Protein AF-0000000078274179 (afdb_homodimer)

Structure (mmCIF, N/CA/C/O backbone):
data_AF-0000000078274179-model_v1
#
loop_
_entity.id
_entity.type
_entity.pdbx_description
1 polymer 'Thioesterase domain-containing protein'
#
loop_
_atom_site.group_PDB
_atom_site.id
_atom_site.type_symbol
_atom_site.label_atom_id
_atom_site.label_alt_id
_atom_site.label_comp_id
_atom_site.label_asym_id
_atom_site.label_entity_id
_atom_site.label_seq_id
_atom_site.pdbx_PDB_ins_code
_atom_site.Cartn_x
_atom_site.Cartn_y
_atom_site.Cartn_z
_atom_site.occupancy
_atom_site.B_iso_or_equiv
_atom_site.auth_seq_id
_atom_site.auth_comp_id
_atom_site.auth_asym_id
_atom_site.auth_atom_id
_atom_site.pdbx_PDB_model_num
ATOM 1 N N . MET A 1 1 ? 38.875 -12.188 -57.469 1 26.08 1 MET A N 1
ATOM 2 C CA . MET A 1 1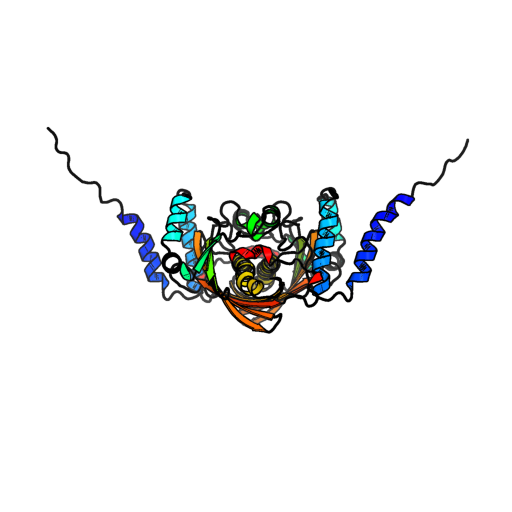 ? 37.594 -11.688 -56.969 1 26.08 1 MET A CA 1
ATOM 3 C C . MET A 1 1 ? 37.5 -11.797 -55.469 1 26.08 1 MET A C 1
ATOM 5 O O . MET A 1 1 ? 37.594 -12.891 -54.906 1 26.08 1 MET A O 1
ATOM 9 N N . ALA A 1 2 ? 37.875 -10.742 -54.594 1 25.67 2 ALA A N 1
ATOM 10 C CA . ALA A 1 2 ? 38.438 -10.516 -53.25 1 25.67 2 ALA A CA 1
ATOM 11 C C . ALA A 1 2 ? 37.344 -10.578 -52.188 1 25.67 2 ALA A C 1
ATOM 13 O O . ALA A 1 2 ? 36.312 -9.891 -52.281 1 25.67 2 ALA A O 1
ATOM 14 N N . LYS A 1 3 ? 37.25 -11.695 -51.25 1 21.98 3 LYS A N 1
ATOM 15 C CA . LYS A 1 3 ? 36.438 -12.211 -50.156 1 21.98 3 LYS A CA 1
ATOM 16 C C . LYS A 1 3 ? 36.469 -11.281 -48.969 1 21.98 3 LYS A C 1
ATOM 18 O O . LYS A 1 3 ? 37.469 -11.258 -48.219 1 21.98 3 LYS A O 1
ATOM 23 N N . ARG A 1 4 ? 35.969 -9.977 -49 1 26.42 4 ARG A N 1
ATOM 24 C CA . ARG A 1 4 ? 35.969 -8.984 -47.906 1 26.42 4 ARG A CA 1
ATOM 25 C C . ARG A 1 4 ? 35.188 -9.492 -46.719 1 26.42 4 ARG A C 1
ATOM 27 O O . ARG A 1 4 ? 33.969 -9.656 -46.781 1 26.42 4 ARG A O 1
ATOM 34 N N . PHE A 1 5 ? 35.844 -10.383 -45.875 1 24.58 5 PHE A N 1
ATOM 35 C CA . PHE A 1 5 ? 35.344 -11.078 -44.688 1 24.58 5 PHE A CA 1
ATOM 36 C C . PHE A 1 5 ? 34.719 -10.094 -43.719 1 24.58 5 PHE A C 1
ATOM 38 O O . PHE A 1 5 ? 34.812 -8.883 -43.875 1 24.58 5 PHE A O 1
ATOM 45 N N . GLY A 1 6 ? 35.094 -10.055 -42.281 1 24.39 6 GLY A N 1
ATOM 46 C CA . GLY A 1 6 ? 34.656 -10.508 -40.969 1 24.39 6 GLY A CA 1
ATOM 47 C C . GLY A 1 6 ? 34.281 -9.367 -40.031 1 24.39 6 GLY A C 1
ATOM 48 O O . GLY A 1 6 ? 34 -9.586 -38.875 1 24.39 6 GLY A O 1
ATOM 49 N N . ILE A 1 7 ? 34.312 -8 -40.281 1 27.59 7 ILE A N 1
ATOM 50 C CA . ILE A 1 7 ? 34.656 -7.125 -39.156 1 27.59 7 ILE A CA 1
ATOM 51 C C . ILE A 1 7 ? 33.406 -6.93 -38.281 1 27.59 7 ILE A C 1
ATOM 53 O O . ILE A 1 7 ? 33.438 -6.129 -37.344 1 27.59 7 ILE A O 1
ATOM 57 N N . SER A 1 8 ? 32.25 -7.617 -38.406 1 26.88 8 SER A N 1
ATOM 58 C CA . SER A 1 8 ? 31.109 -6.867 -37.844 1 26.88 8 SER A CA 1
ATOM 59 C C . SER A 1 8 ? 31.078 -6.93 -36.344 1 26.88 8 SER A C 1
ATOM 61 O O . SER A 1 8 ? 30.109 -6.477 -35.719 1 26.88 8 SER A O 1
ATOM 63 N N . SER A 1 9 ? 31.859 -7.746 -35.5 1 26.67 9 SER A N 1
ATOM 64 C CA . SER A 1 9 ? 31.281 -8.18 -34.219 1 26.67 9 SER A CA 1
ATOM 65 C C . SER A 1 9 ? 31.391 -7.086 -33.156 1 26.67 9 SER A C 1
ATOM 67 O O . SER A 1 9 ? 31.125 -7.328 -31.984 1 26.67 9 SER A O 1
ATOM 69 N N . THR A 1 10 ? 32.031 -5.93 -33.312 1 28.12 10 THR A N 1
ATOM 70 C CA . THR A 1 10 ? 32.594 -5.305 -32.125 1 28.12 10 THR A CA 1
ATOM 71 C C . THR A 1 10 ? 31.5 -4.633 -31.281 1 28.12 10 THR A C 1
ATOM 73 O O . THR A 1 10 ? 31.766 -4.105 -30.203 1 28.12 10 THR A O 1
ATOM 76 N N . PHE A 1 11 ? 30.328 -4.359 -31.828 1 27.72 11 PHE A N 1
ATOM 77 C CA . PHE A 1 11 ? 29.672 -3.264 -31.125 1 27.72 11 PHE A CA 1
ATOM 78 C C . PHE A 1 11 ? 29.047 -3.748 -29.812 1 27.72 11 PHE A C 1
ATOM 80 O O . PHE A 1 11 ? 28.406 -2.98 -29.109 1 27.72 11 PHE A O 1
ATOM 87 N N . PHE A 1 12 ? 29.062 -5.098 -29.516 1 27.47 12 PHE A N 1
ATOM 88 C CA . PHE A 1 12 ? 28.234 -5.512 -28.406 1 27.47 12 PHE A CA 1
ATOM 89 C C . PHE A 1 12 ? 28.891 -5.156 -27.078 1 27.47 12 PHE A C 1
ATOM 91 O O . PHE A 1 12 ? 28.391 -5.52 -26 1 27.47 12 PHE A O 1
ATOM 98 N N . LEU A 1 13 ? 30.094 -4.574 -27.062 1 28.55 13 LEU A N 1
ATOM 99 C CA . LEU A 1 13 ? 30.812 -4.566 -25.797 1 28.55 13 LEU A CA 1
ATOM 100 C C . LEU A 1 13 ? 30.234 -3.531 -24.844 1 28.55 13 LEU A C 1
ATOM 102 O O . LEU A 1 13 ? 30.406 -3.633 -23.625 1 28.55 13 LEU A O 1
ATOM 106 N N . LEU A 1 14 ? 29.703 -2.492 -25.406 1 29.83 14 LEU A N 1
ATOM 107 C CA . LEU A 1 14 ? 29.516 -1.409 -24.438 1 29.83 14 LEU A CA 1
ATOM 108 C C . LEU A 1 14 ? 28.391 -1.732 -23.484 1 29.83 14 LEU A C 1
ATOM 110 O O . LEU A 1 14 ? 28.344 -1.199 -22.359 1 29.83 14 LEU A O 1
ATOM 114 N N . GLY A 1 15 ? 27.422 -2.561 -23.906 1 31.64 15 GLY A N 1
ATOM 115 C CA . GLY A 1 15 ? 26.297 -2.811 -23.016 1 31.64 15 GLY A CA 1
ATOM 116 C C . GLY A 1 15 ? 26.672 -3.652 -21.812 1 31.64 15 GLY A C 1
ATOM 117 O O . GLY A 1 15 ? 25.984 -3.611 -20.797 1 31.64 15 GLY A O 1
ATOM 118 N N . ALA A 1 16 ? 27.75 -4.531 -21.906 1 35.09 16 ALA A N 1
ATOM 119 C CA . ALA A 1 16 ? 28.172 -5.461 -20.859 1 35.09 16 ALA A CA 1
ATOM 120 C C . ALA A 1 16 ? 28.859 -4.723 -19.719 1 35.09 16 ALA A C 1
ATOM 122 O O . ALA A 1 16 ? 28.766 -5.137 -18.562 1 35.09 16 ALA A O 1
ATOM 123 N N . GLY A 1 17 ? 29.516 -3.658 -20 1 30.41 17 GLY A N 1
ATOM 124 C CA . GLY A 1 17 ? 30.281 -3.006 -18.953 1 30.41 17 GLY A CA 1
ATOM 125 C C . GLY A 1 17 ? 29.406 -2.432 -17.844 1 30.41 17 GLY A C 1
ATOM 126 O O . GLY A 1 17 ? 29.766 -2.525 -16.672 1 30.41 17 GLY A O 1
ATOM 127 N N . MET A 1 18 ? 28.406 -1.7 -18.312 1 32.06 18 MET A N 1
ATOM 128 C CA . MET A 1 18 ? 27.594 -1.094 -17.25 1 32.06 18 MET A CA 1
ATOM 129 C C . MET A 1 18 ? 26.906 -2.162 -16.422 1 32.06 18 MET A C 1
ATOM 131 O O . MET A 1 18 ? 26.672 -1.974 -15.219 1 32.06 18 MET A O 1
ATOM 135 N N . SER A 1 19 ? 26.594 -3.369 -16.984 1 32.44 19 SER A N 1
ATOM 136 C CA . SER A 1 19 ? 26.031 -4.469 -16.219 1 32.44 19 SER A CA 1
ATOM 137 C C . SER A 1 19 ? 27.031 -5 -15.195 1 32.44 19 SER A C 1
ATOM 139 O O . SER A 1 19 ? 26.641 -5.391 -14.086 1 32.44 19 SER A O 1
ATOM 141 N N . TYR A 1 20 ? 28.328 -5.098 -15.531 1 32.16 20 TYR A N 1
ATOM 142 C CA . TYR A 1 20 ? 29.359 -5.621 -14.641 1 32.16 20 TYR A CA 1
ATOM 143 C C . TYR A 1 20 ? 29.578 -4.695 -13.453 1 32.16 20 TYR A C 1
ATOM 145 O O . TYR A 1 20 ? 29.75 -5.156 -12.32 1 32.16 20 TYR A O 1
ATOM 153 N N . ILE A 1 21 ? 29.766 -3.375 -13.664 1 31.59 21 ILE A N 1
ATOM 154 C CA . ILE A 1 21 ? 29.953 -2.488 -12.516 1 31.59 21 ILE A CA 1
ATOM 155 C C . ILE A 1 21 ? 28.734 -2.584 -11.602 1 31.59 21 ILE A C 1
ATOM 157 O O . ILE A 1 21 ? 28.875 -2.609 -10.375 1 31.59 21 ILE A O 1
ATOM 161 N N . LEU A 1 22 ? 27.562 -2.877 -12.156 1 33.41 22 LEU A N 1
ATOM 162 C CA . LEU A 1 22 ? 26.375 -3.084 -11.328 1 33.41 22 LEU A CA 1
ATOM 163 C C . LEU A 1 22 ? 26.453 -4.426 -10.602 1 33.41 22 LEU A C 1
ATOM 165 O O . LEU A 1 22 ? 25.922 -4.574 -9.5 1 33.41 22 LEU A O 1
ATOM 169 N N . SER A 1 23 ? 27.062 -5.434 -11.109 1 30.25 23 SER A N 1
ATOM 170 C CA . SER A 1 23 ? 27.172 -6.762 -10.516 1 30.25 23 SER A CA 1
ATOM 171 C C . SER A 1 23 ? 28.109 -6.746 -9.312 1 30.25 23 SER A C 1
ATOM 173 O O . SER A 1 23 ? 27.844 -7.398 -8.305 1 30.25 23 SER A O 1
ATOM 175 N N . GLN A 1 24 ? 29.375 -6.363 -9.422 1 29.12 24 GLN A N 1
ATOM 176 C CA . GLN A 1 24 ? 30.344 -6.492 -8.344 1 29.12 24 GLN A CA 1
ATOM 177 C C . GLN A 1 24 ? 29.953 -5.652 -7.137 1 29.12 24 GLN A C 1
ATOM 179 O O . GLN A 1 24 ? 30.188 -6.043 -5.992 1 29.12 24 GLN A O 1
ATOM 184 N N . ARG A 1 25 ? 29.562 -4.355 -7.285 1 30.66 25 ARG A N 1
ATOM 185 C CA . ARG A 1 25 ? 29.266 -3.586 -6.078 1 30.66 25 ARG A CA 1
ATOM 186 C C . ARG A 1 25 ? 27.938 -4.031 -5.465 1 30.66 25 ARG A C 1
ATOM 188 O O . ARG A 1 25 ? 27.375 -3.332 -4.621 1 30.66 25 ARG A O 1
ATOM 195 N N . LYS A 1 26 ? 27.297 -4.984 -5.891 1 35 26 LYS A N 1
ATOM 196 C CA . LYS A 1 26 ? 26.047 -5.645 -5.512 1 35 26 LYS A CA 1
ATOM 197 C C . LYS A 1 26 ? 26.141 -6.234 -4.105 1 35 26 LYS A C 1
ATOM 199 O O . LYS A 1 26 ? 25.141 -6.383 -3.42 1 35 26 LYS A O 1
ATOM 204 N N . LEU A 1 27 ? 27.234 -6.961 -3.781 1 31.12 27 LEU A N 1
ATOM 205 C CA . LEU A 1 27 ? 27.203 -7.887 -2.656 1 31.12 27 LEU A CA 1
ATOM 206 C C . LEU A 1 27 ? 27.078 -7.133 -1.336 1 31.12 27 LEU A C 1
ATOM 208 O O . LEU A 1 27 ? 26.312 -7.535 -0.454 1 31.12 27 LEU A O 1
ATOM 212 N N . SER A 1 28 ? 28.156 -6.457 -0.891 1 29.19 28 SER A N 1
ATOM 213 C CA . SER A 1 28 ? 28.266 -6.031 0.501 1 29.19 28 SER A CA 1
ATOM 214 C C . SER A 1 28 ? 27.578 -4.691 0.725 1 29.19 28 SER A C 1
ATOM 216 O O . SER A 1 28 ? 28 -3.898 1.567 1 29.19 28 SER A O 1
ATOM 218 N N . ALA A 1 29 ? 26.938 -4.078 -0.28 1 34.53 29 ALA A N 1
ATOM 219 C CA . ALA A 1 29 ? 26.484 -2.715 -0.015 1 34.53 29 ALA A CA 1
ATOM 220 C C . ALA A 1 29 ? 25.375 -2.695 1.03 1 34.53 29 ALA A C 1
ATOM 222 O O . ALA A 1 29 ? 24.359 -3.361 0.865 1 34.53 29 ALA A O 1
ATOM 223 N N . THR A 1 30 ? 25.656 -2.295 2.15 1 34.56 30 THR A N 1
ATOM 224 C CA . THR A 1 30 ? 24.766 -1.986 3.264 1 34.56 30 THR A CA 1
ATOM 225 C C . THR A 1 30 ? 23.625 -1.076 2.809 1 34.56 30 THR A C 1
ATOM 227 O O . THR A 1 30 ? 23.734 -0.416 1.772 1 34.56 30 THR A O 1
ATOM 230 N N . ARG A 1 31 ? 22.5 -0.986 3.518 1 38.84 31 ARG A N 1
ATOM 231 C CA . ARG A 1 31 ? 21.312 -0.16 3.318 1 38.84 31 ARG A CA 1
ATOM 232 C C . ARG A 1 31 ? 21.688 1.233 2.828 1 38.84 31 ARG A C 1
ATOM 234 O O . ARG A 1 31 ? 20.938 1.855 2.072 1 38.84 31 ARG A O 1
ATOM 241 N N . THR A 1 32 ? 22.781 1.728 3.166 1 40.53 32 THR A N 1
ATOM 242 C CA . THR A 1 32 ? 23.25 3.072 2.855 1 40.53 32 THR A CA 1
ATOM 243 C C . THR A 1 32 ? 23.609 3.193 1.378 1 40.53 32 THR A C 1
ATOM 245 O O . THR A 1 32 ? 23.344 4.223 0.752 1 40.53 32 THR A O 1
ATOM 248 N N . ASP A 1 33 ? 24.25 2.205 0.881 1 43.81 33 ASP A N 1
ATOM 249 C CA . ASP A 1 33 ? 24.812 2.285 -0.469 1 43.81 33 ASP A CA 1
ATOM 250 C C . ASP A 1 33 ? 23.688 2.26 -1.517 1 43.81 33 ASP A C 1
ATOM 252 O O . ASP A 1 33 ? 23.891 2.695 -2.652 1 43.81 33 ASP A O 1
ATOM 256 N N . SER A 1 34 ? 22.594 2.027 -1.102 1 41.56 34 SER A N 1
ATOM 257 C CA . SER A 1 34 ? 21.547 1.725 -2.064 1 41.56 34 SER A CA 1
ATOM 258 C C . SER A 1 34 ? 20.875 2.998 -2.564 1 41.56 34 SER A C 1
ATOM 260 O O . SER A 1 34 ? 20.453 3.072 -3.723 1 41.56 34 SER A O 1
ATOM 262 N N . ALA A 1 35 ? 20.844 4.098 -1.826 1 43.22 35 ALA A N 1
ATOM 263 C CA . ALA A 1 35 ? 20.203 5.332 -2.277 1 43.22 35 ALA A CA 1
ATOM 264 C C . ALA A 1 35 ? 21.031 6.004 -3.371 1 43.22 35 ALA A C 1
ATOM 266 O O . ALA A 1 35 ? 20.484 6.469 -4.371 1 43.22 35 ALA A O 1
ATOM 267 N N . LYS A 1 36 ? 22.281 6.23 -3.131 1 46.56 36 LYS A N 1
ATOM 268 C CA . LYS A 1 36 ? 23.156 6.785 -4.156 1 46.56 36 LYS A CA 1
ATOM 269 C C . LYS A 1 36 ? 23.062 5.988 -5.453 1 46.56 36 LYS A C 1
ATOM 271 O O . LYS A 1 36 ? 23.109 6.559 -6.547 1 46.56 36 LYS A O 1
ATOM 276 N N . PHE A 1 37 ? 22.844 4.793 -5.141 1 44.53 37 PHE A N 1
ATOM 277 C CA . PHE A 1 37 ? 22.781 3.9 -6.293 1 44.53 37 PHE A CA 1
ATOM 278 C C . PHE A 1 37 ? 21.516 4.152 -7.105 1 44.53 37 PHE A C 1
ATOM 280 O O . PHE A 1 37 ? 21.562 4.195 -8.336 1 44.53 37 PHE A O 1
ATOM 287 N N . GLY A 1 38 ? 20.453 4.371 -6.418 1 45.16 38 GLY A N 1
ATOM 288 C CA . GLY A 1 38 ? 19.219 4.652 -7.145 1 45.16 38 GLY A CA 1
ATOM 289 C C . GLY A 1 38 ? 19.266 5.965 -7.906 1 45.16 38 GLY A C 1
ATOM 290 O O . GLY A 1 38 ? 18.797 6.043 -9.039 1 45.16 38 GLY A O 1
ATOM 291 N N . GLN A 1 39 ? 19.828 6.957 -7.25 1 48.09 39 GLN A N 1
ATOM 292 C CA . GLN A 1 39 ? 19.969 8.242 -7.922 1 48.09 39 GLN A CA 1
ATOM 293 C C . GLN A 1 39 ? 20.922 8.141 -9.117 1 48.09 39 GLN A C 1
ATOM 295 O O . GLN A 1 39 ? 20.656 8.727 -10.172 1 48.09 39 GLN A O 1
ATOM 300 N N . GLU A 1 40 ? 21.984 7.539 -8.852 1 48.34 40 GLU A N 1
ATOM 301 C CA . GLU A 1 40 ? 22.953 7.367 -9.938 1 48.34 40 GLU A CA 1
ATOM 302 C C . GLU A 1 40 ? 22.344 6.578 -11.094 1 48.34 40 GLU A C 1
ATOM 304 O O . GLU A 1 40 ? 22.594 6.875 -12.258 1 48.34 40 GLU A O 1
ATOM 309 N N . LEU A 1 41 ? 21.562 5.742 -10.695 1 44.62 41 LEU A N 1
ATOM 310 C CA . LEU A 1 41 ? 20.922 4.938 -11.727 1 44.62 41 LEU A CA 1
ATOM 311 C C . LEU A 1 41 ? 19.906 5.77 -12.508 1 44.62 41 LEU A C 1
ATOM 313 O O . LEU A 1 41 ? 19.812 5.652 -13.734 1 44.62 41 LEU A O 1
ATOM 317 N N . LEU A 1 42 ? 19.156 6.633 -11.844 1 45.34 42 LEU A N 1
ATOM 318 C CA . LEU A 1 42 ? 18.172 7.484 -12.5 1 45.34 42 LEU A CA 1
ATOM 319 C C . LEU A 1 42 ? 18.859 8.562 -13.336 1 45.34 42 LEU A C 1
ATOM 321 O O . LEU A 1 42 ? 18.391 8.914 -14.422 1 45.34 42 LEU A O 1
ATOM 325 N N . ALA A 1 43 ? 19.875 9.25 -12.781 1 45.91 43 ALA A N 1
ATOM 326 C CA . ALA A 1 43 ? 20.609 10.219 -13.578 1 45.91 43 ALA A CA 1
ATOM 327 C C . ALA A 1 43 ? 21.094 9.602 -14.891 1 45.91 43 ALA A C 1
ATOM 329 O O . ALA A 1 43 ? 21.094 10.273 -15.93 1 45.91 43 ALA A O 1
ATOM 330 N N . GLU A 1 44 ? 21.438 8.469 -14.805 1 44.34 44 GLU A N 1
ATOM 331 C CA . GLU A 1 44 ? 21.875 7.801 -16.031 1 44.34 44 GLU A CA 1
ATOM 332 C C . GLU A 1 44 ? 20.688 7.473 -16.922 1 44.34 44 GLU A C 1
ATOM 334 O O . GLU A 1 44 ? 20.781 7.543 -18.156 1 44.34 44 GLU A O 1
ATOM 339 N N . GLU A 1 45 ? 19.562 7.164 -16.344 1 44.66 45 GLU A N 1
ATOM 340 C CA . GLU A 1 45 ? 18.375 6.801 -17.109 1 44.66 45 GLU A CA 1
ATOM 341 C C . GLU A 1 45 ? 17.688 8.039 -17.688 1 44.66 45 GLU A C 1
ATOM 343 O O . GLU A 1 45 ? 17.109 7.984 -18.781 1 44.66 45 GLU A O 1
ATOM 348 N N . ASN A 1 46 ? 17.578 9.195 -17.031 1 44.03 46 ASN A N 1
ATOM 349 C CA . ASN A 1 46 ? 16.922 10.406 -17.531 1 44.03 46 ASN A CA 1
ATOM 350 C C . ASN A 1 46 ? 17.625 10.961 -18.766 1 44.03 46 ASN A C 1
ATOM 352 O O . ASN A 1 46 ? 17.078 11.805 -19.469 1 44.03 46 ASN A O 1
ATOM 356 N N . LYS A 1 47 ? 18.922 10.945 -18.812 1 42.22 47 LYS A N 1
ATOM 357 C CA . LYS A 1 47 ? 19.547 11.531 -20 1 42.22 47 LYS A CA 1
ATOM 358 C C . LYS A 1 47 ? 19.266 10.711 -21.25 1 42.22 47 LYS A C 1
ATOM 360 O O . LYS A 1 47 ? 19.344 11.219 -22.359 1 42.22 47 LYS A O 1
ATOM 365 N N . ASN A 1 48 ? 19.312 9.344 -21.203 1 39.53 48 ASN A N 1
ATOM 366 C CA . ASN A 1 48 ? 19.188 8.547 -22.406 1 39.53 48 ASN A CA 1
ATOM 367 C C . ASN A 1 48 ? 17.75 8.039 -22.609 1 39.53 48 ASN A C 1
ATOM 369 O O . ASN A 1 48 ? 17.203 7.395 -21.719 1 39.53 48 ASN A O 1
ATOM 373 N N . GLU A 1 49 ? 16.938 8.688 -23.375 1 45.53 49 GLU A N 1
ATOM 374 C CA . GLU A 1 49 ? 15.711 8.148 -23.938 1 45.53 49 GLU A CA 1
ATOM 375 C C . GLU A 1 49 ? 15.805 6.637 -24.125 1 45.53 49 GLU A C 1
ATOM 377 O O . GLU A 1 49 ? 16.312 6.156 -25.141 1 45.53 49 GLU A O 1
ATOM 382 N N . GLU A 1 50 ? 16.141 5.887 -23.219 1 49.72 50 GLU A N 1
ATOM 383 C CA . GLU A 1 50 ? 16.125 4.469 -23.562 1 49.72 50 GLU A CA 1
ATOM 384 C C . GLU A 1 50 ? 14.82 4.078 -24.25 1 49.72 50 GLU A C 1
ATOM 386 O O . GLU A 1 50 ? 13.742 4.484 -23.812 1 49.72 50 GLU A O 1
ATOM 391 N N . PRO A 1 51 ? 14.891 3.656 -25.438 1 53.28 51 PRO A N 1
ATOM 392 C CA . PRO A 1 51 ? 13.695 3.242 -26.172 1 53.28 51 PRO A CA 1
ATOM 393 C C . PRO A 1 51 ? 12.719 2.441 -25.312 1 53.28 51 PRO A C 1
ATOM 395 O O . PRO A 1 51 ? 13.133 1.583 -24.531 1 53.28 51 PRO A O 1
ATOM 398 N N . LYS A 1 52 ? 11.547 2.867 -25.156 1 68.69 52 LYS A N 1
ATOM 399 C CA . LYS A 1 52 ? 10.453 2.115 -24.547 1 68.69 52 LYS A CA 1
ATOM 400 C C . LYS A 1 52 ? 10.492 0.649 -24.984 1 68.69 52 LYS A C 1
ATOM 402 O O . LYS A 1 52 ? 10.453 0.342 -26.172 1 68.69 52 LYS A O 1
ATOM 407 N N . LYS A 1 53 ? 10.875 -0.234 -24.078 1 85.38 53 LYS A N 1
ATOM 408 C CA . LYS A 1 53 ? 10.828 -1.671 -24.344 1 85.38 53 LYS A CA 1
ATOM 409 C C . LYS A 1 53 ? 9.492 -2.078 -24.953 1 85.38 53 LYS A C 1
ATOM 411 O O . LYS A 1 53 ? 8.445 -1.549 -24.578 1 85.38 53 LYS A O 1
ATOM 416 N N . THR A 1 54 ? 9.633 -3.025 -25.938 1 89.88 54 THR A N 1
ATOM 417 C CA . THR A 1 54 ? 8.406 -3.557 -26.531 1 89.88 54 THR A CA 1
ATOM 418 C C . THR A 1 54 ? 7.746 -4.555 -25.594 1 89.88 54 THR A C 1
ATOM 420 O O . THR A 1 54 ? 8.391 -5.09 -24.688 1 89.88 54 THR A O 1
ATOM 423 N N . LEU A 1 55 ? 6.547 -4.715 -25.781 1 91.56 55 LEU A N 1
ATOM 424 C CA . LEU A 1 55 ? 5.801 -5.711 -25.031 1 91.56 55 LEU A CA 1
ATOM 425 C C . LEU A 1 55 ? 6.445 -7.086 -25.156 1 91.56 55 LEU A C 1
ATOM 427 O O . LEU A 1 55 ? 6.566 -7.816 -24.172 1 91.56 55 LEU A O 1
ATOM 431 N N . GLU A 1 56 ? 6.836 -7.453 -26.359 1 93.25 56 GLU A N 1
ATOM 432 C CA . GLU A 1 56 ? 7.438 -8.758 -26.625 1 93.25 56 GLU A CA 1
ATOM 433 C C . GLU A 1 56 ? 8.766 -8.914 -25.891 1 93.25 56 GLU A C 1
ATOM 435 O O . GLU A 1 56 ? 9.055 -9.977 -25.328 1 93.25 56 GLU A O 1
ATOM 440 N N . SER A 1 57 ? 9.5 -7.895 -25.906 1 95.06 57 SER A N 1
ATOM 441 C CA . SER A 1 57 ? 10.781 -7.941 -25.219 1 95.06 57 SER A CA 1
ATOM 442 C C . SER A 1 57 ? 10.594 -8.125 -23.719 1 95.06 57 SER A C 1
ATOM 444 O O . SER A 1 57 ? 11.328 -8.875 -23.078 1 95.06 57 SER A O 1
ATOM 446 N N . MET A 1 58 ? 9.609 -7.449 -23.141 1 95.5 58 MET A N 1
ATOM 447 C CA . MET A 1 58 ? 9.336 -7.559 -21.719 1 95.5 58 MET A CA 1
ATOM 448 C C . MET A 1 58 ? 8.82 -8.953 -21.359 1 95.5 58 MET A C 1
ATOM 450 O O . MET A 1 58 ? 9.211 -9.523 -20.344 1 95.5 58 MET A O 1
ATOM 454 N N . ARG A 1 59 ? 8.047 -9.492 -22.203 1 95.94 59 ARG A N 1
ATOM 455 C CA . ARG A 1 59 ? 7.551 -10.852 -22 1 95.94 59 ARG A CA 1
ATOM 456 C C . ARG A 1 59 ? 8.695 -11.859 -22.047 1 95.94 59 ARG A C 1
ATOM 458 O O . ARG A 1 59 ? 8.711 -12.82 -21.281 1 95.94 59 ARG A O 1
ATOM 465 N N . ASN A 1 60 ? 9.57 -11.617 -22.922 1 96.5 60 ASN A N 1
ATOM 466 C CA . ASN A 1 60 ? 10.742 -12.492 -23.016 1 96.5 60 ASN A CA 1
ATOM 467 C C . ASN A 1 60 ? 11.609 -12.398 -21.766 1 96.5 60 ASN A C 1
ATOM 469 O O . ASN A 1 60 ? 12.148 -13.406 -21.297 1 96.5 60 ASN A O 1
ATOM 473 N N . GLU A 1 61 ? 11.734 -11.195 -21.281 1 96.56 61 GLU A N 1
ATOM 474 C CA . GLU A 1 61 ? 12.477 -11.023 -20.031 1 96.56 61 GLU A CA 1
ATOM 475 C C . GLU A 1 61 ? 11.844 -11.828 -18.891 1 96.56 61 GLU A C 1
ATOM 477 O O . GLU A 1 61 ? 12.547 -12.5 -18.141 1 96.56 61 GLU A O 1
ATOM 482 N N . VAL A 1 62 ? 10.57 -11.758 -18.797 1 97.38 62 VAL A N 1
ATOM 483 C CA . VAL A 1 62 ? 9.844 -12.484 -17.766 1 97.38 62 VAL A CA 1
ATOM 484 C C . VAL A 1 62 ? 10.039 -13.992 -17.953 1 97.38 62 VAL A C 1
ATOM 486 O O . VAL A 1 62 ? 10.32 -14.711 -17 1 97.38 62 VAL A O 1
ATOM 489 N N . SER A 1 63 ? 9.945 -14.484 -19.188 1 97 63 SER A N 1
ATOM 490 C CA . SER A 1 63 ? 10.062 -15.906 -19.5 1 97 63 SER A CA 1
ATOM 491 C C . SER A 1 63 ? 11.461 -16.422 -19.188 1 97 63 SER A C 1
ATOM 493 O O . SER A 1 63 ? 11.656 -17.625 -18.984 1 97 63 SER A O 1
ATOM 495 N N . ASN A 1 64 ? 12.383 -15.5 -19.125 1 96.62 64 ASN A N 1
ATOM 496 C CA . ASN A 1 64 ? 13.773 -15.906 -18.938 1 96.62 64 ASN A CA 1
ATOM 497 C C . ASN A 1 64 ? 14.172 -15.867 -17.469 1 96.62 64 ASN A C 1
ATOM 499 O O . ASN A 1 64 ? 15.289 -16.234 -17.109 1 96.62 64 ASN A O 1
ATOM 503 N N . VAL A 1 65 ? 13.281 -15.406 -16.672 1 96.94 65 VAL A N 1
ATOM 504 C CA . VAL A 1 65 ? 13.547 -15.461 -15.242 1 96.94 65 VAL A CA 1
ATOM 505 C C . VAL A 1 65 ? 13.617 -16.922 -14.781 1 96.94 65 VAL A C 1
ATOM 507 O O . VAL A 1 65 ? 12.758 -17.734 -15.141 1 96.94 65 VAL A O 1
ATOM 510 N N . SER A 1 66 ? 14.609 -17.234 -13.969 1 97.44 66 SER A N 1
ATOM 511 C CA . SER A 1 66 ? 14.898 -18.609 -13.594 1 97.44 66 SER A CA 1
ATOM 512 C C . SER A 1 66 ? 13.68 -19.281 -12.953 1 97.44 66 SER A C 1
ATOM 514 O O . SER A 1 66 ? 13.289 -20.375 -13.352 1 97.44 66 SER A O 1
ATOM 516 N N . ILE A 1 67 ? 13.047 -18.656 -12.055 1 97.56 67 ILE A N 1
ATOM 517 C CA . ILE A 1 67 ? 11.938 -19.266 -11.32 1 97.56 67 ILE A CA 1
ATOM 518 C C . ILE A 1 67 ? 10.75 -19.469 -12.258 1 97.56 67 ILE A C 1
ATOM 520 O O . ILE A 1 67 ? 10 -20.438 -12.125 1 97.56 67 ILE A O 1
ATOM 524 N N . VAL A 1 68 ? 10.555 -18.625 -13.164 1 97.81 68 VAL A N 1
ATOM 525 C CA . VAL A 1 68 ? 9.461 -18.766 -14.125 1 97.81 68 VAL A CA 1
ATOM 526 C C . VAL A 1 68 ? 9.664 -20.016 -14.961 1 97.81 68 VAL A C 1
ATOM 528 O O . VAL A 1 68 ? 8.734 -20.812 -15.141 1 97.81 68 VAL A O 1
ATOM 531 N N . LYS A 1 69 ? 10.883 -20.188 -15.414 1 97.81 69 LYS A N 1
ATOM 532 C CA . LYS A 1 69 ? 11.203 -21.391 -16.172 1 97.81 69 LYS A CA 1
ATOM 533 C C . LYS A 1 69 ? 10.969 -22.656 -15.344 1 97.81 69 LYS A C 1
ATOM 535 O O . LYS A 1 69 ? 10.375 -23.609 -15.82 1 97.81 69 LYS A O 1
ATOM 540 N N . GLU A 1 70 ? 11.43 -22.578 -14.172 1 97.75 70 GLU A N 1
ATOM 541 C CA . GLU A 1 70 ? 11.297 -23.719 -13.273 1 97.75 70 GLU A CA 1
ATOM 542 C C . GLU A 1 70 ? 9.828 -24.078 -13.039 1 97.75 70 GLU A C 1
ATOM 544 O O . GLU A 1 70 ? 9.453 -25.25 -13.094 1 97.75 70 GLU A O 1
ATOM 549 N N . LEU A 1 71 ? 8.992 -23.109 -12.781 1 97.75 71 LEU A N 1
ATOM 550 C CA . LEU A 1 71 ? 7.582 -23.328 -12.484 1 97.75 71 LEU A CA 1
ATOM 551 C C . LEU A 1 71 ? 6.84 -23.828 -13.719 1 97.75 71 LEU A C 1
ATOM 553 O O . LEU A 1 71 ? 5.945 -24.672 -13.609 1 97.75 71 LEU A O 1
ATOM 557 N N . ARG A 1 72 ? 7.238 -23.359 -14.859 1 97.44 72 ARG A N 1
ATOM 558 C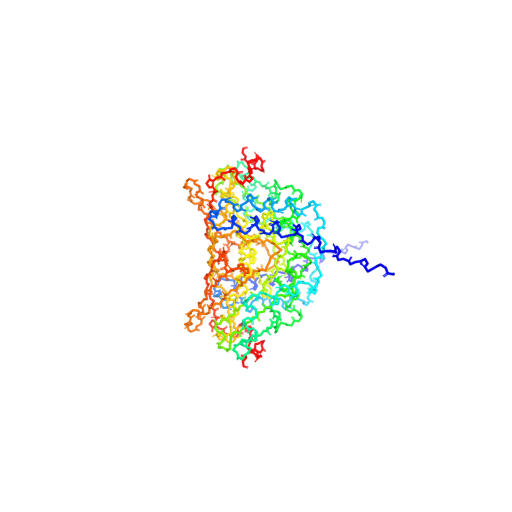 CA . ARG A 1 72 ? 6.598 -23.797 -16.094 1 97.44 72 ARG A CA 1
ATOM 559 C C . ARG A 1 72 ? 6.977 -25.234 -16.453 1 97.44 72 ARG A C 1
ATOM 561 O O . ARG A 1 72 ? 6.188 -25.953 -17.062 1 97.44 72 ARG A O 1
ATOM 568 N N . GLU A 1 73 ? 8.164 -25.625 -16.016 1 97.44 73 GLU A N 1
ATOM 569 C CA . GLU A 1 73 ? 8.578 -27 -16.203 1 97.44 73 GLU A CA 1
ATOM 570 C C . GLU A 1 73 ? 7.777 -27.953 -15.305 1 97.44 73 GLU A C 1
ATOM 572 O O . GLU A 1 73 ? 7.613 -29.125 -15.617 1 97.44 73 GLU A O 1
ATOM 577 N N . LYS A 1 74 ? 7.312 -27.453 -14.195 1 97.38 74 LYS A N 1
ATOM 578 C CA . LYS A 1 74 ? 6.52 -28.234 -13.25 1 97.38 74 LYS A CA 1
ATOM 579 C C . LYS A 1 74 ? 5.035 -27.906 -13.391 1 97.38 74 LYS A C 1
ATOM 581 O O . LYS A 1 74 ? 4.348 -27.672 -12.391 1 97.38 74 LYS A O 1
ATOM 586 N N . SER A 1 75 ? 4.594 -27.875 -14.555 1 94.12 75 SER A N 1
ATOM 587 C CA . SER A 1 75 ? 3.234 -27.453 -14.867 1 94.12 75 SER A CA 1
ATOM 588 C C . SER A 1 75 ? 2.203 -28.406 -14.266 1 94.12 75 SER A C 1
ATOM 590 O O . SER A 1 75 ? 1.021 -28.062 -14.164 1 94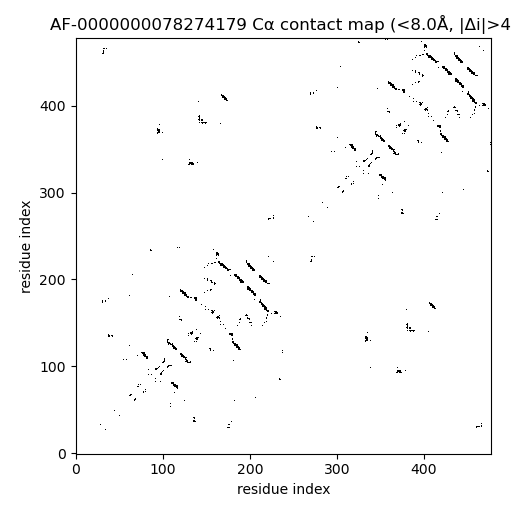.12 75 SER A O 1
ATOM 592 N N . GLU A 1 76 ? 2.617 -29.594 -13.859 1 94.5 76 GLU A N 1
ATOM 593 C CA . GLU A 1 76 ? 1.71 -30.547 -13.211 1 94.5 76 GLU A CA 1
ATOM 594 C C . GLU A 1 76 ? 1.367 -30.094 -11.789 1 94.5 76 GLU A C 1
ATOM 596 O O . GLU A 1 76 ? 0.321 -30.469 -11.258 1 94.5 76 GLU A O 1
ATOM 601 N N . ILE A 1 77 ? 2.236 -29.312 -11.258 1 96.06 77 ILE A N 1
ATOM 602 C CA . ILE A 1 77 ? 2.094 -28.891 -9.859 1 96.06 77 ILE A CA 1
ATOM 603 C C . ILE A 1 77 ? 1.689 -27.422 -9.805 1 96.06 77 ILE A C 1
ATOM 605 O O . ILE A 1 77 ? 0.982 -27 -8.883 1 96.06 77 ILE A O 1
ATOM 609 N N . TRP A 1 78 ? 2.139 -26.703 -10.773 1 97 78 TRP A N 1
ATOM 610 C CA . TRP A 1 78 ? 1.942 -25.25 -10.781 1 97 78 TRP A CA 1
ATOM 611 C C . TRP A 1 78 ? 1.107 -24.828 -11.977 1 97 78 TRP A C 1
ATOM 613 O O . TRP A 1 78 ? 1.434 -25.156 -13.125 1 97 78 TRP A O 1
ATOM 623 N N . ARG A 1 79 ? 0.114 -24.031 -11.672 1 95.31 79 ARG A N 1
ATOM 624 C CA . ARG A 1 79 ? -0.729 -23.469 -12.727 1 95.31 79 ARG A CA 1
ATOM 625 C C . ARG A 1 79 ? -0.451 -21.984 -12.938 1 95.31 79 ARG A C 1
ATOM 627 O O . ARG A 1 79 ? -0.513 -21.203 -11.984 1 95.31 79 ARG A O 1
ATOM 634 N N . GLU A 1 80 ? -0.125 -21.625 -14.109 1 96.38 80 GLU A N 1
ATOM 635 C CA . GLU A 1 80 ? 0.136 -20.234 -14.461 1 96.38 80 GLU A CA 1
ATOM 636 C C . GLU A 1 80 ? -1.141 -19.531 -14.914 1 96.38 80 GLU A C 1
ATOM 638 O O . GLU A 1 80 ? -1.812 -20 -15.844 1 96.38 80 GLU A O 1
ATOM 643 N N . VAL A 1 81 ? -1.515 -18.453 -14.266 1 94.06 81 VAL A N 1
ATOM 644 C CA . VAL A 1 81 ? -2.678 -17.672 -14.648 1 94.06 81 VAL A CA 1
ATOM 645 C C . VAL A 1 81 ? -2.367 -16.172 -14.484 1 94.06 81 VAL A C 1
ATOM 647 O O . VAL A 1 81 ? -1.378 -15.812 -13.844 1 94.06 81 VAL A O 1
ATOM 650 N N . LEU A 1 82 ? -3.123 -15.375 -15.18 1 91.94 82 LEU A N 1
ATOM 651 C CA . LEU A 1 82 ? -3.027 -13.938 -14.938 1 91.94 82 LEU A CA 1
ATOM 652 C C . LEU A 1 82 ? -3.574 -13.578 -13.562 1 91.94 82 LEU A C 1
ATOM 654 O O . LEU A 1 82 ? -4.496 -14.227 -13.062 1 91.94 82 LEU A O 1
ATOM 658 N N . LEU A 1 83 ? -3.037 -12.547 -12.969 1 90.12 83 LEU A N 1
ATOM 659 C CA . LEU A 1 83 ? -3.502 -12.086 -11.664 1 90.12 83 LEU A CA 1
ATOM 660 C C . LEU A 1 83 ? -4.992 -11.773 -11.695 1 90.12 83 LEU A C 1
ATOM 662 O O . LEU A 1 83 ? -5.699 -11.984 -10.703 1 90.12 83 LEU A O 1
ATOM 666 N N . SER A 1 84 ? -5.469 -11.336 -12.805 1 85.19 84 SER A N 1
ATOM 667 C CA . SER A 1 84 ? -6.867 -10.945 -12.953 1 85.19 84 SER A CA 1
ATOM 668 C C . SER A 1 84 ? -7.758 -12.148 -13.203 1 85.19 84 SER A C 1
ATOM 670 O O . SER A 1 84 ? -8.969 -12.008 -13.398 1 85.19 84 SER A O 1
ATOM 672 N N . HIS A 1 85 ? -7.172 -13.242 -13.195 1 82.44 85 HIS A N 1
ATOM 673 C CA . HIS A 1 85 ? -7.941 -14.453 -13.477 1 82.44 85 HIS A CA 1
ATOM 674 C C . HIS A 1 85 ? -9.109 -14.602 -12.516 1 82.44 85 HIS A C 1
ATOM 676 O O . HIS A 1 85 ? -8.938 -14.453 -11.297 1 82.44 85 HIS A O 1
ATOM 682 N N . GLY A 1 86 ? -10.305 -14.797 -13.039 1 75 86 GLY A N 1
ATOM 683 C CA . GLY A 1 86 ? -11.492 -15.008 -12.234 1 75 86 GLY A CA 1
ATOM 684 C C . GLY A 1 86 ? -12.234 -13.727 -11.914 1 75 86 GLY A C 1
ATOM 685 O O . GLY A 1 86 ? -13.305 -13.758 -11.305 1 75 86 GLY A O 1
ATOM 686 N N . LEU A 1 87 ? -11.641 -12.68 -12.227 1 77.81 87 LEU A N 1
ATOM 687 C CA . LEU A 1 87 ? -12.312 -11.406 -11.992 1 77.81 87 LEU A CA 1
ATOM 688 C C . LEU A 1 87 ? -13.117 -10.992 -13.219 1 77.81 87 LEU A C 1
ATOM 690 O O . LEU A 1 87 ? -12.664 -11.148 -14.352 1 77.81 87 LEU A O 1
ATOM 694 N N . ASP A 1 88 ? -14.32 -10.648 -12.953 1 77.25 88 ASP A N 1
ATOM 695 C CA . ASP A 1 88 ? -15.094 -10.086 -14.062 1 77.25 88 ASP A CA 1
ATOM 696 C C . ASP A 1 88 ? -14.68 -8.641 -14.344 1 77.25 88 ASP A C 1
ATOM 698 O O . ASP A 1 88 ? -13.93 -8.047 -13.578 1 77.25 88 ASP A O 1
ATOM 702 N N . GLU A 1 89 ? -15.133 -8.203 -15.43 1 76.88 89 GLU A N 1
ATOM 703 C CA . GLU A 1 89 ? -14.727 -6.883 -15.906 1 76.88 89 GLU A CA 1
ATOM 704 C C . GLU A 1 89 ? -15.102 -5.797 -14.906 1 76.88 89 GLU A C 1
ATOM 706 O O . GLU A 1 89 ? -14.352 -4.836 -14.719 1 76.88 89 GLU A O 1
ATOM 711 N N . ASN A 1 90 ? -16.219 -5.926 -14.359 1 75.06 90 ASN A N 1
ATOM 712 C CA . ASN A 1 90 ? -16.672 -4.926 -13.398 1 75.06 90 ASN A CA 1
ATOM 713 C C . ASN A 1 90 ? -15.773 -4.891 -12.164 1 75.06 90 ASN A C 1
ATOM 715 O O . ASN A 1 90 ? -15.438 -3.814 -11.664 1 75.06 90 ASN A O 1
ATOM 719 N N . ARG A 1 91 ? -15.344 -6.039 -11.758 1 74.88 91 ARG A N 1
ATOM 720 C CA . ARG A 1 91 ? -14.461 -6.129 -10.602 1 74.88 91 ARG A CA 1
ATOM 721 C C . ARG A 1 91 ? -13.086 -5.555 -10.922 1 74.88 91 ARG A C 1
ATOM 723 O O . ARG A 1 91 ? -12.469 -4.891 -10.078 1 74.88 91 ARG A O 1
ATOM 730 N N . VAL A 1 92 ? -12.719 -5.816 -12.125 1 76.56 92 VAL A N 1
ATOM 731 C CA . VAL A 1 92 ? -11.422 -5.305 -12.555 1 76.56 92 VAL A CA 1
ATOM 732 C C . VAL A 1 92 ? -11.445 -3.775 -12.562 1 76.56 92 VAL A C 1
ATOM 734 O O . VAL A 1 92 ? -10.516 -3.131 -12.078 1 76.56 92 VAL A O 1
ATOM 737 N N . ARG A 1 93 ? -12.484 -3.207 -12.938 1 75.5 93 ARG A N 1
ATOM 738 C CA . ARG A 1 93 ? -12.602 -1.759 -13.078 1 75.5 93 ARG A CA 1
ATOM 739 C C . ARG A 1 93 ? -12.711 -1.085 -11.719 1 75.5 93 ARG A C 1
ATOM 741 O O . ARG A 1 93 ? -12.312 0.07 -11.555 1 75.5 93 ARG A O 1
ATOM 748 N N . GLN A 1 94 ? -13.18 -1.895 -10.859 1 75.88 94 GLN A N 1
ATOM 749 C CA . GLN A 1 94 ? -13.43 -1.304 -9.547 1 75.88 94 GLN A CA 1
ATOM 750 C C . GLN A 1 94 ? -12.273 -1.578 -8.594 1 75.88 94 GLN A C 1
ATOM 752 O O . GLN A 1 94 ? -12.266 -1.076 -7.465 1 75.88 94 GLN A O 1
ATOM 757 N N . SER A 1 95 ? -11.406 -2.346 -9.109 1 79.94 95 SER A N 1
ATOM 758 C CA . SER A 1 95 ? -10.281 -2.736 -8.266 1 79.94 95 SER A CA 1
ATOM 759 C C . SER A 1 95 ? -9.102 -1.787 -8.438 1 79.94 95 SER A C 1
ATOM 761 O O . SER A 1 95 ? -8.609 -1.602 -9.555 1 79.94 95 SER A O 1
ATOM 763 N N . PHE A 1 96 ? -8.664 -1.281 -7.375 1 85.38 96 PHE A N 1
ATOM 764 C CA . PHE A 1 96 ? -7.527 -0.37 -7.387 1 85.38 96 PHE A CA 1
ATOM 765 C C . PHE A 1 96 ? -6.324 -1.013 -8.07 1 85.38 96 PHE A C 1
ATOM 767 O O . PHE A 1 96 ? -5.758 -0.444 -9 1 85.38 96 PHE A O 1
ATOM 774 N N . LEU A 1 97 ? -5.965 -2.16 -7.684 1 84.06 97 LEU A N 1
ATOM 775 C CA . LEU A 1 97 ? -4.773 -2.803 -8.227 1 84.06 97 LEU A CA 1
ATOM 776 C C . LEU A 1 97 ? -4.965 -3.139 -9.703 1 84.06 97 LEU A C 1
ATOM 778 O O . LEU A 1 97 ? -4.105 -2.82 -10.531 1 84.06 97 LEU A O 1
ATOM 782 N N . HIS A 1 98 ? -6.082 -3.609 -10.062 1 83.75 98 HIS A N 1
ATOM 783 C CA . HIS A 1 98 ? -6.277 -4.125 -11.414 1 83.75 98 HIS A CA 1
ATOM 784 C C . HIS A 1 98 ? -6.555 -2.996 -12.398 1 83.75 98 HIS A C 1
ATOM 786 O O . HIS A 1 98 ? -6.352 -3.154 -13.602 1 83.75 98 HIS A O 1
ATOM 792 N N . ASP A 1 99 ? -6.969 -1.928 -11.914 1 83.75 99 ASP A N 1
ATOM 793 C CA . ASP A 1 99 ? -7.195 -0.777 -12.781 1 83.75 99 ASP A CA 1
ATOM 794 C C . ASP A 1 99 ? -6.016 0.191 -12.734 1 83.75 99 ASP A C 1
ATOM 796 O O . ASP A 1 99 ? -5.348 0.412 -13.742 1 83.75 99 ASP A O 1
ATOM 800 N N . THR A 1 100 ? -5.695 0.631 -11.594 1 86.06 100 THR A N 1
ATOM 801 C CA . THR A 1 100 ? -4.723 1.699 -11.406 1 86.06 100 THR A CA 1
ATOM 802 C C . THR A 1 100 ? -3.311 1.204 -11.711 1 86.06 100 THR A C 1
ATOM 804 O O . THR A 1 100 ? -2.543 1.884 -12.398 1 86.06 100 THR A O 1
ATOM 807 N N . PHE A 1 101 ? -2.98 0.008 -11.273 1 89.88 101 PHE A N 1
ATOM 808 C CA . PHE A 1 101 ? -1.627 -0.493 -11.469 1 89.88 101 PHE A CA 1
ATOM 809 C C . PHE A 1 101 ? -1.421 -0.949 -12.906 1 89.88 101 PHE A C 1
ATOM 811 O O . PHE A 1 101 ? -0.289 -1.184 -13.336 1 89.88 101 PHE A O 1
ATOM 818 N N . ASN A 1 102 ? -2.465 -1.03 -13.609 1 86.12 102 ASN A N 1
ATOM 819 C CA . ASN A 1 102 ? -2.35 -1.442 -15.008 1 86.12 102 ASN A CA 1
ATOM 820 C C . ASN A 1 102 ? -2.314 -0.24 -15.945 1 86.12 102 ASN A C 1
ATOM 822 O O . ASN A 1 102 ? -2.348 -0.4 -17.172 1 86.12 102 ASN A O 1
ATOM 826 N N . GLN A 1 103 ? -2.209 0.926 -15.406 1 86 103 GLN A N 1
ATOM 827 C CA . GLN A 1 103 ? -2 2.131 -16.203 1 86 103 GLN A CA 1
ATOM 828 C C . GLN A 1 103 ? -0.567 2.205 -16.719 1 86 103 GLN A C 1
ATOM 830 O O . GLN A 1 103 ? 0.313 1.491 -16.234 1 86 103 GLN A O 1
ATOM 835 N N . PRO A 1 104 ? -0.35 3.061 -17.75 1 86.94 104 PRO A N 1
ATOM 836 C CA . PRO A 1 104 ? 0.988 3.143 -18.344 1 86.94 104 PRO A CA 1
ATOM 837 C C . PRO A 1 104 ? 2.07 3.443 -17.297 1 86.94 104 PRO A C 1
ATOM 839 O O . PRO A 1 104 ? 1.867 4.277 -16.422 1 86.94 104 PRO A O 1
ATOM 842 N N . ASP A 1 105 ? 3.133 2.719 -17.328 1 90.69 105 ASP A N 1
ATOM 843 C CA . ASP A 1 105 ? 4.383 2.91 -16.594 1 90.69 105 ASP A CA 1
ATOM 844 C C . ASP A 1 105 ? 4.219 2.551 -15.117 1 90.69 105 ASP A C 1
ATOM 846 O O . ASP A 1 105 ? 5.086 2.855 -14.297 1 90.69 105 ASP A O 1
ATOM 850 N N . HIS A 1 106 ? 3.057 1.952 -14.773 1 93.69 106 HIS A N 1
ATOM 851 C CA . HIS A 1 106 ? 2.926 1.36 -13.445 1 93.69 106 HIS A CA 1
ATOM 852 C C . HIS A 1 106 ? 3.43 -0.079 -13.43 1 93.69 106 HIS A C 1
ATOM 854 O O . HIS A 1 106 ? 4.641 -0.318 -13.43 1 93.69 106 HIS A O 1
ATOM 860 N N . LEU A 1 107 ? 2.568 -1.029 -13.594 1 94.88 107 LEU A N 1
ATOM 861 C CA . LEU A 1 107 ? 3.049 -2.354 -13.977 1 94.88 107 LEU A CA 1
ATOM 862 C C . LEU A 1 107 ? 3.254 -2.443 -15.484 1 94.88 107 LEU A C 1
ATOM 864 O O . LEU A 1 107 ? 2.367 -2.078 -16.266 1 94.88 107 LEU A O 1
ATOM 868 N N . LEU A 1 108 ? 4.352 -2.951 -15.859 1 95.31 108 LEU A N 1
ATOM 869 C CA . LEU A 1 108 ? 4.73 -2.887 -17.266 1 95.31 108 LEU A CA 1
ATOM 870 C C . LEU A 1 108 ? 4.102 -4.035 -18.047 1 95.31 108 LEU A C 1
ATOM 872 O O . LEU A 1 108 ? 4.02 -3.98 -19.281 1 95.31 108 LEU A O 1
ATOM 876 N N . LEU A 1 109 ? 3.727 -5.059 -17.438 1 94.88 109 LEU A N 1
ATOM 877 C CA . LEU A 1 109 ? 2.99 -6.203 -17.969 1 94.88 109 LEU A CA 1
ATOM 878 C C . LEU A 1 109 ? 1.89 -6.629 -17 1 94.88 109 LEU A C 1
ATOM 880 O O . LEU A 1 109 ? 2.023 -6.457 -15.789 1 94.88 109 LEU A O 1
ATOM 884 N N . PRO A 1 110 ? 0.786 -7.16 -17.578 1 92.56 110 PRO A N 1
ATOM 885 C CA . PRO A 1 110 ? -0.115 -7.824 -16.625 1 92.56 110 PRO A CA 1
ATOM 886 C C . PRO A 1 110 ? 0.588 -8.883 -15.789 1 92.56 110 PRO A C 1
ATOM 888 O O . PRO A 1 110 ? 1.293 -9.742 -16.328 1 92.56 110 PRO A O 1
ATOM 891 N N . PRO A 1 111 ? 0.393 -8.797 -14.492 1 94.94 111 PRO A N 1
ATOM 892 C CA . PRO A 1 111 ? 1.11 -9.75 -13.648 1 94.94 111 PRO A CA 1
ATOM 893 C C . PRO A 1 111 ? 0.651 -11.188 -13.867 1 94.94 111 PRO A C 1
ATOM 895 O O . PRO A 1 111 ? -0.538 -11.438 -14.086 1 94.94 111 PRO A O 1
ATOM 898 N N . THR A 1 112 ? 1.592 -12.086 -13.797 1 95.19 112 THR A N 1
ATOM 899 C CA . THR A 1 112 ? 1.317 -13.523 -13.82 1 95.19 112 THR A CA 1
ATOM 900 C C . THR A 1 112 ? 1.475 -14.133 -12.43 1 95.19 112 THR A C 1
ATOM 902 O O . THR A 1 112 ? 2.283 -13.656 -11.633 1 95.19 112 THR A O 1
ATOM 905 N N . MET A 1 113 ? 0.681 -15.094 -12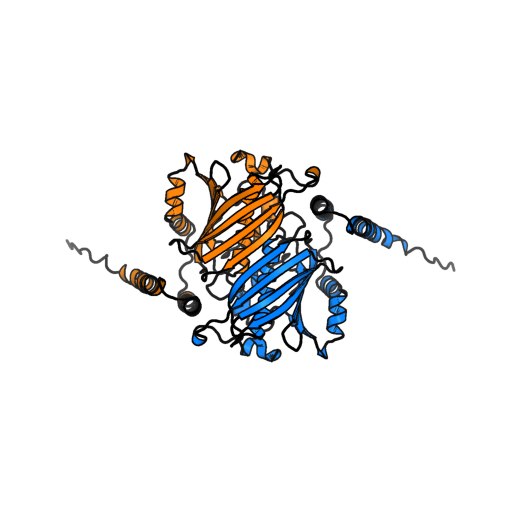.219 1 96.31 113 MET A N 1
ATOM 906 C CA . MET A 1 113 ? 0.793 -15.82 -10.953 1 96.31 113 MET A CA 1
ATOM 907 C C . MET A 1 113 ? 0.831 -17.328 -11.188 1 96.31 113 MET A C 1
ATOM 909 O O . MET A 1 113 ? 0.226 -17.828 -12.133 1 96.31 113 MET A O 1
ATOM 913 N N . PHE A 1 114 ? 1.595 -18 -10.414 1 97.81 114 PHE A N 1
ATOM 914 C CA . PHE A 1 114 ? 1.645 -19.453 -10.328 1 97.81 114 PHE A CA 1
ATOM 915 C C . PHE A 1 114 ? 1.019 -19.953 -9.031 1 97.81 114 PHE A C 1
ATOM 917 O O . PHE A 1 114 ? 1.426 -19.531 -7.941 1 97.81 114 PHE A O 1
ATOM 924 N N . VAL A 1 115 ? 0.026 -20.781 -9.164 1 97.12 115 VAL A N 1
ATOM 925 C CA . VAL A 1 115 ? -0.664 -21.328 -7.996 1 97.12 115 VAL A CA 1
ATOM 926 C C . VAL A 1 115 ? -0.334 -22.812 -7.852 1 97.12 115 VAL A C 1
ATOM 928 O O . VAL A 1 115 ? -0.492 -23.578 -8.797 1 97.12 115 VAL A O 1
ATOM 931 N N . LYS A 1 116 ? 0.119 -23.125 -6.695 1 97.81 116 LYS A N 1
ATOM 932 C CA . LYS A 1 116 ? 0.396 -24.531 -6.43 1 97.81 116 LYS A CA 1
ATOM 933 C C . LYS A 1 116 ? -0.893 -25.344 -6.395 1 97.81 116 LYS A C 1
ATOM 935 O O . LYS A 1 116 ? -1.932 -24.859 -5.945 1 97.81 116 LYS A O 1
ATOM 940 N N . ASP A 1 117 ? -0.808 -26.562 -6.719 1 95.38 117 ASP A N 1
ATOM 941 C CA . ASP A 1 117 ? -1.97 -27.438 -6.848 1 95.38 117 ASP A CA 1
ATOM 942 C C . ASP A 1 117 ? -2.719 -27.547 -5.523 1 95.38 117 ASP A C 1
ATOM 944 O O . ASP A 1 117 ? -3.949 -27.625 -5.504 1 95.38 117 ASP A O 1
ATOM 948 N N . ASP A 1 118 ? -2.029 -27.547 -4.449 1 95.5 118 ASP A N 1
ATOM 949 C CA . ASP A 1 118 ? -2.68 -27.719 -3.152 1 95.5 118 ASP A CA 1
ATOM 950 C C . ASP A 1 118 ? -3.17 -26.375 -2.617 1 95.5 118 ASP A C 1
ATOM 952 O O . ASP A 1 118 ? -3.672 -26.297 -1.493 1 95.5 118 ASP A O 1
ATOM 956 N N . LYS A 1 119 ? -2.877 -25.25 -3.363 1 95.81 119 LYS A N 1
ATOM 957 C CA . LYS A 1 119 ? -3.418 -23.906 -3.139 1 95.81 119 LYS A CA 1
ATOM 958 C C . LYS A 1 119 ? -2.76 -23.25 -1.934 1 95.81 119 LYS A C 1
ATOM 960 O O . LYS A 1 119 ? -3.26 -22.25 -1.422 1 95.81 119 LYS A O 1
ATOM 965 N N . THR A 1 120 ? -1.643 -23.766 -1.494 1 97.75 120 THR A N 1
ATOM 966 C CA . THR A 1 120 ? -1.029 -23.266 -0.271 1 97.75 120 THR A CA 1
ATOM 967 C C . THR A 1 120 ? 0.07 -22.25 -0.596 1 97.75 120 THR A C 1
ATOM 969 O O . THR A 1 120 ? 0.53 -21.531 0.285 1 97.75 120 THR A O 1
ATOM 972 N N . GLU A 1 121 ? 0.481 -22.266 -1.844 1 98.5 121 GLU A N 1
ATOM 973 C CA . GLU A 1 121 ? 1.547 -21.359 -2.273 1 98.5 121 GLU A CA 1
ATOM 974 C C . GLU A 1 121 ? 1.192 -20.688 -3.59 1 98.5 121 GLU A C 1
ATOM 976 O O . GLU A 1 121 ? 0.642 -21.312 -4.496 1 98.5 121 GLU A O 1
ATOM 981 N N . CYS A 1 122 ? 1.48 -19.469 -3.664 1 98.38 122 CYS A N 1
ATOM 982 C CA . CYS A 1 122 ? 1.342 -18.688 -4.883 1 98.38 122 CYS A CA 1
ATOM 983 C C . CYS A 1 122 ? 2.588 -17.844 -5.133 1 98.38 122 CYS A C 1
ATOM 985 O O . CYS A 1 122 ? 3.154 -17.266 -4.199 1 98.38 122 CYS A O 1
ATOM 987 N N . ILE A 1 123 ? 3.053 -17.828 -6.352 1 98.75 123 ILE A N 1
ATOM 988 C CA . ILE A 1 123 ? 4.207 -17.031 -6.762 1 98.75 123 ILE A CA 1
ATOM 989 C C . ILE A 1 123 ? 3.791 -16.031 -7.84 1 98.75 123 ILE A C 1
ATOM 991 O O . ILE A 1 123 ? 3.15 -16.406 -8.82 1 98.75 123 ILE A O 1
ATOM 995 N N . TYR A 1 124 ? 4.168 -14.805 -7.625 1 98.5 124 TYR A N 1
ATOM 996 C CA . TYR A 1 124 ? 3.748 -13.719 -8.508 1 98.5 124 TYR A CA 1
ATOM 997 C C . TYR A 1 124 ? 4.949 -13.078 -9.188 1 98.5 124 TYR A C 1
ATOM 999 O O . TYR A 1 124 ? 6.004 -12.906 -8.578 1 98.5 124 TYR A O 1
ATOM 1007 N N . ILE A 1 125 ? 4.73 -12.727 -10.414 1 98.56 125 ILE A N 1
ATOM 1008 C CA . ILE A 1 125 ? 5.727 -12.008 -11.203 1 98.56 125 ILE A CA 1
ATOM 1009 C C . ILE A 1 125 ? 5.223 -10.602 -11.523 1 98.56 125 ILE A C 1
ATOM 1011 O O . ILE A 1 125 ? 4.254 -10.445 -12.266 1 98.56 125 ILE A O 1
ATOM 1015 N N . PHE A 1 126 ? 5.91 -9.633 -10.961 1 98 126 PHE A N 1
ATOM 1016 C CA . PHE A 1 126 ? 5.562 -8.234 -11.188 1 98 126 PHE A CA 1
ATOM 1017 C C . PHE A 1 126 ? 6.676 -7.508 -11.93 1 98 126 PHE A C 1
ATOM 1019 O O . PHE A 1 126 ? 7.836 -7.547 -11.508 1 98 126 PHE A O 1
ATOM 1026 N N . TYR A 1 127 ? 6.328 -6.887 -13.008 1 97.81 127 TYR A N 1
ATOM 1027 C CA . TYR A 1 127 ? 7.25 -6 -13.703 1 97.81 127 TYR A CA 1
ATOM 1028 C C . TYR A 1 127 ? 6.973 -4.543 -13.359 1 97.81 127 TYR A C 1
ATOM 1030 O O . TYR A 1 127 ? 6.043 -3.938 -13.906 1 97.81 127 TYR A O 1
ATOM 1038 N N . ILE A 1 128 ? 7.84 -3.99 -12.508 1 97 128 ILE A N 1
ATOM 1039 C CA . ILE A 1 128 ? 7.57 -2.723 -11.844 1 97 128 ILE A CA 1
ATOM 1040 C C . ILE A 1 128 ? 8.016 -1.563 -12.727 1 97 128 ILE A C 1
ATOM 1042 O O . ILE A 1 128 ? 9.156 -1.53 -13.195 1 97 128 ILE A O 1
ATOM 1046 N N . GLY A 1 129 ? 7.137 -0.606 -12.883 1 94.75 129 GLY A N 1
ATOM 1047 C CA . GLY A 1 129 ? 7.461 0.558 -13.688 1 94.75 129 GLY A CA 1
ATOM 1048 C C . GLY A 1 129 ? 7.812 1.779 -12.859 1 94.75 129 GLY A C 1
ATOM 1049 O O . GLY A 1 129 ? 7.684 1.762 -11.633 1 94.75 129 GLY A O 1
ATOM 1050 N N . LYS A 1 130 ? 8.188 2.799 -13.5 1 91.31 130 LYS A N 1
ATOM 1051 C CA . LYS A 1 130 ? 8.781 3.982 -12.883 1 91.31 130 LYS A CA 1
ATOM 1052 C C . LYS A 1 130 ? 7.727 4.801 -12.148 1 91.31 130 LYS A C 1
ATOM 1054 O O . LYS A 1 130 ? 8.055 5.617 -11.281 1 91.31 130 LYS A O 1
ATOM 1059 N N . LYS A 1 131 ? 6.48 4.648 -12.516 1 90.5 131 LYS A N 1
ATOM 1060 C CA . LYS A 1 131 ? 5.441 5.438 -11.852 1 90.5 131 LYS A CA 1
ATOM 1061 C C . LYS A 1 131 ? 5.113 4.871 -10.477 1 90.5 131 LYS A C 1
ATOM 1063 O O . LYS A 1 131 ? 4.34 5.469 -9.719 1 90.5 131 LYS A O 1
ATOM 1068 N N . LEU A 1 132 ? 5.719 3.752 -10.156 1 93.44 132 LEU A N 1
ATOM 1069 C CA . LEU A 1 132 ? 5.48 3.133 -8.859 1 93.44 132 LEU A CA 1
ATOM 1070 C C . LEU A 1 132 ? 6.594 3.482 -7.879 1 93.44 132 LEU A C 1
ATOM 1072 O O . LEU A 1 132 ? 6.742 2.828 -6.844 1 93.44 132 LEU A O 1
ATOM 1076 N N . CYS A 1 133 ? 7.289 4.598 -8.18 1 88.56 133 CYS A N 1
ATOM 1077 C CA . CYS A 1 133 ? 8.414 5.047 -7.363 1 88.56 133 CYS A CA 1
ATOM 1078 C C . CYS A 1 133 ? 7.93 5.844 -6.16 1 88.56 133 CYS A C 1
ATOM 1080 O O . CYS A 1 133 ? 6.902 6.52 -6.23 1 88.56 133 CYS A O 1
ATOM 1082 N N . GLY A 1 134 ? 8.641 5.695 -5.105 1 84.31 134 GLY A N 1
ATOM 1083 C CA . GLY A 1 134 ? 8.633 6.656 -4.012 1 84.31 134 GLY A CA 1
ATOM 1084 C C . GLY A 1 134 ? 9.719 7.707 -4.137 1 84.31 134 GLY A C 1
ATOM 1085 O O . GLY A 1 134 ? 9.461 8.82 -4.602 1 84.31 134 GLY A O 1
ATOM 1086 N N . HIS A 1 135 ? 10.906 7.266 -3.945 1 79.62 135 HIS A N 1
ATOM 1087 C CA . HIS A 1 135 ? 12.102 7.984 -4.359 1 79.62 135 HIS A CA 1
ATOM 1088 C C . HIS A 1 135 ? 12.516 7.602 -5.781 1 79.62 135 HIS A C 1
ATOM 1090 O O . HIS A 1 135 ? 12.211 6.5 -6.242 1 79.62 135 HIS A O 1
ATOM 1096 N N . PRO A 1 136 ? 13.07 8.484 -6.383 1 79.56 136 PRO A N 1
ATOM 1097 C CA . PRO A 1 136 ? 13.453 8.148 -7.758 1 79.56 136 PRO A CA 1
ATOM 1098 C C . PRO A 1 136 ? 14.211 6.82 -7.848 1 79.56 136 PRO A C 1
ATOM 1100 O O . PRO A 1 136 ? 15.211 6.625 -7.148 1 79.56 136 PRO A O 1
ATOM 1103 N N . GLY A 1 137 ? 13.609 5.906 -8.68 1 87.69 137 GLY A N 1
ATOM 1104 C CA . GLY A 1 137 ? 14.273 4.652 -8.984 1 87.69 137 GLY A CA 1
ATOM 1105 C C . GLY A 1 137 ? 13.938 3.543 -8 1 87.69 137 GLY A C 1
ATOM 1106 O O . GLY A 1 137 ? 14.281 2.381 -8.227 1 87.69 137 GLY A O 1
ATOM 1107 N N . ILE A 1 138 ? 13.312 3.93 -6.953 1 92.06 138 ILE A N 1
ATOM 1108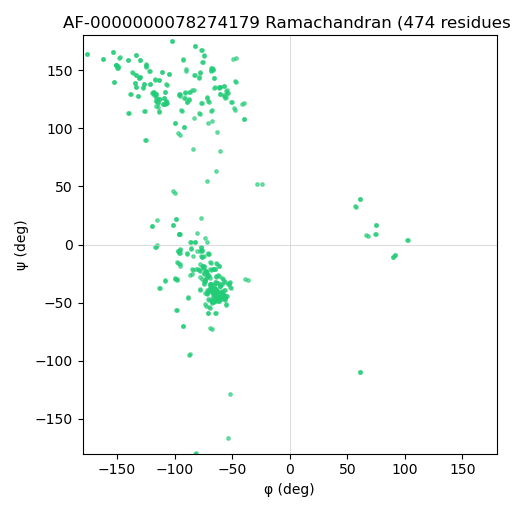 C CA . ILE A 1 138 ? 13.031 2.953 -5.906 1 92.06 138 ILE A CA 1
ATOM 1109 C C . ILE A 1 138 ? 11.523 2.771 -5.762 1 92.06 138 ILE A C 1
ATOM 1111 O O . ILE A 1 138 ? 10.781 3.75 -5.629 1 92.06 138 ILE A O 1
ATOM 1115 N N . THR A 1 139 ? 11.133 1.551 -5.781 1 94.94 139 THR A N 1
ATOM 1116 C CA . THR A 1 139 ? 9.719 1.237 -5.594 1 94.94 139 THR A CA 1
ATOM 1117 C C . THR A 1 139 ? 9.234 1.734 -4.234 1 94.94 139 THR A C 1
ATOM 1119 O O . THR A 1 139 ? 9.891 1.518 -3.217 1 94.94 139 THR A O 1
ATOM 1122 N N . HIS A 1 140 ? 8.18 2.43 -4.25 1 95.12 140 HIS A N 1
ATOM 1123 C CA . HIS A 1 140 ? 7.609 2.941 -3.008 1 95.12 140 HIS A CA 1
ATOM 1124 C C . HIS A 1 140 ? 7.301 1.807 -2.037 1 95.12 140 HIS A C 1
ATOM 1126 O O . HIS A 1 140 ? 6.754 0.776 -2.434 1 95.12 140 HIS A O 1
ATOM 1132 N N . GLY A 1 141 ? 7.633 1.992 -0.772 1 95.94 141 GLY A N 1
ATOM 1133 C CA . GLY A 1 141 ? 7.297 0.995 0.231 1 95.94 141 GLY A CA 1
ATOM 1134 C C . GLY A 1 141 ? 5.812 0.683 0.289 1 95.94 141 GLY A C 1
ATOM 1135 O O . GLY A 1 141 ? 5.422 -0.466 0.508 1 95.94 141 GLY A O 1
ATOM 1136 N N . GLY A 1 142 ? 5.023 1.63 0.161 1 96 142 GLY A N 1
ATOM 1137 C CA . GLY A 1 142 ? 3.582 1.444 0.121 1 96 142 GLY A CA 1
ATOM 1138 C C . GLY A 1 142 ? 3.121 0.61 -1.06 1 96 142 GLY A C 1
ATOM 1139 O O . GLY A 1 142 ? 2.102 -0.078 -0.979 1 96 142 GLY A O 1
ATOM 1140 N N . VAL A 1 143 ? 3.795 0.716 -2.158 1 96.25 143 VAL A N 1
ATOM 1141 C CA . VAL A 1 143 ? 3.49 -0.131 -3.307 1 96.25 143 VAL A CA 1
ATOM 1142 C C . VAL A 1 143 ? 3.768 -1.593 -2.959 1 96.25 143 VAL A C 1
ATOM 1144 O O . VAL A 1 143 ? 2.951 -2.471 -3.248 1 96.25 143 VAL A O 1
ATOM 1147 N N . GLN A 1 144 ? 4.91 -1.82 -2.352 1 98.06 144 GLN A N 1
ATOM 1148 C CA . GLN A 1 144 ? 5.195 -3.18 -1.905 1 98.06 144 GLN A CA 1
ATOM 1149 C C . GLN A 1 144 ? 4.109 -3.688 -0.961 1 98.06 144 GLN A C 1
ATOM 1151 O O . GLN A 1 144 ? 3.682 -4.84 -1.062 1 98.06 144 GLN A O 1
ATOM 1156 N N . ALA A 1 145 ? 3.701 -2.854 -0.044 1 98.31 145 ALA A N 1
ATOM 1157 C CA . ALA A 1 145 ? 2.637 -3.232 0.883 1 98.31 145 ALA A CA 1
ATOM 1158 C C . ALA A 1 145 ? 1.364 -3.613 0.132 1 98.31 145 ALA A C 1
ATOM 1160 O O . ALA A 1 145 ? 0.7 -4.59 0.481 1 98.31 145 ALA A O 1
ATOM 1161 N N . MET A 1 146 ? 1.026 -2.869 -0.853 1 95.88 146 MET A N 1
ATOM 1162 C CA . MET A 1 146 ? -0.138 -3.152 -1.688 1 95.88 146 MET A CA 1
ATOM 1163 C C . MET A 1 146 ? -0.004 -4.508 -2.369 1 95.88 146 MET A C 1
ATOM 1165 O O . MET A 1 146 ? -0.95 -5.297 -2.383 1 95.88 146 MET A O 1
ATOM 1169 N N . LEU A 1 147 ? 1.137 -4.746 -2.934 1 97.5 147 LEU A N 1
ATOM 1170 C CA . LEU A 1 147 ? 1.377 -6.023 -3.592 1 97.5 147 LEU A CA 1
ATOM 1171 C C . LEU A 1 147 ? 1.252 -7.176 -2.6 1 97.5 147 LEU A C 1
ATOM 1173 O O . LEU A 1 147 ? 0.654 -8.211 -2.914 1 97.5 147 LEU A O 1
ATOM 1177 N N . TYR A 1 148 ? 1.799 -6.953 -1.41 1 98.62 148 TYR A N 1
ATOM 1178 C CA . TYR A 1 148 ? 1.688 -7.977 -0.376 1 98.62 148 TYR A CA 1
ATOM 1179 C C . TYR A 1 148 ? 0.228 -8.242 -0.027 1 98.62 148 TYR A C 1
ATOM 1181 O O . TYR A 1 148 ? -0.199 -9.398 0.044 1 98.62 148 TYR A O 1
ATOM 1189 N N . ASP A 1 149 ? -0.525 -7.223 0.21 1 97.5 149 ASP A N 1
ATOM 1190 C CA . ASP A 1 149 ? -1.926 -7.375 0.591 1 97.5 149 ASP A CA 1
ATOM 1191 C C . ASP A 1 149 ? -2.693 -8.188 -0.449 1 97.5 149 ASP A C 1
ATOM 1193 O O . ASP A 1 149 ? -3.406 -9.133 -0.105 1 97.5 149 ASP A O 1
ATOM 1197 N N . GLU A 1 150 ? -2.5 -7.871 -1.665 1 94.44 150 GLU A N 1
ATOM 1198 C CA . GLU A 1 150 ? -3.178 -8.555 -2.76 1 94.44 150 GLU A CA 1
ATOM 1199 C C . GLU A 1 150 ? -2.701 -10 -2.885 1 94.44 150 GLU A C 1
ATOM 1201 O O . GLU A 1 150 ? -3.514 -10.922 -2.963 1 94.44 150 GLU A O 1
ATOM 1206 N N . ALA A 1 151 ? -1.433 -10.164 -2.887 1 96.88 151 ALA A N 1
ATOM 1207 C CA . ALA A 1 151 ? -0.834 -11.461 -3.18 1 96.88 151 ALA A CA 1
ATOM 1208 C C . ALA A 1 151 ? -1.095 -12.453 -2.049 1 96.88 151 ALA A C 1
ATOM 1210 O O . ALA A 1 151 ? -1.342 -13.633 -2.297 1 96.88 151 ALA A O 1
ATOM 1211 N N . MET A 1 152 ? -1.02 -11.969 -0.827 1 98.25 152 MET A N 1
ATOM 1212 C CA . MET A 1 152 ? -1.161 -12.859 0.319 1 98.25 152 MET A CA 1
ATOM 1213 C C . MET A 1 152 ? -2.615 -13.281 0.505 1 98.25 152 MET A C 1
ATOM 1215 O O . MET A 1 152 ? -2.895 -14.305 1.136 1 98.25 152 MET A O 1
ATOM 1219 N N . ALA A 1 153 ? -3.494 -12.547 -0.055 1 95.81 153 ALA A N 1
ATOM 1220 C CA . ALA A 1 153 ? -4.91 -12.891 0.033 1 95.81 153 ALA A CA 1
ATOM 1221 C C . ALA A 1 153 ? -5.207 -14.195 -0.696 1 95.81 153 ALA A C 1
ATOM 1223 O O . ALA A 1 153 ? -6.02 -15 -0.238 1 95.81 153 ALA A O 1
ATOM 1224 N N . ARG A 1 154 ? -4.57 -14.484 -1.75 1 94.56 154 ARG A N 1
ATOM 1225 C CA . ARG A 1 154 ? -4.941 -15.594 -2.619 1 94.56 154 ARG A CA 1
ATOM 1226 C C . ARG A 1 154 ? -4.781 -16.922 -1.9 1 94.56 154 ARG A C 1
ATOM 1228 O O . ARG A 1 154 ? -5.75 -17.672 -1.744 1 94.56 154 ARG A O 1
ATOM 1235 N N . PRO A 1 155 ? -3.602 -17.25 -1.444 1 97 155 PRO A N 1
ATOM 1236 C CA . PRO A 1 155 ? -3.514 -18.531 -0.751 1 97 155 PRO A CA 1
ATOM 1237 C C . PRO A 1 155 ? -4.387 -18.594 0.5 1 97 155 PRO A C 1
ATOM 1239 O O . PRO A 1 155 ? -4.816 -19.672 0.908 1 97 155 PRO A O 1
ATOM 1242 N N . ALA A 1 156 ? -4.66 -17.5 1.115 1 97.56 156 ALA A N 1
ATOM 1243 C CA . ALA A 1 156 ? -5.551 -17.469 2.271 1 97.56 156 ALA A CA 1
ATOM 1244 C C . ALA A 1 156 ? -6.992 -17.766 1.862 1 97.56 156 ALA A C 1
ATOM 1246 O O . ALA A 1 156 ? -7.605 -18.703 2.371 1 97.56 156 ALA A O 1
ATOM 1247 N N . LEU A 1 157 ? -7.492 -17 0.895 1 93.94 157 LEU A N 1
ATOM 1248 C CA . LEU A 1 157 ? -8.906 -17.062 0.538 1 93.94 157 LEU A CA 1
ATOM 1249 C C . LEU A 1 157 ? -9.25 -18.391 -0.12 1 93.94 157 LEU A C 1
ATOM 1251 O O . LEU A 1 157 ? -10.359 -18.906 0.052 1 93.94 157 LEU A O 1
ATOM 1255 N N . LEU A 1 158 ? -8.336 -18.922 -0.854 1 93.69 158 LEU A N 1
ATOM 1256 C CA . LEU A 1 158 ? -8.562 -20.203 -1.491 1 93.69 158 LEU A CA 1
ATOM 1257 C C . LEU A 1 158 ? -8.805 -21.297 -0.447 1 93.69 158 LEU A C 1
ATOM 1259 O O . LEU A 1 158 ? -9.375 -22.344 -0.756 1 93.69 158 LEU A O 1
ATOM 1263 N N . ASN A 1 159 ? -8.414 -21.031 0.77 1 95.75 159 ASN A N 1
ATOM 1264 C CA . ASN A 1 159 ? -8.484 -22.078 1.784 1 95.75 159 ASN A CA 1
ATOM 1265 C C . ASN A 1 159 ? -9.453 -21.703 2.902 1 95.75 159 ASN A C 1
ATOM 1267 O O . ASN A 1 159 ? -9.641 -22.484 3.846 1 95.75 159 ASN A O 1
ATOM 1271 N N . LEU A 1 160 ? -10 -20.578 2.811 1 94.75 160 LEU A N 1
ATOM 1272 C CA . LEU A 1 160 ? -10.969 -20.141 3.809 1 94.75 160 LEU A CA 1
ATOM 1273 C C . LEU A 1 160 ? -12.391 -20.484 3.379 1 94.75 160 LEU A C 1
ATOM 1275 O O . LEU A 1 160 ? -12.656 -20.688 2.189 1 94.75 160 LEU A O 1
ATOM 1279 N N . PRO A 1 161 ? -13.289 -20.531 4.34 1 91.12 161 PRO A N 1
ATOM 1280 C CA . PRO A 1 161 ? -14.68 -20.797 3.977 1 91.12 161 PRO A CA 1
ATOM 1281 C C . PRO A 1 161 ? -15.219 -19.797 2.957 1 91.12 161 PRO A C 1
ATOM 1283 O O . PRO A 1 161 ? -14.984 -18.594 3.088 1 91.12 161 PRO A O 1
ATOM 1286 N N . ARG A 1 162 ? -15.75 -20.344 1.85 1 87.69 162 ARG A N 1
ATOM 1287 C CA . ARG A 1 162 ? -16.391 -19.578 0.784 1 87.69 162 ARG A CA 1
ATOM 1288 C C . ARG A 1 162 ? -15.367 -18.719 0.042 1 87.69 162 ARG A C 1
ATOM 1290 O O . ARG A 1 162 ? -15.734 -17.766 -0.652 1 87.69 162 ARG A O 1
ATOM 1297 N N . ASN A 1 163 ? -14.117 -18.938 0.374 1 90.38 163 ASN A N 1
ATOM 1298 C CA . ASN A 1 163 ? -13.031 -18.219 -0.266 1 90.38 163 ASN A CA 1
ATOM 1299 C C . ASN A 1 163 ? -13.148 -16.703 -0.027 1 90.38 163 ASN A C 1
ATOM 1301 O O . ASN A 1 163 ? -12.984 -15.914 -0.954 1 90.38 163 ASN A O 1
ATOM 1305 N N . THR A 1 164 ? -13.547 -16.484 1.181 1 88.75 164 THR A N 1
ATOM 1306 C CA . THR A 1 164 ? -13.711 -15.086 1.563 1 88.75 164 THR A CA 1
ATOM 1307 C C . THR A 1 164 ? -13 -14.805 2.885 1 88.75 164 THR A C 1
ATOM 1309 O O . THR A 1 164 ? -12.914 -15.68 3.748 1 88.75 164 THR A O 1
ATOM 1312 N N . GLY A 1 165 ? -12.469 -13.664 2.973 1 91.38 165 GLY A N 1
ATOM 1313 C CA . GLY A 1 165 ? -11.789 -13.211 4.176 1 91.38 165 GLY A CA 1
ATOM 1314 C C . GLY A 1 165 ? -11.312 -11.781 4.086 1 91.38 165 GLY A C 1
ATOM 1315 O O . GLY A 1 165 ? -11.328 -11.18 3.01 1 91.38 165 GLY A O 1
ATOM 1316 N N . MET A 1 166 ? -10.984 -11.234 5.289 1 92.88 166 MET A N 1
ATOM 1317 C CA . MET A 1 166 ? -10.445 -9.883 5.398 1 92.88 166 MET A CA 1
ATOM 1318 C C . MET A 1 166 ? -9.086 -9.891 6.09 1 92.88 166 MET A C 1
ATOM 1320 O O . MET A 1 166 ? -8.82 -10.742 6.934 1 92.88 166 MET A O 1
ATOM 1324 N N . THR A 1 167 ? -8.352 -8.938 5.66 1 96.94 167 THR A N 1
ATOM 1325 C CA . THR A 1 167 ? -7.047 -8.797 6.293 1 96.94 167 THR A CA 1
ATOM 1326 C C . THR A 1 167 ? -7.191 -8.297 7.727 1 96.94 167 THR A C 1
ATOM 1328 O O . THR A 1 167 ? -7.805 -7.254 7.965 1 96.94 167 THR A O 1
ATOM 1331 N N . ALA A 1 168 ? -6.676 -9.047 8.648 1 98.44 168 ALA A N 1
ATOM 1332 C CA . ALA A 1 168 ? -6.672 -8.633 10.047 1 98.44 168 ALA A CA 1
ATOM 1333 C C . ALA A 1 168 ? -5.43 -7.805 10.367 1 98.44 168 ALA A C 1
ATOM 1335 O O . ALA A 1 168 ? -5.52 -6.773 11.039 1 98.44 168 ALA A O 1
ATOM 1336 N N . TYR A 1 169 ? -4.336 -8.297 9.922 1 98.81 169 TYR A N 1
ATOM 1337 C CA . TYR A 1 169 ? -3.125 -7.488 10.023 1 98.81 169 TYR A CA 1
ATOM 1338 C C . TYR A 1 169 ? -2.186 -7.758 8.852 1 98.81 169 TYR A C 1
ATOM 1340 O O . TYR A 1 169 ? -2.332 -8.758 8.148 1 98.81 169 TYR A O 1
ATOM 1348 N N . LEU A 1 170 ? -1.284 -6.891 8.617 1 98.88 170 LEU A N 1
ATOM 1349 C CA . LEU A 1 170 ? -0.201 -6.953 7.641 1 98.88 170 LEU A CA 1
ATOM 1350 C C . LEU A 1 170 ? 1.084 -6.371 8.219 1 98.88 170 LEU A C 1
ATOM 1352 O O . LEU A 1 170 ? 1.146 -5.176 8.523 1 98.88 170 LEU A O 1
ATOM 1356 N N . ASN A 1 171 ? 2.068 -7.219 8.406 1 98.94 171 ASN A N 1
ATOM 1357 C CA . ASN A 1 171 ? 3.371 -6.82 8.922 1 98.94 171 ASN A CA 1
ATOM 1358 C C . ASN A 1 171 ? 4.465 -6.984 7.871 1 98.94 171 ASN A C 1
ATOM 1360 O O . ASN A 1 171 ? 4.656 -8.078 7.336 1 98.94 171 ASN A O 1
ATOM 1364 N N . ILE A 1 172 ? 5.16 -5.918 7.645 1 98.94 172 ILE A N 1
ATOM 1365 C CA . ILE A 1 172 ? 6.176 -5.949 6.598 1 98.94 172 ILE A CA 1
ATOM 1366 C C . ILE A 1 172 ? 7.516 -5.496 7.164 1 98.94 172 ILE A C 1
ATOM 1368 O O . ILE A 1 172 ? 7.582 -4.527 7.93 1 98.94 172 ILE A O 1
ATOM 1372 N N . THR A 1 173 ? 8.539 -6.172 6.781 1 98.94 173 THR A N 1
ATOM 1373 C CA . THR A 1 173 ? 9.914 -5.758 7.027 1 98.94 173 THR A CA 1
ATOM 1374 C C . THR A 1 173 ? 10.641 -5.488 5.711 1 98.94 173 THR A C 1
ATOM 1376 O O . THR A 1 173 ? 10.719 -6.367 4.848 1 98.94 173 THR A O 1
ATOM 1379 N N . TYR A 1 174 ? 11.164 -4.285 5.609 1 98.44 174 TYR A N 1
ATOM 1380 C CA . TYR A 1 174 ? 11.898 -3.887 4.418 1 98.44 174 TYR A CA 1
ATOM 1381 C C . TYR A 1 174 ? 13.398 -4.07 4.617 1 98.44 174 TYR A C 1
ATOM 1383 O O . TYR A 1 174 ? 13.977 -3.539 5.57 1 98.44 174 TYR A O 1
ATOM 1391 N N . LYS A 1 175 ? 14 -4.77 3.65 1 98 175 LYS A N 1
ATOM 1392 C CA . LYS A 1 175 ? 15.383 -5.195 3.875 1 98 175 LYS A CA 1
ATOM 1393 C C . LYS A 1 175 ? 16.344 -4.488 2.916 1 98 175 LYS A C 1
ATOM 1395 O O . LYS A 1 175 ? 17.469 -4.184 3.281 1 98 175 LYS A O 1
ATOM 1400 N N . ALA A 1 176 ? 15.922 -4.281 1.698 1 96.19 176 ALA A N 1
ATOM 1401 C CA . ALA A 1 176 ? 16.734 -3.645 0.659 1 96.19 176 ALA A CA 1
ATOM 1402 C C . ALA A 1 176 ? 15.852 -2.871 -0.321 1 96.19 176 ALA A C 1
ATOM 1404 O O . ALA A 1 176 ? 14.656 -3.162 -0.46 1 96.19 176 ALA A O 1
ATOM 1405 N N . PRO A 1 177 ? 16.422 -1.842 -0.938 1 94.19 177 PRO A N 1
ATOM 1406 C CA . PRO A 1 177 ? 15.625 -1.103 -1.919 1 94.19 177 PRO A CA 1
ATOM 1407 C C . PRO A 1 177 ? 15.18 -1.973 -3.09 1 94.19 177 PRO A C 1
ATOM 1409 O O . PRO A 1 177 ? 15.953 -2.797 -3.584 1 94.19 177 PRO A O 1
ATOM 1412 N N . ALA A 1 178 ? 13.945 -1.854 -3.457 1 96.5 178 ALA A N 1
ATOM 1413 C CA . ALA A 1 178 ? 13.406 -2.473 -4.668 1 96.5 178 ALA A CA 1
ATOM 1414 C C . ALA A 1 178 ? 13.445 -1.5 -5.844 1 96.5 178 ALA A C 1
ATOM 1416 O O . ALA A 1 178 ? 12.703 -0.519 -5.871 1 96.5 178 ALA A O 1
ATOM 1417 N N . LEU A 1 179 ? 14.195 -1.832 -6.793 1 94.19 179 LEU A N 1
ATOM 1418 C CA . LEU A 1 179 ? 14.352 -0.919 -7.922 1 94.19 179 LEU A CA 1
ATOM 1419 C C . LEU A 1 179 ? 13.148 -1.001 -8.859 1 94.19 179 LEU A C 1
ATOM 1421 O O . LEU A 1 179 ? 12.547 -2.066 -9.008 1 94.19 179 LEU A O 1
ATOM 1425 N N . VAL A 1 180 ? 12.859 0.132 -9.461 1 93.94 180 VAL A N 1
ATOM 1426 C CA . VAL A 1 180 ? 11.828 0.125 -10.484 1 93.94 180 VAL A CA 1
ATOM 1427 C C . VAL A 1 180 ? 12.414 -0.348 -11.812 1 93.94 180 VAL A C 1
ATOM 1429 O O . VAL A 1 180 ? 13.625 -0.554 -11.93 1 93.94 180 VAL A O 1
ATOM 1432 N N . ASN A 1 181 ? 11.5 -0.585 -12.797 1 94.31 181 ASN A N 1
ATOM 1433 C CA . ASN A 1 181 ? 11.844 -1.114 -14.109 1 94.31 181 ASN A CA 1
ATOM 1434 C C . ASN A 1 181 ? 12.578 -2.451 -14 1 94.31 181 ASN A C 1
ATOM 1436 O O . ASN A 1 181 ? 13.523 -2.707 -14.742 1 94.31 181 ASN A O 1
ATOM 1440 N N . GLN A 1 182 ? 12.227 -3.188 -13.023 1 96.12 182 GLN A N 1
ATOM 1441 C CA . GLN A 1 182 ? 12.734 -4.535 -12.797 1 96.12 182 GLN A CA 1
ATOM 1442 C C . GLN A 1 182 ? 11.602 -5.504 -12.469 1 96.12 182 GLN A C 1
ATOM 1444 O O . GLN A 1 182 ? 10.484 -5.082 -12.164 1 96.12 182 GLN A O 1
ATOM 1449 N N . ILE A 1 183 ? 11.969 -6.77 -12.617 1 97.94 183 ILE A N 1
ATOM 1450 C CA . ILE A 1 183 ? 11.039 -7.836 -12.273 1 97.94 183 ILE A CA 1
ATOM 1451 C C . ILE A 1 183 ? 11.18 -8.188 -10.797 1 97.94 183 ILE A C 1
ATOM 1453 O O . ILE A 1 183 ? 12.289 -8.422 -10.312 1 97.94 183 ILE A O 1
ATOM 1457 N N . LEU A 1 184 ? 10.078 -8.117 -10.117 1 98.5 184 LEU A N 1
ATOM 1458 C CA . LEU A 1 184 ? 10.008 -8.586 -8.734 1 98.5 184 LEU A CA 1
ATOM 1459 C C . LEU A 1 184 ? 9.234 -9.898 -8.641 1 98.5 184 LEU A C 1
ATOM 1461 O O . LEU A 1 184 ? 8.211 -10.07 -9.32 1 98.5 184 LEU A O 1
ATOM 1465 N N . ILE A 1 185 ? 9.742 -10.805 -7.852 1 98.88 185 ILE A N 1
ATOM 1466 C CA . ILE A 1 185 ? 9.086 -12.078 -7.566 1 98.88 185 ILE A CA 1
ATOM 1467 C C . ILE A 1 185 ? 8.531 -12.055 -6.145 1 98.88 185 ILE A C 1
ATOM 1469 O O . ILE A 1 185 ? 9.266 -11.812 -5.188 1 98.88 185 ILE A O 1
ATOM 1473 N N . LEU A 1 186 ? 7.254 -12.25 -6.039 1 98.88 186 LEU A N 1
ATOM 1474 C CA . LEU A 1 186 ? 6.621 -12.328 -4.727 1 98.88 186 LEU A CA 1
ATOM 1475 C C . LEU A 1 186 ? 6.152 -13.75 -4.438 1 98.88 186 LEU A C 1
ATOM 1477 O O . LEU A 1 186 ? 5.367 -14.32 -5.199 1 98.88 186 LEU A O 1
ATOM 1481 N N . LYS A 1 187 ? 6.645 -14.312 -3.385 1 98.88 187 LYS A N 1
ATOM 1482 C CA . LYS A 1 187 ? 6.285 -15.664 -2.951 1 98.88 187 LYS A CA 1
ATOM 1483 C C . LYS A 1 187 ? 5.426 -15.625 -1.692 1 98.88 187 LYS A C 1
ATOM 1485 O O . LYS A 1 187 ? 5.84 -15.078 -0.667 1 98.88 187 LYS A O 1
ATOM 1490 N N . ALA A 1 188 ? 4.266 -16.156 -1.761 1 98.88 188 ALA A N 1
ATOM 1491 C CA . ALA A 1 188 ? 3.338 -16.188 -0.633 1 98.88 188 ALA A CA 1
ATOM 1492 C C . ALA A 1 188 ? 2.965 -17.625 -0.269 1 98.88 188 ALA A C 1
ATOM 1494 O O . ALA A 1 188 ? 2.68 -18.438 -1.149 1 98.88 188 ALA A O 1
ATOM 1495 N N . LYS A 1 189 ? 2.922 -17.875 1.036 1 98.88 189 LYS A N 1
ATOM 1496 C CA . LYS A 1 189 ? 2.666 -19.234 1.509 1 98.88 189 LYS A CA 1
ATOM 1497 C C . LYS A 1 189 ? 1.706 -19.234 2.695 1 98.88 189 LYS A C 1
ATOM 1499 O O . LYS A 1 189 ? 1.902 -18.484 3.658 1 98.88 189 LYS A O 1
ATOM 1504 N N . LEU A 1 190 ? 0.683 -20.062 2.582 1 98.88 190 LEU A N 1
ATOM 1505 C CA . LEU A 1 190 ? -0.164 -20.344 3.736 1 98.88 190 LEU A CA 1
ATOM 1506 C C . LEU A 1 190 ? 0.602 -21.141 4.793 1 98.88 190 LEU A C 1
ATOM 1508 O O . LEU A 1 190 ? 0.927 -22.312 4.586 1 98.88 190 LEU A O 1
ATOM 1512 N N . THR A 1 191 ? 0.799 -20.531 5.941 1 98.81 191 THR A N 1
ATOM 1513 C CA . THR A 1 191 ? 1.66 -21.156 6.938 1 98.81 191 THR A CA 1
ATOM 1514 C C . THR A 1 191 ? 0.828 -21.875 7.996 1 98.81 191 THR A C 1
ATOM 1516 O O . THR A 1 191 ? 1.298 -22.828 8.625 1 98.81 191 THR A O 1
ATOM 1519 N N . GLU A 1 192 ? -0.336 -21.391 8.234 1 98.62 192 GLU A N 1
ATOM 1520 C CA . GLU A 1 192 ? -1.23 -21.984 9.227 1 98.62 192 GLU A CA 1
ATOM 1521 C C . GLU A 1 192 ? -2.691 -21.719 8.883 1 98.62 192 GLU A C 1
ATOM 1523 O O . GLU A 1 192 ? -3.031 -20.609 8.438 1 98.62 192 GLU A O 1
ATOM 1528 N N . LEU A 1 193 ? -3.529 -22.703 9.07 1 98.12 193 LEU A N 1
ATOM 1529 C CA . LEU A 1 193 ? -4.977 -22.578 8.93 1 98.12 193 LEU A CA 1
ATOM 1530 C C . LEU A 1 193 ? -5.684 -23.078 10.188 1 98.12 193 LEU A C 1
ATOM 1532 O O . LEU A 1 193 ? -5.574 -24.25 10.547 1 98.12 193 LEU A O 1
ATOM 1536 N N . ASN A 1 194 ? -6.309 -22.172 10.812 1 97.56 194 ASN A N 1
ATOM 1537 C CA . ASN A 1 194 ? -7.066 -22.484 12.023 1 97.56 194 ASN A CA 1
ATOM 1538 C C . ASN A 1 194 ? -8.523 -22.031 11.898 1 97.56 194 ASN A C 1
ATOM 1540 O O . ASN A 1 194 ? -8.875 -20.938 12.328 1 97.56 194 ASN A O 1
ATOM 1544 N N . GLY A 1 195 ? -9.352 -22.984 11.383 1 95.44 195 GLY A N 1
ATOM 1545 C CA . GLY A 1 195 ? -10.734 -22.609 11.164 1 95.44 195 GLY A CA 1
ATOM 1546 C C . GLY A 1 195 ? -10.898 -21.469 10.18 1 95.44 195 GLY A C 1
ATOM 1547 O O . GLY A 1 195 ? -10.617 -21.609 8.992 1 95.44 195 GLY A O 1
ATOM 1548 N N . ARG A 1 196 ? -11.297 -20.328 10.742 1 96.06 196 ARG A N 1
ATOM 1549 C CA . ARG A 1 196 ? -11.57 -19.172 9.891 1 96.06 196 ARG A CA 1
ATOM 1550 C C . ARG A 1 196 ? -10.359 -18.25 9.812 1 96.06 196 ARG A C 1
ATOM 1552 O O . ARG A 1 196 ? -10.461 -17.125 9.32 1 96.06 196 ARG A O 1
ATOM 1559 N N . LYS A 1 197 ? -9.273 -18.734 10.336 1 98.19 197 LYS A N 1
ATOM 1560 C CA . LYS A 1 197 ? -8.062 -17.906 10.367 1 98.19 197 LYS A CA 1
ATOM 1561 C C . LYS A 1 197 ? -6.973 -18.5 9.484 1 98.19 197 LYS A C 1
ATOM 1563 O O . LYS A 1 197 ? -6.574 -19.656 9.672 1 98.19 197 LYS A O 1
ATOM 1568 N N . ALA A 1 198 ? -6.531 -17.75 8.555 1 98.75 198 ALA A N 1
ATOM 1569 C CA . ALA A 1 198 ? -5.449 -18.156 7.664 1 98.75 198 ALA A CA 1
ATOM 1570 C C . ALA A 1 198 ? -4.215 -17.281 7.859 1 98.75 198 ALA A C 1
ATOM 1572 O O . ALA A 1 198 ? -4.277 -16.062 7.668 1 98.75 198 ALA A O 1
ATOM 1573 N N . PHE A 1 199 ? -3.111 -17.891 8.266 1 98.94 199 PHE A N 1
ATOM 1574 C CA . PHE A 1 199 ? -1.835 -17.203 8.422 1 98.94 199 PHE A CA 1
ATOM 1575 C C . PHE A 1 199 ? -0.974 -17.375 7.176 1 98.94 199 PHE A C 1
ATOM 1577 O O . PHE A 1 199 ? -0.797 -18.5 6.691 1 98.94 199 PHE A O 1
ATOM 1584 N N . VAL A 1 200 ? -0.475 -16.25 6.676 1 98.94 200 VAL A N 1
ATOM 1585 C CA . VAL A 1 200 ? 0.292 -16.281 5.434 1 98.94 200 VAL A CA 1
ATOM 1586 C C . VAL A 1 200 ? 1.631 -15.578 5.637 1 98.94 200 VAL A C 1
ATOM 1588 O O . VAL A 1 200 ? 1.691 -14.516 6.258 1 98.94 200 VAL A O 1
ATOM 1591 N N . SER A 1 201 ? 2.684 -16.156 5.16 1 98.94 201 SER A N 1
ATOM 1592 C CA . SER A 1 201 ? 4 -15.539 5.055 1 98.94 201 SER A CA 1
ATOM 1593 C C . SER A 1 201 ? 4.375 -15.289 3.6 1 98.94 201 SER A C 1
ATOM 1595 O O . SER A 1 201 ? 3.951 -16.016 2.707 1 98.94 201 SER A O 1
ATOM 1597 N N . ALA A 1 202 ? 5.168 -14.195 3.402 1 98.94 202 ALA A N 1
ATOM 1598 C CA . ALA A 1 202 ? 5.547 -13.875 2.027 1 98.94 202 ALA A CA 1
ATOM 1599 C C . ALA A 1 202 ? 6.867 -13.117 1.983 1 98.94 202 ALA A C 1
ATOM 1601 O O . ALA A 1 202 ? 7.359 -12.656 3.016 1 98.94 202 ALA A O 1
ATOM 1602 N N . GLN A 1 203 ? 7.406 -13.062 0.808 1 98.94 203 GLN A N 1
ATOM 1603 C CA . GLN A 1 203 ? 8.594 -12.258 0.551 1 98.94 203 GLN A CA 1
ATOM 1604 C C . GLN A 1 203 ? 8.617 -11.75 -0.89 1 98.94 203 GLN A C 1
ATOM 1606 O O . GLN A 1 203 ? 8.047 -12.383 -1.783 1 98.94 203 GLN A O 1
ATOM 1611 N N . ILE A 1 204 ? 9.258 -10.641 -1.055 1 98.88 204 ILE A N 1
ATOM 1612 C CA . ILE A 1 204 ? 9.562 -10.094 -2.373 1 98.88 204 ILE A CA 1
ATOM 1613 C C . ILE A 1 204 ? 11.062 -10.227 -2.648 1 98.88 204 ILE A C 1
ATOM 1615 O O . ILE A 1 204 ? 11.883 -9.898 -1.796 1 98.88 204 ILE A O 1
ATOM 1619 N N . GLU A 1 205 ? 11.344 -10.75 -3.836 1 98.75 205 GLU A N 1
ATOM 1620 C CA . GLU A 1 205 ? 12.719 -10.898 -4.309 1 98.75 205 GLU A CA 1
ATOM 1621 C C . GLU A 1 205 ? 12.914 -10.227 -5.664 1 98.75 205 GLU A C 1
ATOM 1623 O O . GLU A 1 205 ? 11.953 -10.047 -6.418 1 98.75 205 GLU A O 1
ATOM 1628 N N . ASN A 1 206 ? 14.164 -9.875 -5.879 1 97.5 206 ASN A N 1
ATOM 1629 C CA . ASN A 1 206 ? 14.469 -9.539 -7.266 1 97.5 206 ASN A CA 1
ATOM 1630 C C . ASN A 1 206 ? 14.742 -10.789 -8.094 1 97.5 206 ASN A C 1
ATOM 1632 O O . ASN A 1 206 ? 14.633 -11.914 -7.59 1 97.5 206 ASN A O 1
ATOM 1636 N N . ALA A 1 207 ? 15.031 -10.625 -9.352 1 95.5 207 ALA A N 1
ATOM 1637 C CA . ALA A 1 207 ? 15.164 -11.75 -10.273 1 95.5 207 ALA A CA 1
ATOM 1638 C C . ALA A 1 207 ? 16.375 -12.609 -9.922 1 95.5 207 ALA A C 1
ATOM 1640 O O . ALA A 1 207 ? 16.453 -13.773 -10.32 1 95.5 207 ALA A O 1
ATOM 1641 N N . GLU A 1 208 ? 17.281 -12.031 -9.219 1 94.44 208 GLU A N 1
ATOM 1642 C CA . GLU A 1 208 ? 18.5 -12.742 -8.852 1 94.44 208 GLU A CA 1
ATOM 1643 C C . GLU A 1 208 ? 18.328 -13.484 -7.527 1 94.44 208 GLU A C 1
ATOM 1645 O O . GLU A 1 208 ? 19.219 -14.203 -7.094 1 94.44 208 GLU A O 1
ATOM 1650 N N . GLY A 1 209 ? 17.266 -13.281 -6.855 1 96.19 209 GLY A N 1
ATOM 1651 C CA . GLY A 1 209 ? 16.969 -14.055 -5.66 1 96.19 209 GLY A CA 1
ATOM 1652 C C . GLY A 1 209 ? 17.25 -13.297 -4.375 1 96.19 209 GLY A C 1
ATOM 1653 O O . GLY A 1 209 ? 17.094 -13.836 -3.281 1 96.19 209 GLY A O 1
ATOM 1654 N N . LEU A 1 210 ? 17.641 -12.008 -4.52 1 97.44 210 LEU A N 1
ATOM 1655 C CA . LEU A 1 210 ? 17.828 -11.195 -3.326 1 97.44 210 LEU A CA 1
ATOM 1656 C C . LEU A 1 210 ? 16.5 -10.844 -2.68 1 97.44 210 LEU A C 1
ATOM 1658 O O . LEU A 1 210 ? 15.602 -10.305 -3.338 1 97.44 210 LEU A O 1
ATOM 1662 N N . VAL A 1 211 ? 16.375 -11.156 -1.35 1 98.75 211 VAL A N 1
ATOM 1663 C CA . VAL A 1 211 ? 15.156 -10.812 -0.628 1 98.75 211 VAL A CA 1
ATOM 1664 C C . VAL A 1 211 ? 15.148 -9.32 -0.31 1 98.75 211 VAL A C 1
ATOM 1666 O O . VAL A 1 211 ? 16.062 -8.812 0.341 1 98.75 211 VAL A O 1
ATOM 1669 N N . LEU A 1 212 ? 14.141 -8.664 -0.781 1 98.69 212 LEU A N 1
ATOM 1670 C CA . LEU A 1 212 ? 14.047 -7.215 -0.639 1 98.69 212 LEU A CA 1
ATOM 1671 C C . LEU A 1 212 ? 13.156 -6.84 0.539 1 98.69 212 LEU A C 1
ATOM 1673 O O . LEU A 1 212 ? 13.336 -5.785 1.151 1 98.69 212 LEU A O 1
ATOM 1677 N N . SER A 1 213 ? 12.203 -7.617 0.847 1 98.88 213 SER A N 1
ATOM 1678 C CA . SER A 1 213 ? 11.297 -7.441 1.975 1 98.88 213 SER A CA 1
ATOM 1679 C C . SER A 1 213 ? 10.57 -8.742 2.311 1 98.88 213 SER A C 1
ATOM 1681 O O . SER A 1 213 ? 10.547 -9.672 1.501 1 98.88 213 SER A O 1
ATOM 1683 N N . THR A 1 214 ? 10.07 -8.812 3.547 1 98.94 214 THR A N 1
ATOM 1684 C CA . THR A 1 214 ? 9.258 -9.93 4.012 1 98.94 214 THR A CA 1
ATOM 1685 C C . THR A 1 214 ? 7.973 -9.438 4.664 1 98.94 214 THR A C 1
ATOM 1687 O O . THR A 1 214 ? 7.891 -8.289 5.098 1 98.94 214 THR A O 1
ATOM 1690 N N . ALA A 1 215 ? 6.988 -10.359 4.711 1 98.94 215 ALA A N 1
ATOM 1691 C CA . ALA A 1 215 ? 5.715 -9.961 5.301 1 98.94 215 ALA A CA 1
ATOM 1692 C C . ALA A 1 215 ? 5.008 -11.156 5.934 1 98.94 215 ALA A C 1
ATOM 1694 O O . ALA A 1 215 ? 5.254 -12.305 5.551 1 98.94 215 ALA A O 1
ATOM 1695 N N . GLU A 1 216 ? 4.191 -10.859 6.883 1 98.94 216 GLU A N 1
ATOM 1696 C CA . GLU A 1 216 ? 3.246 -11.781 7.5 1 98.94 216 GLU A CA 1
ATOM 1697 C C . GLU A 1 216 ? 1.861 -11.156 7.625 1 98.94 216 GLU A C 1
ATOM 1699 O O . GLU A 1 216 ? 1.74 -9.953 7.891 1 98.94 216 GLU A O 1
ATOM 1704 N N . SER A 1 217 ? 0.901 -12.023 7.484 1 98.88 217 SER A N 1
ATOM 1705 C CA . SER A 1 217 ? -0.46 -11.5 7.555 1 98.88 217 SER A CA 1
ATOM 1706 C C . SER A 1 217 ? -1.43 -12.555 8.078 1 98.88 217 SER A C 1
ATOM 1708 O O . SER A 1 217 ? -1.151 -13.758 8.008 1 98.88 217 SER A O 1
ATOM 1710 N N . LEU A 1 218 ? -2.469 -12.07 8.648 1 98.88 218 LEU A N 1
ATOM 1711 C CA . LEU A 1 218 ? -3.609 -12.883 9.055 1 98.88 218 LEU A CA 1
ATOM 1712 C C . LEU A 1 218 ? -4.867 -12.469 8.305 1 98.88 218 LEU A C 1
ATOM 1714 O O . LEU A 1 218 ? -5.191 -11.281 8.227 1 98.88 218 LEU A O 1
ATOM 1718 N N . PHE A 1 219 ? -5.516 -13.43 7.73 1 98.06 219 PHE A N 1
ATOM 1719 C CA . PHE A 1 219 ? -6.82 -13.25 7.109 1 98.06 219 PHE A CA 1
ATOM 1720 C C . PHE A 1 219 ? -7.895 -14.016 7.871 1 98.06 219 PHE A C 1
ATOM 1722 O O . PHE A 1 219 ? -7.66 -15.148 8.305 1 98.06 219 PHE A O 1
ATOM 1729 N N . ILE A 1 220 ? -9.086 -13.391 7.98 1 96.62 220 ILE A N 1
ATOM 1730 C CA . ILE A 1 220 ? -10.133 -14.023 8.766 1 96.62 220 ILE A CA 1
ATOM 1731 C C . ILE A 1 220 ? -11.445 -14.023 7.977 1 96.62 220 ILE A C 1
ATOM 1733 O O . ILE A 1 220 ? -11.859 -12.984 7.457 1 96.62 220 ILE A O 1
ATOM 1737 N N . SER A 1 221 ? -12.031 -15.156 7.871 1 93.94 221 SER A N 1
ATOM 1738 C CA . SER A 1 221 ? -13.375 -15.242 7.309 1 93.94 221 SER A CA 1
ATOM 1739 C C . SER A 1 221 ? -14.43 -14.844 8.328 1 93.94 221 SER A C 1
ATOM 1741 O O . SER A 1 221 ? -14.32 -15.18 9.508 1 93.94 221 SER A O 1
ATOM 1743 N N . PRO A 1 222 ? -15.43 -14.188 7.836 1 87.75 222 PRO A N 1
ATOM 1744 C CA . PRO A 1 222 ? -16.469 -13.773 8.773 1 87.75 222 PRO A CA 1
ATOM 1745 C C . PRO A 1 222 ? -17.234 -14.961 9.367 1 87.75 222 PRO A C 1
ATOM 1747 O O . PRO A 1 222 ? -17.391 -15.992 8.703 1 87.75 222 PRO A O 1
ATOM 1750 N N . LYS A 1 223 ? -17.656 -14.695 10.547 1 84.31 223 LYS A N 1
ATOM 1751 C CA . LYS A 1 223 ? -18.453 -15.727 11.203 1 84.31 223 LYS A CA 1
ATOM 1752 C C . LYS A 1 223 ? -19.781 -15.945 10.477 1 84.31 223 LYS A C 1
ATOM 1754 O O . LYS A 1 223 ? -20.203 -17.078 10.266 1 84.31 223 LYS A O 1
ATOM 1759 N N . ASN A 1 224 ? -20.391 -14.836 10.141 1 80.75 224 ASN A N 1
ATOM 1760 C CA . ASN A 1 224 ? -21.625 -14.914 9.375 1 80.75 224 ASN A CA 1
ATOM 1761 C C . ASN A 1 224 ? -21.375 -14.859 7.875 1 80.75 224 ASN A C 1
ATOM 1763 O O . ASN A 1 224 ? -21.297 -13.773 7.293 1 80.75 224 ASN A O 1
ATOM 1767 N N . LEU A 1 225 ? -21.406 -15.953 7.27 1 69.75 225 LEU A N 1
ATOM 1768 C CA . LEU A 1 225 ? -20.969 -16.094 5.883 1 69.75 225 LEU A CA 1
ATOM 1769 C C . LEU A 1 225 ? -22 -15.523 4.926 1 69.75 225 LEU A C 1
ATOM 1771 O O . LEU A 1 225 ? -21.688 -15.18 3.787 1 69.75 225 LEU A O 1
ATOM 1775 N N . GLU A 1 226 ? -23.156 -15.414 5.391 1 66.94 226 GLU A N 1
ATOM 1776 C CA . GLU A 1 226 ? -24.234 -14.938 4.512 1 66.94 226 GLU A CA 1
ATOM 1777 C C . GLU A 1 226 ? -24.047 -13.453 4.188 1 66.94 226 GLU A C 1
ATOM 1779 O O . GLU A 1 226 ? -24.641 -12.953 3.23 1 66.94 226 GLU A O 1
ATOM 1784 N N . LEU A 1 227 ? -23.125 -12.945 4.867 1 60.62 227 LEU A N 1
ATOM 1785 C CA . LEU A 1 227 ? -22.969 -11.5 4.719 1 60.62 227 LEU A CA 1
ATOM 1786 C C . LEU A 1 227 ? -21.906 -11.172 3.682 1 60.62 227 LEU A C 1
ATOM 1788 O O . LEU A 1 227 ? -21.75 -10.016 3.291 1 60.62 227 LEU A O 1
ATOM 1792 N N . VAL A 1 228 ? -21.281 -12.203 3.271 1 65.69 228 VAL A N 1
ATOM 1793 C CA . VAL A 1 228 ? -20.203 -11.93 2.318 1 65.69 228 VAL A CA 1
ATOM 1794 C C . VAL A 1 228 ? -20.438 -12.742 1.048 1 65.69 228 VAL A C 1
ATOM 1796 O O . VAL A 1 228 ? -21.125 -13.766 1.07 1 65.69 228 VAL A O 1
ATOM 1799 N N . GLU A 1 229 ? -19.875 -12.125 0.008 1 69.56 229 GLU A N 1
ATOM 1800 C CA . GLU A 1 229 ? -20 -12.805 -1.278 1 69.56 229 GLU A CA 1
ATOM 1801 C C . GLU A 1 229 ? -19.344 -14.18 -1.237 1 69.56 229 GLU A C 1
ATOM 1803 O O . GLU A 1 229 ? -18.312 -14.367 -0.58 1 69.56 229 GLU A O 1
ATOM 1808 N N . ASP A 1 230 ? -20.016 -15.117 -1.767 1 75.06 230 ASP A N 1
ATOM 1809 C CA . ASP A 1 230 ? -19.438 -16.438 -1.971 1 75.06 230 ASP A CA 1
ATOM 1810 C C . ASP A 1 230 ? -18.516 -16.453 -3.197 1 75.06 230 ASP A C 1
ATOM 1812 O O . ASP A 1 230 ? -19 -16.375 -4.332 1 75.06 230 ASP A O 1
ATOM 1816 N N . ASN A 1 231 ? -17.219 -16.625 -2.906 1 76.94 231 ASN A N 1
ATOM 1817 C CA . ASN A 1 231 ? -16.25 -16.516 -3.99 1 76.94 231 ASN A CA 1
ATOM 1818 C C . ASN A 1 231 ? -15.797 -17.891 -4.473 1 76.94 231 ASN A C 1
ATOM 1820 O O . ASN A 1 231 ? -14.852 -18.016 -5.25 1 76.94 231 ASN A O 1
ATOM 1824 N N . THR A 1 232 ? -16.5 -18.922 -4.164 1 76.69 232 THR A N 1
ATOM 1825 C CA . THR A 1 232 ? -16.109 -20.281 -4.516 1 76.69 232 THR A CA 1
ATOM 1826 C C . THR A 1 232 ? -16.109 -20.469 -6.027 1 76.69 232 THR A C 1
ATOM 1828 O O . THR A 1 232 ? -15.258 -21.188 -6.57 1 76.69 232 THR A O 1
ATOM 1831 N N . ASN A 1 233 ? -16.984 -19.781 -6.652 1 75.06 233 ASN A N 1
ATOM 1832 C CA . ASN A 1 233 ? -17.094 -19.938 -8.102 1 75.06 233 ASN A CA 1
ATOM 1833 C C . ASN A 1 233 ? -16 -19.172 -8.836 1 75.06 233 ASN A C 1
ATOM 1835 O O . ASN A 1 233 ? -15.664 -19.516 -9.977 1 75.06 233 ASN A O 1
ATOM 1839 N N . ARG A 1 234 ? -15.461 -18.203 -8.172 1 69.81 234 ARG A N 1
ATOM 1840 C CA . ARG A 1 234 ? -14.398 -17.391 -8.758 1 69.81 234 ARG A CA 1
ATOM 1841 C C . ARG A 1 234 ? -13.117 -18.203 -8.922 1 69.81 234 ARG A C 1
ATOM 1843 O O . ARG A 1 234 ? -12.336 -17.953 -9.844 1 69.81 234 ARG A O 1
ATOM 1850 N N . PHE A 1 235 ? -13.023 -19.234 -8.195 1 67.81 235 PHE A N 1
ATOM 1851 C CA . PHE A 1 235 ? -11.766 -19.969 -8.148 1 67.81 235 PHE A CA 1
ATOM 1852 C C . PHE A 1 235 ? -11.961 -21.406 -8.617 1 67.81 235 PHE A C 1
ATOM 1854 O O . PHE A 1 235 ? -11.133 -22.281 -8.336 1 67.81 235 PHE A O 1
ATOM 1861 N N . LYS A 1 236 ? -13.055 -21.625 -9.258 1 64.94 236 LYS A N 1
ATOM 1862 C CA . LYS A 1 236 ? -13.453 -22.984 -9.656 1 64.94 236 LYS A CA 1
ATOM 1863 C C . LYS A 1 236 ? -12.336 -23.672 -10.438 1 64.94 236 LYS A C 1
ATOM 1865 O O . LYS A 1 236 ? -12.148 -24.875 -10.328 1 64.94 236 LYS A O 1
ATOM 1870 N N . GLU A 1 237 ? -11.641 -22.812 -11.203 1 61.31 237 GLU A N 1
ATOM 1871 C CA . GLU A 1 237 ? -10.609 -23.438 -12.023 1 61.31 237 GLU A CA 1
ATOM 1872 C C . GLU A 1 237 ? -9.477 -23.984 -11.164 1 61.31 237 GLU A C 1
ATOM 1874 O O . GLU A 1 237 ? -8.688 -24.828 -11.617 1 61.31 237 GLU A O 1
ATOM 1879 N N . PHE A 1 238 ? -9.484 -23.516 -10 1 60.09 238 PHE A N 1
ATOM 1880 C CA . PHE A 1 238 ? -8.445 -24.031 -9.109 1 60.09 238 PHE A CA 1
ATOM 1881 C C . PHE A 1 238 ? -8.977 -25.188 -8.273 1 60.09 238 PHE A C 1
ATOM 1883 O O . PHE A 1 238 ? -8.203 -25.875 -7.586 1 60.09 238 PHE A O 1
ATOM 1890 N N . ASN A 1 239 ? -10.297 -25.234 -8.234 1 51.28 239 ASN A N 1
ATOM 1891 C CA . ASN A 1 239 ? -10.914 -26.344 -7.508 1 51.28 239 ASN A CA 1
ATOM 1892 C C . ASN A 1 239 ? -10.977 -27.609 -8.352 1 51.28 239 ASN A C 1
ATOM 1894 O O . ASN A 1 239 ? -11.148 -27.531 -9.57 1 51.28 239 ASN A O 1
ATOM 1898 N N . MET B 1 1 ? -55.594 41.719 -6.156 1 25.14 1 MET B N 1
ATOM 1899 C CA . MET B 1 1 ? -54.156 41.406 -6.258 1 25.14 1 MET B CA 1
ATOM 1900 C C . MET B 1 1 ? -53.781 40.281 -5.316 1 25.14 1 MET B C 1
ATOM 1902 O O . MET B 1 1 ? -54.094 40.312 -4.129 1 25.14 1 MET B O 1
ATOM 1906 N N . ALA B 1 2 ? -53.312 38.938 -5.855 1 24.75 2 ALA B N 1
ATOM 1907 C CA . ALA B 1 2 ? -53.312 37.531 -5.57 1 24.75 2 ALA B CA 1
ATOM 1908 C C . ALA B 1 2 ? -52.188 37.125 -4.637 1 24.75 2 ALA B C 1
ATOM 1910 O O . ALA B 1 2 ? -51 37.219 -5.02 1 24.75 2 ALA B O 1
ATOM 1911 N N . LYS B 1 3 ? -52.188 37.219 -3.301 1 21.36 3 LYS B N 1
ATOM 1912 C CA . LYS B 1 3 ? -51.156 37 -2.291 1 21.36 3 LYS B CA 1
ATOM 1913 C C . LYS B 1 3 ? -50.844 35.5 -2.145 1 21.36 3 LYS B C 1
ATOM 1915 O O . LYS B 1 3 ? -51.531 34.781 -1.428 1 21.36 3 LYS B O 1
ATOM 1920 N N . ARG B 1 4 ? -50.469 34.656 -3.258 1 26.58 4 ARG B N 1
ATOM 1921 C CA . ARG B 1 4 ? -50.25 33.219 -3.213 1 26.58 4 ARG B CA 1
ATOM 1922 C C . ARG B 1 4 ? -49.062 32.906 -2.291 1 26.58 4 ARG B C 1
ATOM 1924 O O . ARG B 1 4 ? -47.938 33.375 -2.514 1 26.58 4 ARG B O 1
ATOM 1931 N N . PHE B 1 5 ? -49.344 32.562 -1.032 1 25.59 5 PHE B N 1
ATOM 1932 C CA . PHE B 1 5 ? -48.5 32.219 0.104 1 25.59 5 PHE B CA 1
ATOM 1933 C C . PHE B 1 5 ? -47.531 31.094 -0.265 1 25.59 5 PHE B C 1
ATOM 1935 O O . PHE B 1 5 ? -47.75 30.391 -1.265 1 25.59 5 PHE B O 1
ATOM 1942 N N . GLY B 1 6 ? -46.75 30.328 0.806 1 24.67 6 GLY B N 1
ATOM 1943 C CA . GLY B 1 6 ? -45.5 29.953 1.475 1 24.67 6 GLY B CA 1
ATOM 1944 C C . GLY B 1 6 ? -45.188 28.469 1.324 1 24.67 6 GLY B C 1
ATOM 1945 O O . GLY B 1 6 ? -44.312 27.953 2.021 1 24.67 6 GLY B O 1
ATOM 1946 N N . ILE B 1 7 ? -45.625 27.547 0.411 1 28.22 7 ILE B N 1
ATOM 1947 C CA . ILE B 1 7 ? -45.625 26.109 0.667 1 28.22 7 ILE B CA 1
ATOM 1948 C C . ILE B 1 7 ? -44.188 25.578 0.521 1 28.22 7 ILE B C 1
ATOM 1950 O O . ILE B 1 7 ? -44 24.391 0.262 1 28.22 7 ILE B O 1
ATOM 1954 N N . SER B 1 8 ? -43.031 26.344 0.644 1 26.42 8 SER B N 1
ATOM 1955 C CA . SER B 1 8 ? -41.875 25.75 0.02 1 26.42 8 SER B CA 1
ATOM 1956 C C . SER B 1 8 ? -41.312 24.594 0.852 1 26.42 8 SER B C 1
ATOM 1958 O O . SER B 1 8 ? -40.344 23.938 0.449 1 26.42 8 SER B O 1
ATOM 1960 N N . SER B 1 9 ? -41.531 24.312 2.217 1 26.95 9 SER B N 1
ATOM 1961 C CA . SER B 1 9 ? -40.406 23.781 2.994 1 26.95 9 SER B CA 1
ATOM 1962 C C . SER B 1 9 ? -40.281 22.266 2.83 1 26.95 9 SER B C 1
ATOM 1964 O O . SER B 1 9 ? -39.5 21.625 3.508 1 26.95 9 SER B O 1
ATOM 1966 N N . THR B 1 10 ? -41.156 21.469 2.248 1 28.44 10 THR B N 1
ATOM 1967 C CA . THR B 1 10 ? -41.281 20.094 2.73 1 28.44 10 THR B CA 1
ATOM 1968 C C . THR B 1 10 ? -40.125 19.234 2.199 1 28.44 10 THR B C 1
ATOM 1970 O O . THR B 1 10 ? -40.031 18.047 2.547 1 28.44 10 THR B O 1
ATOM 1973 N N . PHE B 1 11 ? -39.406 19.641 1.183 1 27.62 11 PHE B N 1
ATOM 1974 C CA . PHE B 1 11 ? -38.781 18.516 0.473 1 27.62 11 PHE B CA 1
ATOM 1975 C C . PHE B 1 11 ? -37.594 17.984 1.237 1 27.62 11 PHE B C 1
ATOM 1977 O O . PHE B 1 11 ? -36.875 17.078 0.759 1 27.62 11 PHE B O 1
ATOM 1984 N N . PHE B 1 12 ? -37.156 18.609 2.395 1 27.33 12 PHE B N 1
ATOM 1985 C CA . PHE B 1 12 ? -35.844 18.219 2.889 1 27.33 12 PHE B CA 1
ATOM 1986 C C . PHE B 1 12 ? -35.906 16.859 3.588 1 27.33 12 PHE B C 1
ATOM 1988 O O . PHE B 1 12 ? -34.906 16.406 4.156 1 27.33 12 PHE B O 1
ATOM 1995 N N . LEU B 1 13 ? -37.062 16.203 3.73 1 28.75 13 LEU B N 1
ATOM 1996 C CA . LEU B 1 13 ? -37.094 15.117 4.703 1 28.75 13 LEU B CA 1
ATOM 1997 C C . LEU B 1 13 ? -36.438 13.867 4.152 1 28.75 13 LEU B C 1
ATOM 1999 O O . LEU B 1 13 ? -36.062 12.977 4.914 1 28.75 13 LEU B O 1
ATOM 2003 N N . LEU B 1 14 ? -36.469 13.727 2.875 1 29.91 14 LEU B N 1
ATOM 2004 C CA . LEU B 1 14 ? -36.125 12.367 2.469 1 29.91 14 LEU B CA 1
ATOM 2005 C C . LEU B 1 14 ? -34.625 12.102 2.678 1 29.91 14 LEU B C 1
ATOM 2007 O O . LEU B 1 14 ? -34.219 10.945 2.781 1 29.91 14 LEU B O 1
ATOM 2011 N N . GLY B 1 15 ? -33.812 13.164 2.678 1 31.61 15 GLY B N 1
ATOM 2012 C CA . GLY B 1 15 ? -32.375 12.914 2.812 1 31.61 15 GLY B CA 1
ATOM 2013 C C . GLY B 1 15 ? -31.984 12.445 4.199 1 31.61 15 GLY B C 1
ATOM 2014 O O . GLY B 1 15 ? -30.938 11.82 4.375 1 31.61 15 GLY B O 1
ATOM 2015 N N . ALA B 1 16 ? -32.781 12.812 5.289 1 34.78 16 ALA B N 1
ATOM 2016 C CA . ALA B 1 16 ? -32.438 12.531 6.684 1 34.78 16 ALA B CA 1
ATOM 2017 C C . ALA B 1 16 ? -32.656 11.055 7.012 1 34.78 16 ALA B C 1
ATOM 2019 O O . ALA B 1 16 ? -31.953 10.484 7.84 1 34.78 16 ALA B O 1
ATOM 2020 N N . GLY B 1 17 ? -33.594 10.445 6.387 1 30.53 17 GLY B N 1
ATOM 2021 C CA . GLY B 1 17 ? -33.906 9.078 6.777 1 30.53 17 GLY B CA 1
ATOM 2022 C C . GLY B 1 17 ? -32.781 8.102 6.5 1 30.53 17 GLY B C 1
ATOM 2023 O O . GLY B 1 17 ? -32.531 7.215 7.309 1 30.53 17 GLY B O 1
ATOM 2024 N N . MET B 1 18 ? -32.281 8.203 5.27 1 32.06 18 MET B N 1
ATOM 2025 C CA . MET B 1 18 ? -31.25 7.223 4.98 1 32.06 18 MET B CA 1
ATOM 2026 C C . MET B 1 18 ? -30.031 7.445 5.871 1 32.06 18 MET B C 1
ATOM 2028 O O . MET B 1 18 ? -29.312 6.5 6.195 1 32.06 18 MET B O 1
ATOM 2032 N N . SER B 1 19 ? -29.766 8.695 6.352 1 31.73 19 SER B N 1
ATOM 2033 C CA . SER B 1 19 ? -28.672 8.961 7.285 1 31.73 19 SER B CA 1
ATOM 2034 C C . SER B 1 19 ? -28.938 8.312 8.641 1 31.73 19 SER B C 1
ATOM 2036 O O . SER B 1 19 ? -28.016 7.844 9.305 1 31.73 19 SER B O 1
ATOM 2038 N N . TYR B 1 20 ? -30.188 8.312 9.148 1 32.41 20 TYR B N 1
ATOM 2039 C CA . TYR B 1 20 ? -30.547 7.754 10.453 1 32.41 20 TYR B CA 1
ATOM 2040 C C . TYR B 1 20 ? -30.391 6.238 10.453 1 32.41 20 TYR B C 1
ATOM 2042 O O . TYR B 1 20 ? -29.906 5.66 11.43 1 32.41 20 TYR B O 1
ATOM 2050 N N . ILE B 1 21 ? -30.953 5.5 9.469 1 31.69 21 ILE B N 1
ATOM 2051 C CA . ILE B 1 21 ? -30.766 4.051 9.453 1 31.69 21 ILE B CA 1
ATOM 2052 C C . ILE B 1 21 ? -29.281 3.717 9.406 1 31.69 21 ILE B C 1
ATOM 2054 O O . ILE B 1 21 ? -28.812 2.803 10.086 1 31.69 21 ILE B O 1
ATOM 2058 N N . LEU B 1 22 ? -28.469 4.594 8.805 1 33.22 22 LEU B N 1
ATOM 2059 C CA . LEU B 1 22 ? -27.031 4.402 8.828 1 33.22 22 LEU B CA 1
ATOM 2060 C C . LEU B 1 22 ? -26.453 4.707 10.211 1 33.22 22 LEU B C 1
ATOM 2062 O O . LEU B 1 22 ? -25.469 4.105 10.625 1 33.22 22 LEU B O 1
ATOM 2066 N N . SER B 1 23 ? -26.984 5.594 10.992 1 30.33 23 SER B N 1
ATOM 2067 C CA . SER B 1 23 ? -26.516 5.977 12.32 1 30.33 23 SER B CA 1
ATOM 2068 C C . SER B 1 23 ? -26.781 4.871 13.336 1 30.33 23 SER B C 1
ATOM 2070 O O . SER B 1 23 ? -25.938 4.598 14.195 1 30.33 23 SER B O 1
ATOM 2072 N N . GLN B 1 24 ? -27.984 4.426 13.57 1 28.97 24 GLN B N 1
ATOM 2073 C CA . GLN B 1 24 ? -28.297 3.486 14.648 1 28.97 24 GLN B CA 1
ATOM 2074 C C . GLN B 1 24 ? -27.578 2.15 14.422 1 28.97 24 GLN B C 1
ATOM 2076 O O . GLN B 1 24 ? -27.172 1.498 15.383 1 28.97 24 GLN B O 1
ATOM 2081 N N . ARG B 1 25 ? -27.625 1.528 13.227 1 30.88 25 ARG B N 1
ATOM 2082 C CA . ARG B 1 25 ? -26.984 0.224 13.102 1 30.88 25 ARG B CA 1
ATOM 2083 C C . ARG B 1 25 ? -25.469 0.358 13.125 1 30.88 25 ARG B C 1
ATOM 2085 O O . ARG B 1 25 ? -24.75 -0.604 12.836 1 30.88 25 ARG B O 1
ATOM 2092 N N . LYS B 1 26 ? -24.859 1.43 13.281 1 34.53 26 LYS B N 1
ATOM 2093 C CA . LYS B 1 26 ? -23.469 1.84 13.367 1 34.53 26 LYS B CA 1
ATOM 2094 C C . LYS B 1 26 ? -22.781 1.201 14.578 1 34.53 26 LYS B C 1
ATOM 2096 O O . LYS B 1 26 ? -21.562 1.054 14.602 1 34.53 26 LYS B O 1
ATOM 2101 N N . LEU B 1 27 ? -23.422 1.177 15.75 1 31.11 27 LEU B N 1
ATOM 2102 C CA . LEU B 1 27 ? -22.688 0.945 17 1 31.11 27 LEU B CA 1
ATOM 2103 C C . LEU B 1 27 ? -22.172 -0.488 17.062 1 31.11 27 LEU B C 1
ATOM 2105 O O . LEU B 1 27 ? -21.031 -0.722 17.484 1 31.11 27 LEU B O 1
ATOM 2109 N N . SER B 1 28 ? -23.078 -1.517 17.266 1 29.25 28 SER B N 1
ATOM 2110 C CA . SER B 1 28 ? -22.656 -2.842 17.719 1 29.25 28 SER B CA 1
ATOM 2111 C C . SER B 1 28 ? -22.25 -3.717 16.531 1 29.25 28 SER B C 1
ATOM 2113 O O . SER B 1 28 ? -22.391 -4.941 16.578 1 29.25 28 SER B O 1
ATOM 2115 N N . ALA B 1 29 ? -22.25 -3.264 15.297 1 34.28 29 ALA B N 1
ATOM 2116 C CA . ALA B 1 29 ? -22.062 -4.242 14.227 1 34.28 29 ALA B CA 1
ATOM 2117 C C . ALA B 1 29 ? -20.625 -4.754 14.219 1 34.28 29 ALA B C 1
ATOM 2119 O O . ALA B 1 29 ? -19.672 -3.967 14.141 1 34.28 29 ALA B O 1
ATOM 2120 N N . THR B 1 30 ? -20.391 -5.891 14.656 1 35.41 30 THR B N 1
ATOM 2121 C CA . THR B 1 30 ? -19.172 -6.695 14.602 1 35.41 30 THR B CA 1
ATOM 2122 C C . THR B 1 30 ? -18.578 -6.695 13.203 1 35.41 30 THR B C 1
ATOM 2124 O O . THR B 1 30 ? -19.281 -6.398 12.227 1 35.41 30 THR B O 1
ATOM 2127 N N . ARG B 1 31 ? -17.281 -7.023 12.961 1 39.41 31 ARG B N 1
ATOM 2128 C CA . ARG B 1 31 ? -16.547 -7.176 11.703 1 39.41 31 ARG B CA 1
ATOM 2129 C C . ARG B 1 31 ? -17.438 -7.777 10.625 1 39.41 31 ARG B C 1
ATOM 2131 O O . ARG B 1 31 ? -17.266 -7.488 9.438 1 39.41 31 ARG B O 1
ATOM 2138 N N . THR B 1 32 ? -18.375 -8.57 10.93 1 39 32 THR B N 1
ATOM 2139 C CA . THR B 1 32 ? -19.234 -9.336 10.031 1 39 32 THR B CA 1
ATOM 2140 C C . THR B 1 32 ? -20.25 -8.422 9.336 1 39 32 THR B C 1
ATOM 2142 O O . THR B 1 32 ? -20.531 -8.594 8.148 1 39 32 THR B O 1
ATOM 2145 N N . ASP B 1 33 ? -20.812 -7.52 10.055 1 43.62 33 ASP B N 1
ATOM 2146 C CA . ASP B 1 33 ? -21.938 -6.719 9.562 1 43.62 33 ASP B CA 1
ATOM 2147 C C . ASP B 1 33 ? -21.453 -5.676 8.555 1 43.62 33 ASP B C 1
ATOM 2149 O O . ASP B 1 33 ? -22.25 -5.18 7.75 1 43.62 33 ASP B O 1
ATOM 2153 N N . SER B 1 34 ? -20.266 -5.531 8.461 1 41.56 34 SER B N 1
ATOM 2154 C CA . SER B 1 34 ? -19.75 -4.391 7.719 1 41.56 34 SER B CA 1
ATOM 2155 C C . SER B 1 34 ? -19.672 -4.691 6.223 1 41.56 34 SER B C 1
ATOM 2157 O O . SER B 1 34 ? -19.859 -3.795 5.395 1 41.56 34 SER B O 1
ATOM 2159 N N . ALA B 1 35 ? -19.562 -5.918 5.793 1 42.31 35 ALA B N 1
ATOM 2160 C CA . ALA B 1 35 ? -19.469 -6.238 4.371 1 42.31 35 ALA B CA 1
ATOM 2161 C C . ALA B 1 35 ? -20.828 -6.07 3.688 1 42.31 35 ALA B C 1
ATOM 2163 O O . ALA B 1 35 ? -20.906 -5.547 2.574 1 42.31 35 ALA B O 1
ATOM 2164 N N . LYS B 1 36 ? -21.844 -6.672 4.238 1 46.22 36 LYS B N 1
ATOM 2165 C CA . LYS B 1 36 ? -23.188 -6.488 3.695 1 46.22 36 LYS B CA 1
ATOM 2166 C C . LYS B 1 36 ? -23.531 -5.008 3.57 1 46.22 36 LYS B C 1
ATOM 2168 O O . LYS B 1 36 ? -24.188 -4.598 2.611 1 46.22 36 LYS B O 1
ATOM 2173 N N . PHE B 1 37 ? -22.969 -4.434 4.5 1 43.78 37 PHE B N 1
ATOM 2174 C CA . PHE B 1 37 ? -23.266 -3.006 4.535 1 43.78 37 PHE B CA 1
ATOM 2175 C C . PHE B 1 37 ? -22.594 -2.289 3.365 1 43.78 37 PHE B C 1
ATOM 2177 O O . PHE B 1 37 ? -23.203 -1.43 2.729 1 43.78 37 PHE B O 1
ATOM 2184 N N . GLY B 1 38 ? -21.406 -2.686 3.064 1 45.12 38 GLY B N 1
ATOM 2185 C CA . GLY B 1 38 ? -20.75 -2.066 1.928 1 45.12 38 GLY B CA 1
ATOM 2186 C C . GLY B 1 38 ? -21.438 -2.355 0.606 1 45.12 38 GLY B C 1
ATOM 2187 O O . GLY B 1 38 ? -21.547 -1.47 -0.242 1 45.12 38 GLY B O 1
ATOM 2188 N N . GLN B 1 39 ? -21.859 -3.594 0.48 1 47.81 39 GLN B N 1
ATOM 2189 C CA . GLN B 1 39 ? -22.578 -3.959 -0.734 1 47.81 39 GLN B CA 1
ATOM 2190 C C . GLN B 1 39 ? -23.906 -3.223 -0.825 1 47.81 39 GLN B C 1
ATOM 2192 O O . GLN B 1 39 ? -24.297 -2.771 -1.901 1 47.81 39 GLN B O 1
ATOM 2197 N N . GLU B 1 40 ? -24.578 -3.287 0.238 1 47.56 40 GLU B N 1
ATOM 2198 C CA . GLU B 1 40 ? -25.859 -2.594 0.255 1 47.56 40 GLU B CA 1
ATOM 2199 C C . GLU B 1 40 ? -25.688 -1.104 -0.023 1 47.56 40 GLU B C 1
ATOM 2201 O O . GLU B 1 40 ? -26.516 -0.492 -0.701 1 47.56 40 GLU B O 1
ATOM 2206 N N . LEU B 1 41 ? -24.656 -0.668 0.418 1 44.31 41 LEU B N 1
ATOM 2207 C CA . LEU B 1 41 ? -24.391 0.748 0.185 1 44.31 41 LEU B CA 1
ATOM 2208 C C . LEU B 1 41 ? -24.078 1.007 -1.282 1 44.31 41 LEU B C 1
ATOM 2210 O O . LEU B 1 41 ? -24.516 2.004 -1.854 1 44.31 41 LEU B O 1
ATOM 2214 N N . LEU B 1 42 ? -23.328 0.125 -1.901 1 45.12 42 LEU B N 1
ATOM 2215 C CA . LEU B 1 42 ? -22.969 0.262 -3.311 1 45.12 42 LEU B CA 1
ATOM 2216 C C . LEU B 1 42 ? -24.188 0.038 -4.199 1 45.12 42 LEU B C 1
ATOM 2218 O O . LEU B 1 42 ? -24.344 0.702 -5.227 1 45.12 42 LEU B O 1
ATOM 2222 N N . ALA B 1 43 ? -24.969 -1.039 -3.959 1 45.5 43 ALA B N 1
ATOM 2223 C CA . ALA B 1 43 ? -26.188 -1.233 -4.73 1 45.5 43 ALA B CA 1
ATOM 2224 C C . ALA B 1 43 ? -27.047 0.025 -4.715 1 45.5 43 ALA B C 1
ATOM 2226 O O . ALA B 1 43 ? -27.688 0.364 -5.719 1 45.5 43 ALA B O 1
ATOM 2227 N N . GLU B 1 44 ? -27.078 0.629 -3.703 1 44.06 44 GLU B N 1
ATOM 2228 C CA . GLU B 1 44 ? -27.859 1.859 -3.625 1 44.06 44 GLU B CA 1
ATOM 2229 C C . GLU B 1 44 ? -27.156 3.002 -4.363 1 44.06 44 GLU B C 1
ATOM 2231 O O . GLU B 1 44 ? -27.828 3.842 -4.977 1 44.06 44 GLU B O 1
ATOM 2236 N N . GLU B 1 45 ? -25.844 3.012 -4.363 1 44.84 45 GLU B N 1
ATOM 2237 C CA . GLU B 1 45 ? -25.109 4.082 -5.027 1 44.84 45 GLU B CA 1
ATOM 2238 C C . GLU B 1 45 ? -25.078 3.879 -6.539 1 44.84 45 GLU B C 1
ATOM 2240 O O . GLU B 1 45 ? -25.031 4.848 -7.301 1 44.84 45 GLU B O 1
ATOM 2245 N N . ASN B 1 46 ? -24.922 2.66 -7.09 1 43.62 46 ASN B N 1
ATOM 2246 C CA . ASN B 1 46 ? -24.906 2.453 -8.531 1 43.62 46 ASN B CA 1
ATOM 2247 C C . ASN B 1 46 ? -26.219 2.898 -9.18 1 43.62 46 ASN B C 1
ATOM 2249 O O . ASN B 1 46 ? -26.312 2.99 -10.406 1 43.62 46 ASN B O 1
ATOM 2253 N N . LYS B 1 47 ? -27.344 2.711 -8.516 1 42.34 47 LYS B N 1
ATOM 2254 C CA . LYS B 1 47 ? -28.562 3.066 -9.234 1 42.34 47 LYS B CA 1
ATOM 2255 C C . LYS B 1 47 ? -28.656 4.574 -9.43 1 42.34 47 LYS B C 1
ATOM 2257 O O . LYS B 1 47 ? -29.375 5.043 -10.32 1 42.34 47 LYS B O 1
ATOM 2262 N N . ASN B 1 48 ? -28.422 5.398 -8.406 1 39.75 48 ASN B N 1
ATOM 2263 C CA . ASN B 1 48 ? -28.641 6.832 -8.539 1 39.75 48 ASN B CA 1
ATOM 2264 C C . ASN B 1 48 ? -27.359 7.566 -8.906 1 39.75 48 ASN B C 1
ATOM 2266 O O . ASN B 1 48 ? -26.344 7.438 -8.219 1 39.75 48 ASN B O 1
ATOM 2270 N N . GLU B 1 49 ? -27.078 7.816 -10.148 1 44.72 49 GLU B N 1
ATOM 2271 C CA . GLU B 1 49 ? -26.141 8.844 -10.602 1 44.72 49 GLU B CA 1
ATOM 2272 C C . GLU B 1 49 ? -25.984 9.953 -9.562 1 44.72 49 GLU B C 1
ATOM 2274 O O . GLU B 1 49 ? -26.797 10.883 -9.523 1 44.72 49 GLU B O 1
ATOM 2279 N N . GLU B 1 50 ? -25.719 9.703 -8.414 1 49.19 50 GLU B N 1
ATOM 2280 C CA . GLU B 1 50 ? -25.562 10.875 -7.555 1 49.19 50 GLU B CA 1
ATOM 2281 C C . GLU B 1 50 ? -24.672 11.93 -8.195 1 49.19 50 GLU B C 1
ATOM 2283 O O . GLU B 1 50 ? -23.641 11.594 -8.781 1 49.19 50 GLU B O 1
ATOM 2288 N N . PRO B 1 51 ? -25.188 13.039 -8.477 1 53.72 51 PRO B N 1
ATOM 2289 C CA . PRO B 1 51 ? -24.406 14.109 -9.086 1 53.72 51 PRO B CA 1
ATOM 2290 C C . PRO B 1 51 ? -22.984 14.211 -8.508 1 53.72 51 PRO B C 1
ATOM 2292 O O . PRO B 1 51 ? -22.812 14.094 -7.293 1 53.72 51 PRO B O 1
ATOM 2295 N N . LYS B 1 52 ? -22.016 14.094 -9.273 1 69.12 52 LYS B N 1
ATOM 2296 C CA . LYS B 1 52 ? -20.625 14.367 -8.906 1 69.12 52 LYS B CA 1
ATOM 2297 C C . LYS B 1 52 ? -20.516 15.602 -8.016 1 69.12 52 LYS B C 1
ATOM 2299 O O . LYS B 1 52 ? -20.953 16.688 -8.398 1 69.12 52 LYS B O 1
ATOM 2304 N N . LYS B 1 53 ? -20.234 15.422 -6.766 1 85.5 53 LYS B N 1
ATOM 2305 C CA . LYS B 1 53 ? -19.984 16.531 -5.855 1 85.5 53 LYS B CA 1
ATOM 2306 C C . LYS B 1 53 ? -19.031 17.547 -6.473 1 85.5 53 LYS B C 1
ATOM 2308 O O . LYS B 1 53 ? -18.078 17.172 -7.152 1 85.5 53 LYS B O 1
ATOM 2313 N N . THR B 1 54 ? -19.391 18.828 -6.211 1 90.06 54 THR B N 1
ATOM 2314 C CA . THR B 1 54 ? -18.484 19.891 -6.676 1 90.06 54 THR B CA 1
ATOM 2315 C C . THR B 1 54 ? -17.266 19.969 -5.777 1 90.06 54 THR B C 1
ATOM 2317 O O . THR B 1 54 ? -17.281 19.5 -4.641 1 90.06 54 THR B O 1
ATOM 2320 N N . LEU B 1 55 ? -16.281 20.484 -6.309 1 91.62 55 LEU B N 1
ATOM 2321 C CA . LEU B 1 55 ? -15.062 20.719 -5.543 1 91.62 55 LEU B CA 1
ATOM 2322 C C . LEU B 1 55 ? -15.367 21.547 -4.297 1 91.62 55 LEU B C 1
ATOM 2324 O O . LEU B 1 55 ? -14.852 21.266 -3.215 1 91.62 55 LEU B O 1
ATOM 2328 N N . GLU B 1 56 ? -16.172 22.594 -4.457 1 93.12 56 GLU B N 1
ATOM 2329 C CA . GLU B 1 56 ? -16.516 23.484 -3.354 1 93.12 56 GLU B CA 1
ATOM 2330 C C . GLU B 1 56 ? -17.281 22.734 -2.264 1 93.12 56 GLU B C 1
ATOM 2332 O O . GLU B 1 56 ? -17.031 22.938 -1.073 1 93.12 56 GLU B O 1
ATOM 2337 N N . SER B 1 57 ? -18.156 21.938 -2.672 1 95.12 57 SER B N 1
ATOM 2338 C CA . SER B 1 57 ? -18.922 21.156 -1.706 1 95.12 57 SER B CA 1
ATOM 2339 C C . SER B 1 57 ? -18.031 20.219 -0.916 1 95.12 57 SER B C 1
ATOM 2341 O O . SER B 1 57 ? -18.203 20.062 0.295 1 95.12 57 SER B O 1
ATOM 2343 N N . MET B 1 58 ? -17.078 19.594 -1.58 1 95.56 58 MET B N 1
ATOM 2344 C CA . MET B 1 58 ? -16.156 18.672 -0.92 1 95.56 58 MET B CA 1
ATOM 2345 C C . MET B 1 58 ? -15.242 19.406 0.043 1 95.56 58 MET B C 1
ATOM 2347 O O . MET B 1 58 ? -14.977 18.938 1.149 1 95.56 58 MET B O 1
ATOM 2351 N N . ARG B 1 59 ? -14.836 20.547 -0.335 1 95.88 59 ARG B N 1
ATOM 2352 C CA . ARG B 1 59 ? -14.008 21.375 0.54 1 95.88 59 ARG B CA 1
ATOM 2353 C C . ARG B 1 59 ? -14.781 21.797 1.789 1 95.88 59 ARG B C 1
ATOM 2355 O O . ARG B 1 59 ? -14.219 21.828 2.887 1 95.88 59 ARG B O 1
ATOM 2362 N N . ASN B 1 60 ? -16 22.078 1.575 1 96.44 60 ASN B N 1
ATOM 2363 C CA . ASN B 1 60 ? -16.844 22.438 2.707 1 96.44 60 ASN B CA 1
ATOM 2364 C C . ASN B 1 60 ? -17.047 21.266 3.658 1 96.44 60 ASN B C 1
ATOM 2366 O O . ASN B 1 60 ? -17.062 21.438 4.875 1 96.44 60 ASN B O 1
ATOM 2370 N N . GLU B 1 61 ? -17.188 20.109 3.08 1 96.56 61 GLU B N 1
ATOM 2371 C CA . GLU B 1 61 ? -17.297 18.922 3.91 1 96.56 61 GLU B CA 1
ATOM 2372 C C . GLU B 1 61 ? -16.047 18.734 4.777 1 96.56 61 GLU B C 1
ATOM 2374 O O . GLU B 1 61 ? -16.156 18.453 5.969 1 96.56 61 GLU B O 1
ATOM 2379 N N . VAL B 1 62 ? -14.922 18.906 4.188 1 97.38 62 VAL B N 1
ATOM 2380 C CA . VAL B 1 62 ? -13.664 18.766 4.91 1 97.38 62 VAL B CA 1
ATOM 2381 C C . VAL B 1 62 ? -13.586 19.828 6.012 1 97.38 62 VAL B C 1
ATOM 2383 O O . VAL B 1 62 ? -13.227 19.516 7.152 1 97.38 62 VAL B O 1
ATOM 2386 N N . SER B 1 63 ? -13.953 21.062 5.723 1 97 63 SER B N 1
ATOM 2387 C CA . SER B 1 63 ? -13.875 22.172 6.672 1 97 63 SER B CA 1
ATOM 2388 C C . SER B 1 63 ? -14.82 21.953 7.852 1 97 63 SER B C 1
ATOM 2390 O O . SER B 1 63 ? -14.617 22.531 8.922 1 97 63 SER B O 1
ATOM 2392 N N . ASN B 1 64 ? -15.797 21.109 7.621 1 96.56 64 ASN B N 1
ATOM 2393 C CA . ASN B 1 64 ? -16.812 20.922 8.656 1 96.56 64 ASN B CA 1
ATOM 2394 C C . ASN B 1 64 ? -16.484 19.719 9.531 1 96.56 64 ASN B C 1
ATOM 2396 O O . ASN B 1 64 ? -17.203 19.438 10.5 1 96.56 64 ASN B O 1
ATOM 2400 N N . VAL B 1 65 ? -15.461 19.047 9.18 1 96.94 65 VAL B N 1
ATOM 2401 C CA . VAL B 1 65 ? -15.016 17.969 10.047 1 96.94 65 VAL B CA 1
ATOM 2402 C C . VAL B 1 65 ? -14.531 18.531 11.375 1 96.94 65 VAL B C 1
ATOM 2404 O O . VAL B 1 65 ? -13.773 19.516 11.398 1 96.94 65 VAL B O 1
ATOM 2407 N N . SER B 1 66 ? -14.938 17.922 12.469 1 97.44 66 SER B N 1
ATOM 2408 C CA . SER B 1 66 ? -14.703 18.453 13.805 1 97.44 66 SER B CA 1
ATOM 2409 C C . SER B 1 66 ? -13.211 18.688 14.055 1 97.44 66 SER B C 1
ATOM 2411 O O . SER B 1 66 ? -12.805 19.766 14.484 1 97.44 66 SER B O 1
ATOM 2413 N N . ILE B 1 67 ? -12.391 17.766 13.75 1 97.5 67 ILE B N 1
ATOM 2414 C CA . ILE B 1 67 ? -10.969 17.875 14.055 1 97.5 67 ILE B CA 1
ATOM 2415 C C . ILE B 1 67 ? -10.336 18.953 13.188 1 97.5 67 ILE B C 1
ATOM 2417 O O . ILE B 1 67 ? -9.406 19.641 13.625 1 97.5 67 ILE B O 1
ATOM 2421 N N . VAL B 1 68 ? -10.773 19.125 12.023 1 97.81 68 VAL B N 1
ATOM 2422 C CA . VAL B 1 68 ? -10.25 20.156 11.148 1 97.81 68 VAL B CA 1
ATOM 2423 C C . VAL B 1 68 ? -10.523 21.531 11.75 1 97.81 68 VAL B C 1
ATOM 2425 O O . VAL B 1 68 ? -9.625 22.391 11.82 1 97.81 68 VAL B O 1
ATOM 2428 N N . LYS B 1 69 ? -11.719 21.703 12.219 1 97.81 69 LYS B N 1
ATOM 2429 C CA . LYS B 1 69 ? -12.07 22.969 12.883 1 97.81 69 LYS B CA 1
ATOM 2430 C C . LYS B 1 69 ? -11.203 23.203 14.109 1 97.81 69 LYS B C 1
ATOM 2432 O O . LYS B 1 69 ? -10.688 24.312 14.312 1 97.81 69 LYS B O 1
ATOM 2437 N N . GLU B 1 70 ? -11.078 22.188 14.852 1 97.69 70 GLU B N 1
ATOM 2438 C CA . GLU B 1 70 ? -10.297 22.281 16.078 1 97.69 70 GLU B CA 1
ATOM 2439 C C . GLU B 1 70 ? -8.844 22.656 15.781 1 97.69 70 GLU B C 1
ATOM 2441 O O . GLU B 1 70 ? -8.281 23.531 16.438 1 97.69 70 GLU B O 1
ATOM 2446 N N . LEU B 1 71 ? -8.234 22.047 14.805 1 97.75 71 LEU B N 1
ATOM 2447 C CA . LEU B 1 71 ? -6.836 22.281 14.461 1 97.75 71 LEU B CA 1
ATOM 2448 C C . LEU B 1 71 ? -6.648 23.672 13.875 1 97.75 71 LEU B C 1
ATOM 2450 O O . LEU B 1 71 ? -5.637 24.328 14.141 1 97.75 71 LEU B O 1
ATOM 2454 N N . ARG B 1 72 ? -7.625 24.141 13.156 1 97.44 72 ARG B N 1
ATOM 2455 C CA . ARG B 1 72 ? -7.547 25.469 12.555 1 97.44 72 ARG B CA 1
ATOM 2456 C C . ARG B 1 72 ? -7.703 26.547 13.617 1 97.44 72 ARG B C 1
ATOM 2458 O O . ARG B 1 72 ? -7.141 27.641 13.484 1 97.44 72 ARG B O 1
ATOM 2465 N N . GLU B 1 73 ? -8.43 26.219 14.664 1 97.38 73 GLU B N 1
ATOM 2466 C CA . GLU B 1 73 ? -8.555 27.141 15.789 1 97.38 73 GLU B CA 1
ATOM 2467 C C . GLU B 1 73 ? -7.242 27.266 16.547 1 97.38 73 GLU B C 1
ATOM 2469 O O . GLU B 1 73 ? -6.98 28.281 17.188 1 97.38 73 GLU B O 1
ATOM 2474 N N . LYS B 1 74 ? -6.441 26.234 16.531 1 97.25 74 LYS B N 1
ATOM 2475 C CA . LYS B 1 74 ? -5.148 26.203 17.203 1 97.25 74 LYS B CA 1
ATOM 2476 C C . LYS B 1 74 ? -4.008 26.453 16.219 1 97.25 74 LYS B C 1
ATOM 2478 O O . LYS B 1 74 ? -3.018 25.719 16.219 1 97.25 74 LYS B O 1
ATOM 2483 N N . SER B 1 75 ? -4.18 27.375 15.414 1 93.94 75 SER B N 1
ATOM 2484 C CA . SER B 1 75 ? -3.254 27.641 14.32 1 93.94 75 SER B CA 1
ATOM 2485 C C . SER B 1 75 ? -1.875 28.031 14.844 1 93.94 75 SER B C 1
ATOM 2487 O O . SER B 1 75 ? -0.893 28.016 14.102 1 93.94 75 SER B O 1
ATOM 2489 N N . GLU B 1 76 ? -1.768 28.406 16.125 1 94.38 76 GLU B N 1
ATOM 2490 C CA . GLU B 1 76 ? -0.48 28.75 16.734 1 94.38 76 GLU B CA 1
ATOM 2491 C C . GLU B 1 76 ? 0.365 27.5 16.953 1 94.38 76 GLU B C 1
ATOM 2493 O O . GLU B 1 76 ? 1.594 27.562 17 1 94.38 76 GLU B O 1
ATOM 2498 N N . ILE B 1 77 ? -0.313 26.391 17.031 1 96.06 77 ILE B N 1
ATOM 2499 C CA . ILE B 1 77 ? 0.354 25.125 17.344 1 96.06 77 ILE B CA 1
ATOM 2500 C C . ILE B 1 77 ? 0.395 24.234 16.109 1 96.06 77 ILE B C 1
ATOM 2502 O O . ILE B 1 77 ? 1.329 23.453 15.922 1 96.06 77 ILE B O 1
ATOM 2506 N N . TRP B 1 78 ? -0.601 24.391 15.289 1 96.94 78 TRP B N 1
ATOM 2507 C CA . TRP B 1 78 ? -0.765 23.531 14.133 1 96.94 78 TRP B CA 1
ATOM 2508 C C . TRP B 1 78 ? -0.7 24.328 12.836 1 96.94 78 TRP B C 1
ATOM 2510 O O . TRP B 1 78 ? -1.428 25.297 12.672 1 96.94 78 TRP B O 1
ATOM 2520 N N . ARG B 1 79 ? 0.109 23.812 11.945 1 95.31 79 ARG B N 1
ATOM 2521 C CA . ARG B 1 79 ? 0.22 24.422 10.625 1 95.31 79 ARG B CA 1
ATOM 2522 C C . ARG B 1 79 ? -0.45 23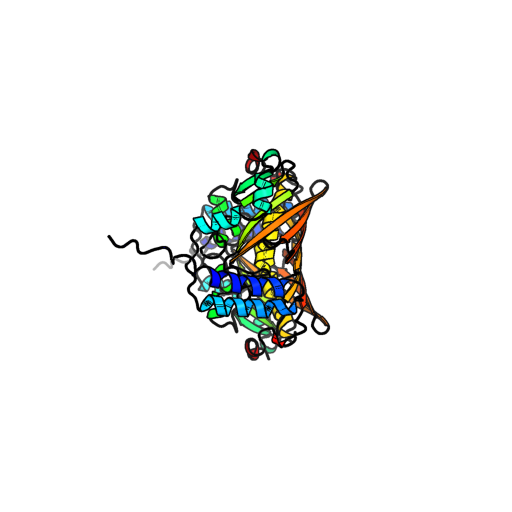.578 9.555 1 95.31 79 ARG B C 1
ATOM 2524 O O . ARG B 1 79 ? -0.142 22.391 9.422 1 95.31 79 ARG B O 1
ATOM 2531 N N . GLU B 1 80 ? -1.351 24.141 8.867 1 96.38 80 GLU B N 1
ATOM 2532 C CA . GLU B 1 80 ? -2.053 23.453 7.785 1 96.38 80 GLU B CA 1
ATOM 2533 C C . GLU B 1 80 ? -1.325 23.625 6.457 1 96.38 80 GLU B C 1
ATOM 2535 O O . GLU B 1 80 ? -1.069 24.75 6.027 1 96.38 80 GLU B O 1
ATOM 2540 N N . VAL B 1 81 ? -0.949 22.562 5.812 1 94 81 VAL B N 1
ATOM 2541 C CA . VAL B 1 81 ? -0.303 22.594 4.504 1 94 81 VAL B CA 1
ATOM 2542 C C . VAL B 1 81 ? -0.832 21.453 3.635 1 94 81 VAL B C 1
ATOM 2544 O O . VAL B 1 81 ? -1.474 20.531 4.137 1 94 81 VAL B O 1
ATOM 2547 N N . LEU B 1 82 ? -0.679 21.625 2.348 1 92 82 LEU B N 1
ATOM 2548 C CA . LEU B 1 82 ? -0.975 20.516 1.45 1 92 82 LEU B CA 1
ATOM 2549 C C . LEU B 1 82 ? 0.047 19.391 1.619 1 92 82 LEU B C 1
ATOM 2551 O O . LEU B 1 82 ? 1.213 19.656 1.923 1 92 82 LEU B O 1
ATOM 2555 N N . LEU B 1 83 ? -0.378 18.172 1.388 1 90.19 83 LEU B N 1
ATOM 2556 C CA . LEU B 1 83 ? 0.515 17.031 1.484 1 90.19 83 LEU B CA 1
ATOM 2557 C C . LEU B 1 83 ? 1.709 17.188 0.549 1 90.19 83 LEU B C 1
ATOM 2559 O O . LEU B 1 83 ? 2.816 16.75 0.871 1 90.19 83 LEU B O 1
ATOM 2563 N N . SER B 1 84 ? 1.51 17.828 -0.533 1 85.25 84 SER B N 1
ATOM 2564 C CA . SER B 1 84 ? 2.551 18 -1.542 1 85.25 84 SER B CA 1
ATOM 2565 C C . SER B 1 84 ? 3.479 19.156 -1.187 1 85.25 84 SER B C 1
ATOM 2567 O O . SER B 1 84 ? 4.398 19.484 -1.941 1 85.25 84 SER B O 1
ATOM 2569 N N . HIS B 1 85 ? 3.223 19.719 -0.109 1 82.44 85 HIS B N 1
ATOM 2570 C CA . HIS B 1 85 ? 4.027 20.875 0.283 1 82.44 85 HIS B CA 1
ATOM 2571 C C . HIS B 1 85 ? 5.508 20.516 0.331 1 82.44 85 HIS B C 1
ATOM 2573 O O . HIS B 1 85 ? 5.887 19.5 0.906 1 82.44 85 HIS B O 1
ATOM 2579 N N . GLY B 1 86 ? 6.336 21.312 -0.331 1 74.88 86 GLY B N 1
ATOM 2580 C CA . GLY B 1 86 ? 7.777 21.109 -0.325 1 74.88 86 GLY B CA 1
ATOM 2581 C C . GLY B 1 86 ? 8.266 20.234 -1.459 1 74.88 86 GLY B C 1
ATOM 2582 O O . GLY B 1 86 ? 9.469 20.047 -1.627 1 74.88 86 GLY B O 1
ATOM 2583 N N . LEU B 1 87 ? 7.359 19.672 -2.111 1 78 87 LEU B N 1
ATOM 2584 C CA . LEU B 1 87 ? 7.754 18.844 -3.248 1 78 87 LEU B CA 1
ATOM 2585 C C . LEU B 1 87 ? 7.781 19.672 -4.535 1 78 87 LEU B C 1
ATOM 2587 O O . LEU B 1 87 ? 6.902 20.5 -4.762 1 78 87 LEU B O 1
ATOM 2591 N N . ASP B 1 88 ? 8.852 19.516 -5.219 1 77.38 88 ASP B N 1
ATOM 2592 C CA . ASP B 1 88 ? 8.875 20.156 -6.535 1 77.38 88 ASP B CA 1
ATOM 2593 C C . ASP B 1 88 ? 8.055 19.344 -7.543 1 77.38 88 ASP B C 1
ATOM 2595 O O . ASP B 1 88 ? 7.625 18.234 -7.254 1 77.38 88 ASP B O 1
ATOM 2599 N N . GLU B 1 89 ? 7.836 19.969 -8.609 1 77.06 89 GLU B N 1
ATOM 2600 C CA . GLU B 1 89 ? 6.969 19.391 -9.625 1 77.06 89 GLU B CA 1
ATOM 2601 C C . GLU B 1 89 ? 7.508 18.047 -10.102 1 77.06 89 GLU B C 1
ATOM 2603 O O . GLU B 1 89 ? 6.734 17.109 -10.375 1 77.06 89 GLU B O 1
ATOM 2608 N N . ASN B 1 90 ? 8.75 17.969 -10.266 1 76 90 ASN B N 1
ATOM 2609 C CA . ASN B 1 90 ? 9.359 16.734 -10.727 1 76 90 ASN B CA 1
ATOM 2610 C C . ASN B 1 90 ? 9.148 15.594 -9.734 1 76 90 ASN B C 1
ATOM 2612 O O . ASN B 1 90 ? 8.852 14.469 -10.125 1 76 90 ASN B O 1
ATOM 2616 N N . ARG B 1 91 ? 9.25 15.93 -8.492 1 75.06 91 ARG B N 1
ATOM 2617 C CA . ARG B 1 91 ? 9.039 14.938 -7.445 1 75.06 91 ARG B CA 1
ATOM 2618 C C . ARG B 1 91 ? 7.582 14.492 -7.391 1 75.06 91 ARG B C 1
ATOM 2620 O O . ARG B 1 91 ? 7.297 13.312 -7.184 1 75.06 91 ARG B O 1
ATOM 2627 N N . VAL B 1 92 ? 6.777 15.453 -7.629 1 76.94 92 VAL B N 1
ATOM 2628 C CA . VAL B 1 92 ? 5.352 15.148 -7.617 1 76.94 92 VAL B CA 1
ATOM 2629 C C . VAL B 1 92 ? 5.02 14.188 -8.758 1 76.94 92 VAL B C 1
ATOM 2631 O O . VAL B 1 92 ? 4.301 13.203 -8.562 1 76.94 92 VAL B O 1
ATOM 2634 N N . ARG B 1 93 ? 5.602 14.359 -9.828 1 76.19 93 ARG B N 1
ATOM 2635 C CA . ARG B 1 93 ? 5.309 13.562 -11.016 1 76.19 93 ARG B CA 1
ATOM 2636 C C . ARG B 1 93 ? 5.883 12.156 -10.891 1 76.19 93 ARG B C 1
ATOM 2638 O O . ARG B 1 93 ? 5.348 11.211 -11.469 1 76.19 93 ARG B O 1
ATOM 2645 N N . GLN B 1 94 ? 6.859 12.141 -10.094 1 76.44 94 GLN B N 1
ATOM 2646 C CA . GLN B 1 94 ? 7.547 10.852 -10 1 76.44 94 GLN B CA 1
ATOM 2647 C C . GLN B 1 94 ? 7.055 10.062 -8.797 1 76.44 94 GLN B C 1
ATOM 2649 O O . GLN B 1 94 ? 7.441 8.906 -8.602 1 76.44 94 GLN B O 1
ATOM 2654 N N . SER B 1 95 ? 6.25 10.742 -8.078 1 80.56 95 SER B N 1
ATOM 2655 C CA . SER B 1 95 ? 5.762 10.109 -6.859 1 80.56 95 SER B CA 1
ATOM 2656 C C . SER B 1 95 ? 4.457 9.352 -7.109 1 80.56 95 SER B C 1
ATOM 2658 O O . SER B 1 95 ? 3.48 9.938 -7.582 1 80.56 95 SER B O 1
ATOM 2660 N N . PHE B 1 96 ? 4.457 8.148 -6.754 1 85.88 96 PHE B N 1
ATOM 2661 C CA . PHE B 1 96 ? 3.27 7.316 -6.91 1 85.88 96 PHE B CA 1
ATOM 2662 C C . PHE B 1 96 ? 2.068 7.953 -6.223 1 85.88 96 PHE B C 1
ATOM 2664 O O . PHE B 1 96 ? 1.024 8.156 -6.844 1 85.88 96 PHE B O 1
ATOM 2671 N N . LEU B 1 97 ? 2.195 8.305 -5.016 1 84.69 97 LEU B N 1
ATOM 2672 C CA . LEU B 1 97 ? 1.066 8.844 -4.266 1 84.69 97 LEU B CA 1
ATOM 2673 C C . LEU B 1 97 ? 0.629 10.188 -4.84 1 84.69 97 LEU B C 1
ATOM 2675 O O . LEU B 1 97 ? -0.555 10.398 -5.117 1 84.69 97 LEU B O 1
ATOM 2679 N N . HIS B 1 98 ? 1.534 11.023 -5.152 1 84.06 98 HIS B N 1
ATOM 2680 C CA . HIS B 1 98 ? 1.193 12.391 -5.527 1 84.06 98 HIS B CA 1
ATOM 2681 C C . HIS B 1 98 ? 0.721 12.469 -6.973 1 84.06 98 HIS B C 1
ATOM 2683 O O . HIS B 1 98 ? 0.001 13.391 -7.352 1 84.06 98 HIS B O 1
ATOM 2689 N N . ASP B 1 99 ? 1.068 11.531 -7.73 1 84.12 99 ASP B N 1
ATOM 2690 C CA . ASP B 1 99 ? 0.607 11.5 -9.117 1 84.12 99 ASP B CA 1
ATOM 2691 C C . ASP B 1 99 ? -0.607 10.586 -9.266 1 84.12 99 ASP B C 1
ATOM 2693 O O . ASP B 1 99 ? -1.692 11.039 -9.633 1 84.12 99 ASP B O 1
ATOM 2697 N N . THR B 1 100 ? -0.463 9.391 -8.875 1 86.62 100 THR B N 1
ATOM 2698 C CA . THR B 1 100 ? -1.46 8.359 -9.125 1 86.62 100 THR B CA 1
ATOM 2699 C C . THR B 1 100 ? -2.697 8.578 -8.258 1 86.62 100 THR B C 1
ATOM 2701 O O . THR B 1 100 ? -3.826 8.492 -8.742 1 86.62 100 THR B O 1
ATOM 2704 N N . PHE B 1 101 ? -2.51 8.93 -6.996 1 90.19 101 PHE B N 1
ATOM 2705 C CA . PHE B 1 101 ? -3.65 9.086 -6.102 1 90.19 101 PHE B CA 1
ATOM 2706 C C . PHE B 1 101 ? -4.383 10.391 -6.383 1 90.19 101 PHE B C 1
ATOM 2708 O O . PHE B 1 101 ? -5.496 10.602 -5.898 1 90.19 101 PHE B O 1
ATOM 2715 N N . ASN B 1 102 ? -3.795 11.203 -7.148 1 86.25 102 ASN B N 1
ATOM 2716 C CA . ASN B 1 102 ? -4.441 12.469 -7.48 1 86.25 102 ASN B CA 1
ATOM 2717 C C . ASN B 1 102 ? -5.176 12.383 -8.82 1 86.25 102 ASN B C 1
ATOM 2719 O O . ASN B 1 102 ? -5.676 13.391 -9.32 1 86.25 102 ASN B O 1
ATOM 2723 N N . GLN B 1 103 ? -5.285 11.227 -9.367 1 86.25 103 GLN B N 1
ATOM 2724 C CA . GLN B 1 103 ? -6.105 11 -10.555 1 86.25 103 GLN B CA 1
ATOM 2725 C C . GLN B 1 103 ? -7.59 11.016 -10.211 1 86.25 103 GLN B C 1
ATOM 2727 O O . GLN B 1 103 ? -7.961 10.906 -9.039 1 86.25 103 GLN B O 1
ATOM 2732 N N . PRO B 1 104 ? -8.445 11.18 -11.242 1 87 104 PRO B N 1
ATOM 2733 C CA . PRO B 1 104 ? -9.883 11.266 -10.984 1 87 104 PRO B CA 1
ATOM 2734 C C . PRO B 1 104 ? -10.406 10.062 -10.195 1 87 104 PRO B C 1
ATOM 2736 O O . PRO B 1 104 ? -10.023 8.922 -10.477 1 87 104 PRO B O 1
ATOM 2739 N N . ASP B 1 105 ? -11.156 10.297 -9.18 1 90.62 105 ASP B N 1
ATOM 2740 C CA . ASP B 1 105 ? -11.945 9.359 -8.391 1 90.62 105 ASP B CA 1
ATOM 2741 C C . ASP B 1 105 ? -11.039 8.531 -7.469 1 90.62 105 ASP B C 1
ATOM 2743 O O . ASP B 1 105 ? -11.484 7.539 -6.887 1 90.62 105 ASP B O 1
ATOM 2747 N N . HIS B 1 106 ? -9.742 8.914 -7.395 1 93.75 106 HIS B N 1
ATOM 2748 C CA . HIS B 1 106 ? -8.883 8.336 -6.359 1 93.75 106 HIS B CA 1
ATOM 2749 C C . HIS B 1 106 ? -8.984 9.133 -5.062 1 93.75 106 HIS B C 1
ATOM 2751 O O . HIS B 1 106 ? -9.969 9.008 -4.328 1 93.75 106 HIS B O 1
ATOM 2757 N N . LEU B 1 107 ? -8.117 10.07 -4.844 1 95 107 LEU B N 1
ATOM 2758 C CA . LEU B 1 107 ? -8.406 11.078 -3.834 1 95 107 LEU B CA 1
ATOM 2759 C C . LEU B 1 107 ? -9.258 12.203 -4.418 1 95 107 LEU B C 1
ATOM 2761 O O . LEU B 1 107 ? -8.938 12.742 -5.48 1 95 107 LEU B O 1
ATOM 2765 N N . LEU B 1 108 ? -10.242 12.539 -3.727 1 95.38 108 LEU B N 1
ATOM 2766 C CA . LEU B 1 108 ? -11.234 13.453 -4.293 1 95.38 108 LEU B CA 1
ATOM 2767 C C . LEU B 1 108 ? -10.789 14.906 -4.117 1 95.38 108 LEU B C 1
ATOM 2769 O O . LEU B 1 108 ? -11.297 15.797 -4.801 1 95.38 108 LEU B O 1
ATOM 2773 N N . LEU B 1 109 ? -9.953 15.211 -3.232 1 94.94 109 LEU B N 1
ATOM 2774 C CA . LEU B 1 109 ? -9.305 16.484 -2.982 1 94.94 109 LEU B CA 1
ATOM 2775 C C . LEU B 1 109 ? -7.816 16.297 -2.697 1 94.94 109 LEU B C 1
ATOM 2777 O O . LEU B 1 109 ? -7.414 15.258 -2.17 1 94.94 109 LEU B O 1
ATOM 2781 N N . PRO B 1 110 ? -7.016 17.297 -3.102 1 92.69 110 PRO B N 1
ATOM 2782 C CA . PRO B 1 110 ? -5.656 17.219 -2.561 1 92.69 110 PRO B CA 1
ATOM 2783 C C . PRO B 1 110 ? -5.633 17.109 -1.038 1 92.69 110 PRO B C 1
ATOM 2785 O O . PRO B 1 110 ? -6.293 17.891 -0.35 1 92.69 110 PRO B O 1
ATOM 2788 N N . PRO B 1 111 ? -4.883 16.141 -0.556 1 95 111 PRO B N 1
ATOM 2789 C CA . PRO B 1 111 ? -4.887 15.961 0.898 1 95 111 PRO B CA 1
ATOM 2790 C C . PRO B 1 111 ? -4.266 17.141 1.643 1 95 111 PRO B C 1
ATOM 2792 O O . PRO B 1 111 ? -3.291 17.734 1.17 1 95 111 PRO B O 1
ATOM 2795 N N . THR B 1 112 ? -4.832 17.453 2.771 1 95.19 112 THR B N 1
ATOM 2796 C CA . THR B 1 112 ? -4.289 18.453 3.688 1 95.19 112 THR B CA 1
ATOM 2797 C C . THR B 1 112 ? -3.645 17.781 4.898 1 95.19 112 THR B C 1
ATOM 2799 O O . THR B 1 112 ? -4.078 16.703 5.32 1 95.19 112 THR B O 1
ATOM 2802 N N . MET B 1 113 ? -2.652 18.406 5.352 1 96.31 113 MET B N 1
ATOM 2803 C CA . MET B 1 113 ? -2.006 17.906 6.562 1 96.31 113 MET B CA 1
ATOM 2804 C C . MET B 1 113 ? -1.802 19.031 7.574 1 96.31 113 MET B C 1
ATOM 2806 O O . MET B 1 113 ? -1.605 20.188 7.191 1 96.31 113 MET B O 1
ATOM 2810 N N . PHE B 1 114 ? -1.944 18.734 8.805 1 97.75 114 PHE B N 1
ATOM 2811 C CA . PHE B 1 114 ? -1.619 19.578 9.945 1 97.75 114 PHE B CA 1
ATOM 2812 C C . PHE B 1 114 ? -0.374 19.078 10.656 1 97.75 114 PHE B C 1
ATOM 2814 O O . PHE B 1 114 ? -0.321 17.922 11.086 1 97.75 114 PHE B O 1
ATOM 2821 N N . VAL B 1 115 ? 0.595 19.906 10.75 1 97.12 115 VAL B N 1
ATOM 2822 C CA . VAL B 1 115 ? 1.846 19.562 11.414 1 97.12 115 VAL B CA 1
ATOM 2823 C C . VAL B 1 115 ? 1.966 20.312 12.727 1 97.12 115 VAL B C 1
ATOM 2825 O O . VAL B 1 115 ? 1.841 21.547 12.758 1 97.12 115 VAL B O 1
ATOM 2828 N N . LYS B 1 116 ? 2.189 19.562 13.742 1 97.81 116 LYS B N 1
ATOM 2829 C CA . LYS B 1 116 ? 2.393 20.203 15.039 1 97.81 116 LYS B CA 1
ATOM 2830 C C . LYS B 1 116 ? 3.701 20.984 15.062 1 97.81 116 LYS B C 1
ATOM 2832 O O . LYS B 1 116 ? 4.688 20.578 14.445 1 97.81 116 LYS B O 1
ATOM 2837 N N . ASP B 1 117 ? 3.76 21.984 15.836 1 95.38 117 ASP B N 1
ATOM 2838 C CA . ASP B 1 117 ? 4.895 22.891 15.883 1 95.38 117 ASP B CA 1
ATOM 2839 C C . ASP B 1 117 ? 6.176 22.156 16.281 1 95.38 117 ASP B C 1
ATOM 2841 O O . ASP B 1 117 ? 7.258 22.469 15.781 1 95.38 117 ASP B O 1
ATOM 2845 N N . ASP B 1 118 ? 6.07 21.219 17.125 1 95.5 118 ASP B N 1
ATOM 2846 C CA . ASP B 1 118 ? 7.262 20.5 17.594 1 95.5 118 ASP B CA 1
ATOM 2847 C C . ASP B 1 118 ? 7.621 19.359 16.641 1 95.5 118 ASP B C 1
ATOM 2849 O O . ASP B 1 118 ? 8.555 18.594 16.906 1 95.5 118 ASP B O 1
ATOM 2853 N N . LYS B 1 119 ? 6.766 19.141 15.578 1 95.75 119 LYS B N 1
ATOM 2854 C CA . LYS B 1 119 ? 7.031 18.25 14.453 1 95.75 119 LYS B CA 1
ATOM 2855 C C . LYS B 1 119 ? 6.871 16.781 14.867 1 95.75 119 LYS B C 1
ATOM 2857 O O . LYS B 1 119 ? 7.312 15.883 14.148 1 95.75 119 LYS B O 1
ATOM 2862 N N . THR B 1 120 ? 6.227 16.547 15.977 1 97.69 120 THR B N 1
ATOM 2863 C CA . THR B 1 120 ? 6.145 15.18 16.484 1 97.69 120 THR B CA 1
ATOM 2864 C C . THR B 1 120 ? 4.824 14.531 16.094 1 97.69 120 THR B C 1
ATOM 2866 O O . THR B 1 120 ? 4.668 13.312 16.203 1 97.69 120 THR B O 1
ATOM 2869 N N . GLU B 1 121 ? 3.908 15.367 15.68 1 98.56 121 GLU B N 1
ATOM 2870 C CA . GLU B 1 121 ? 2.592 14.867 15.289 1 98.56 121 GLU B CA 1
ATOM 2871 C C . GLU B 1 121 ? 2.137 15.484 13.977 1 98.56 121 GLU B C 1
ATOM 2873 O O . GLU B 1 121 ? 2.34 16.672 13.734 1 98.56 121 GLU B O 1
ATOM 2878 N N . CYS B 1 122 ? 1.578 14.711 13.172 1 98.38 122 CYS B N 1
ATOM 2879 C CA . CYS B 1 122 ? 0.958 15.141 11.93 1 98.38 122 CYS B CA 1
ATOM 2880 C C . CYS B 1 122 ? -0.418 14.508 11.758 1 98.38 122 CYS B C 1
ATOM 2882 O O . CYS B 1 122 ? -0.603 13.32 12.055 1 98.38 122 CYS B O 1
ATOM 2884 N N . ILE B 1 123 ? -1.378 15.289 11.359 1 98.75 123 ILE B N 1
ATOM 2885 C CA . ILE B 1 123 ? -2.736 14.82 11.102 1 98.75 123 ILE B CA 1
ATOM 2886 C C . ILE B 1 123 ? -3.104 15.078 9.641 1 98.75 123 ILE B C 1
ATOM 2888 O O . ILE B 1 123 ? -2.924 16.188 9.133 1 98.75 123 ILE B O 1
ATOM 2892 N N . TYR B 1 124 ? -3.613 14.055 9.008 1 98.5 124 TYR B N 1
ATOM 2893 C CA . TYR B 1 124 ? -3.904 14.102 7.582 1 98.5 124 TYR B CA 1
ATOM 2894 C C . TYR B 1 124 ? -5.395 13.93 7.32 1 98.5 124 TYR B C 1
ATOM 2896 O O . TYR B 1 124 ? -6.059 13.125 7.98 1 98.5 124 TYR B O 1
ATOM 2904 N N . ILE B 1 125 ? -5.852 14.664 6.355 1 98.56 125 ILE B N 1
ATOM 2905 C CA . ILE B 1 125 ? -7.23 14.562 5.898 1 98.56 125 ILE B CA 1
ATOM 2906 C C . ILE B 1 125 ? -7.262 14.016 4.473 1 98.56 125 ILE B C 1
ATOM 2908 O O . ILE B 1 125 ? -6.805 14.68 3.537 1 98.56 125 ILE B O 1
ATOM 2912 N N . PHE B 1 126 ? -7.824 12.828 4.336 1 98.06 126 PHE B N 1
ATOM 2913 C CA . PHE B 1 126 ? -7.945 12.188 3.037 1 98.06 126 PHE B CA 1
ATOM 2914 C C . PHE B 1 126 ? -9.414 12.023 2.648 1 98.06 126 PHE B C 1
ATOM 2916 O O . PHE B 1 126 ? -10.203 11.477 3.42 1 98.06 126 PHE B O 1
ATOM 2923 N N . TYR B 1 127 ? -9.742 12.5 1.507 1 97.88 127 TYR B N 1
ATOM 2924 C CA . TYR B 1 127 ? -11.055 12.242 0.934 1 97.88 127 TYR B CA 1
ATOM 2925 C C . TYR B 1 127 ? -10.992 11.125 -0.099 1 97.88 127 TYR B C 1
ATOM 2927 O O . TYR B 1 127 ? -10.586 11.352 -1.243 1 97.88 127 TYR B O 1
ATOM 2935 N N . ILE B 1 128 ? -11.477 9.945 0.308 1 97.06 128 ILE B N 1
ATOM 2936 C CA . ILE B 1 128 ? -11.219 8.711 -0.418 1 97.06 128 ILE B CA 1
ATOM 2937 C C . ILE B 1 128 ? -12.273 8.523 -1.51 1 97.06 128 ILE B C 1
ATOM 2939 O O . ILE B 1 128 ? -13.477 8.594 -1.239 1 97.06 128 ILE B O 1
ATOM 2943 N N . GLY B 1 129 ? -11.797 8.234 -2.693 1 94.69 129 GLY B N 1
ATOM 2944 C CA . GLY B 1 129 ? -12.711 8.016 -3.801 1 94.69 129 GLY B CA 1
ATOM 2945 C C . GLY B 1 129 ? -12.914 6.543 -4.129 1 94.69 129 GLY B C 1
ATOM 2946 O O . GLY B 1 129 ? -12.234 5.68 -3.566 1 94.69 129 GLY B O 1
ATOM 2947 N N . LYS B 1 130 ? -13.773 6.293 -5.023 1 91.25 130 LYS B N 1
ATOM 2948 C CA . LYS B 1 130 ? -14.266 4.953 -5.316 1 91.25 130 LYS B CA 1
ATOM 2949 C C . LYS B 1 130 ? -13.211 4.121 -6.039 1 91.25 130 LYS B C 1
ATOM 2951 O O . LYS B 1 130 ? -13.281 2.893 -6.062 1 91.25 130 LYS B O 1
ATOM 2956 N N . LYS B 1 131 ? -12.273 4.766 -6.688 1 90.5 131 LYS B N 1
ATOM 2957 C CA . LYS B 1 131 ? -11.258 4.016 -7.422 1 90.5 131 LYS B CA 1
ATOM 2958 C C . LYS B 1 131 ? -10.219 3.428 -6.473 1 90.5 131 LYS B C 1
ATOM 2960 O O . LYS B 1 131 ? -9.352 2.658 -6.895 1 90.5 131 LYS B O 1
ATOM 2965 N N . LEU B 1 132 ? -10.328 3.764 -5.215 1 93.44 132 LEU B N 1
ATOM 2966 C CA . LEU B 1 132 ? -9.383 3.25 -4.227 1 93.44 132 LEU B CA 1
ATOM 2967 C C . LEU B 1 132 ? -9.969 2.055 -3.484 1 93.44 132 LEU B C 1
ATOM 2969 O O . LEU B 1 132 ? -9.484 1.679 -2.416 1 93.44 132 LEU B O 1
ATOM 2973 N N . CYS B 1 133 ? -10.961 1.418 -4.137 1 88.5 133 CYS B N 1
ATOM 2974 C CA . CYS B 1 133 ? -11.648 0.275 -3.553 1 88.5 133 CYS B CA 1
ATOM 2975 C C . CYS B 1 133 ? -10.859 -1.011 -3.771 1 88.5 133 CYS B C 1
ATOM 2977 O O . CYS B 1 133 ? -10.18 -1.159 -4.785 1 88.5 133 CYS B O 1
ATOM 2979 N N . GLY B 1 134 ? -10.945 -1.854 -2.816 1 84.25 134 GLY B N 1
ATOM 2980 C CA . GLY B 1 134 ? -10.656 -3.268 -2.988 1 84.25 134 GLY B CA 1
ATOM 2981 C C . GLY B 1 134 ? -11.883 -4.098 -3.322 1 84.25 134 GLY B C 1
ATOM 2982 O O . GLY B 1 134 ? -12.133 -4.398 -4.492 1 84.25 134 GLY B O 1
ATOM 2983 N N . HIS B 1 135 ? -12.703 -4.219 -2.357 1 79.62 135 HIS B N 1
ATOM 2984 C CA . HIS B 1 135 ? -14.086 -4.648 -2.541 1 79.62 135 HIS B CA 1
ATOM 2985 C C . HIS B 1 135 ? -15.008 -3.457 -2.771 1 79.62 135 HIS B C 1
ATOM 2987 O O . HIS B 1 135 ? -14.719 -2.344 -2.328 1 79.62 135 HIS B O 1
ATOM 2993 N N . PRO B 1 136 ? -15.984 -3.703 -3.451 1 79.75 136 PRO B N 1
ATOM 2994 C CA . PRO B 1 136 ? -16.859 -2.562 -3.703 1 79.75 136 PRO B CA 1
ATOM 2995 C C . PRO B 1 136 ? -17.25 -1.821 -2.426 1 79.75 136 PRO B C 1
ATOM 2997 O O . PRO B 1 136 ? -17.734 -2.436 -1.474 1 79.75 136 PRO B O 1
ATOM 3000 N N . GLY B 1 137 ? -16.906 -0.493 -2.439 1 87.69 137 GLY B N 1
ATOM 3001 C CA . GLY B 1 137 ? -17.328 0.385 -1.36 1 87.69 137 GLY B CA 1
ATOM 3002 C C . GLY B 1 137 ? -16.344 0.446 -0.215 1 87.69 137 GLY B C 1
ATOM 3003 O O . GLY B 1 137 ? -16.484 1.271 0.69 1 87.69 137 GLY B O 1
ATOM 3004 N N . ILE B 1 138 ? -15.406 -0.432 -0.268 1 92.12 138 ILE B N 1
ATOM 3005 C CA . ILE B 1 138 ? -14.461 -0.517 0.841 1 92.12 138 ILE B CA 1
ATOM 3006 C C . ILE B 1 138 ? -13.062 -0.169 0.35 1 92.12 138 ILE B C 1
ATOM 3008 O O . ILE B 1 138 ? -12.586 -0.721 -0.648 1 92.12 138 ILE B O 1
ATOM 3012 N N . THR B 1 139 ? -12.453 0.706 1.06 1 94.94 139 THR B N 1
ATOM 3013 C CA . THR B 1 139 ? -11.078 1.085 0.732 1 94.94 139 THR B CA 1
ATOM 3014 C C . THR B 1 139 ? -10.156 -0.124 0.811 1 94.94 139 THR B C 1
ATOM 3016 O O . THR B 1 139 ? -10.203 -0.89 1.775 1 94.94 139 THR B O 1
ATOM 3019 N N . HIS B 1 140 ? -9.414 -0.316 -0.195 1 95 140 HIS B N 1
ATOM 3020 C CA . HIS B 1 140 ? -8.469 -1.427 -0.22 1 95 140 HIS B CA 1
ATOM 3021 C C . HIS B 1 140 ? -7.5 -1.354 0.956 1 95 140 HIS B C 1
ATOM 3023 O O . HIS B 1 140 ? -6.973 -0.283 1.268 1 95 140 HIS B O 1
ATOM 3029 N N . GLY B 1 141 ? -7.242 -2.484 1.593 1 95.88 141 GLY B N 1
ATOM 3030 C CA . GLY B 1 141 ? -6.27 -2.516 2.67 1 95.88 141 GLY B CA 1
ATOM 3031 C C . GLY B 1 141 ? -4.898 -2.021 2.25 1 95.88 141 GLY B C 1
ATOM 3032 O O . GLY B 1 141 ? -4.203 -1.36 3.025 1 95.88 141 GLY B O 1
ATOM 3033 N N . GLY B 1 142 ? -4.5 -2.346 1.126 1 96 142 GLY B N 1
ATOM 3034 C CA . GLY B 1 142 ? -3.236 -1.874 0.582 1 96 142 GLY B CA 1
ATOM 3035 C C . GLY B 1 142 ? -3.191 -0.368 0.399 1 96 142 GLY B C 1
ATOM 3036 O O . GLY B 1 142 ? -2.123 0.24 0.478 1 96 142 GLY B O 1
ATOM 3037 N N . VAL B 1 143 ? -4.293 0.235 0.095 1 96.19 143 VAL B N 1
ATOM 3038 C CA . VAL B 1 143 ? -4.371 1.689 0.011 1 96.19 143 VAL B CA 1
ATOM 3039 C C . VAL B 1 143 ? -4.113 2.301 1.387 1 96.19 143 VAL B C 1
ATOM 3041 O O . VAL B 1 143 ? -3.35 3.26 1.516 1 96.19 143 VAL B O 1
ATOM 3044 N N . GLN B 1 144 ? -4.77 1.73 2.383 1 98.06 144 GLN B N 1
ATOM 3045 C CA . GLN B 1 144 ? -4.5 2.199 3.738 1 98.06 144 GLN B CA 1
ATOM 3046 C C . GLN B 1 144 ? -3.018 2.07 4.078 1 98.06 144 GLN B C 1
ATOM 3048 O O . GLN B 1 144 ? -2.434 2.973 4.68 1 98.06 144 GLN B O 1
ATOM 3053 N N . ALA B 1 145 ? -2.438 0.965 3.729 1 98.31 145 ALA B N 1
ATOM 3054 C CA . ALA B 1 145 ? -1.012 0.76 3.975 1 98.31 145 ALA B CA 1
ATOM 3055 C C . ALA B 1 145 ? -0.177 1.843 3.297 1 98.31 145 ALA B C 1
ATOM 3057 O O . ALA B 1 145 ? 0.778 2.357 3.885 1 98.31 145 ALA B O 1
ATOM 3058 N N . MET B 1 146 ? -0.505 2.17 2.098 1 96.06 146 MET B N 1
ATOM 3059 C CA . MET B 1 146 ? 0.171 3.232 1.357 1 96.06 146 MET B CA 1
ATOM 3060 C C . MET B 1 146 ? 0.052 4.566 2.088 1 96.06 146 MET B C 1
ATOM 3062 O O . MET B 1 146 ? 1.037 5.293 2.227 1 96.06 146 MET B O 1
ATOM 3066 N N . LEU B 1 147 ? -1.13 4.879 2.52 1 97.62 147 LEU B N 1
ATOM 3067 C CA . LEU B 1 147 ? -1.35 6.121 3.252 1 97.62 147 LEU B CA 1
ATOM 3068 C C . LEU B 1 147 ? -0.525 6.148 4.535 1 97.62 147 LEU B C 1
ATOM 3070 O O . LEU B 1 147 ? 0.078 7.172 4.867 1 97.62 147 LEU B O 1
ATOM 3074 N N . TYR B 1 148 ? -0.496 5.004 5.203 1 98.62 148 TYR B N 1
ATOM 3075 C CA . TYR B 1 148 ? 0.306 4.91 6.418 1 98.62 148 TYR B CA 1
ATOM 3076 C C . TYR B 1 148 ? 1.78 5.152 6.117 1 98.62 148 TYR B C 1
ATOM 3078 O O . TYR B 1 148 ? 2.443 5.93 6.809 1 98.62 148 TYR B O 1
ATOM 3086 N N . ASP B 1 149 ? 2.295 4.504 5.137 1 97.62 149 ASP B N 1
ATOM 3087 C CA . ASP B 1 149 ? 3.707 4.633 4.793 1 97.62 149 ASP B CA 1
ATOM 3088 C C . ASP B 1 149 ? 4.074 6.09 4.523 1 97.62 149 ASP B C 1
ATOM 3090 O O . ASP B 1 149 ? 5.055 6.602 5.062 1 97.62 149 ASP B O 1
ATOM 3094 N N . GLU B 1 150 ? 3.277 6.738 3.771 1 94.5 150 GLU B N 1
ATOM 3095 C CA . GLU B 1 150 ? 3.514 8.133 3.422 1 94.5 150 GLU B CA 1
ATOM 3096 C C . GLU B 1 150 ? 3.373 9.039 4.641 1 94.5 150 GLU B C 1
ATOM 3098 O O . GLU B 1 150 ? 4.242 9.875 4.902 1 94.5 150 GLU B O 1
ATOM 3103 N N . ALA B 1 151 ? 2.336 8.867 5.348 1 96.94 151 ALA B N 1
ATOM 3104 C CA . ALA B 1 151 ? 1.981 9.773 6.434 1 96.94 151 ALA B CA 1
ATOM 3105 C C . ALA B 1 151 ? 2.949 9.633 7.605 1 96.94 151 ALA B C 1
ATOM 3107 O O . ALA B 1 151 ? 3.314 10.625 8.242 1 96.94 151 ALA B O 1
ATOM 3108 N N . MET B 1 152 ? 3.334 8.406 7.887 1 98.25 152 MET B N 1
ATOM 3109 C CA . MET B 1 152 ? 4.184 8.164 9.055 1 98.25 152 MET B CA 1
ATOM 3110 C C . MET B 1 152 ? 5.613 8.617 8.789 1 98.25 152 MET B C 1
ATOM 3112 O O . MET B 1 152 ? 6.375 8.867 9.727 1 98.25 152 MET B O 1
ATOM 3116 N N . ALA B 1 153 ? 5.938 8.766 7.562 1 95.88 153 ALA B N 1
ATOM 3117 C CA . ALA B 1 153 ? 7.273 9.234 7.211 1 95.88 153 ALA B CA 1
ATOM 3118 C C . ALA B 1 153 ? 7.488 10.672 7.68 1 95.88 153 ALA B C 1
ATOM 3120 O O . ALA B 1 153 ? 8.578 11.023 8.125 1 95.88 153 ALA B O 1
ATOM 3121 N N . ARG B 1 154 ? 6.523 11.492 7.652 1 94.44 154 ARG B N 1
ATOM 3122 C CA . ARG B 1 154 ? 6.695 12.922 7.871 1 94.44 154 ARG B CA 1
ATOM 3123 C C . ARG B 1 154 ? 7.191 13.203 9.289 1 94.44 154 ARG B C 1
ATOM 3125 O O . ARG B 1 154 ? 8.266 13.781 9.469 1 94.44 154 ARG B O 1
ATOM 3132 N N . PRO B 1 155 ? 6.465 12.805 10.289 1 97.06 155 PRO B N 1
ATOM 3133 C CA . PRO B 1 155 ? 6.996 13.094 11.625 1 97.06 155 PRO B CA 1
ATOM 3134 C C . PRO B 1 155 ? 8.336 12.406 11.883 1 97.06 155 PRO B C 1
ATOM 3136 O O . PRO B 1 155 ? 9.141 12.891 12.68 1 97.06 155 PRO B O 1
ATOM 3139 N N . ALA B 1 156 ? 8.602 11.32 11.242 1 97.62 156 ALA B N 1
ATOM 3140 C CA . ALA B 1 156 ? 9.898 10.648 11.391 1 97.62 156 ALA B CA 1
ATOM 3141 C C . ALA B 1 156 ? 11.008 11.469 10.742 1 97.62 156 ALA B C 1
ATOM 3143 O O . ALA B 1 156 ? 11.984 11.828 11.398 1 97.62 156 ALA B O 1
ATOM 3144 N N . LEU B 1 157 ? 10.812 11.812 9.477 1 93.88 157 LEU B N 1
ATOM 3145 C CA . LEU B 1 157 ? 11.875 12.43 8.688 1 93.88 157 LEU B CA 1
ATOM 3146 C C . LEU B 1 157 ? 12.172 13.836 9.188 1 93.88 157 LEU B C 1
ATOM 3148 O O . LEU B 1 157 ? 13.32 14.289 9.141 1 93.88 157 LEU B O 1
ATOM 3152 N N . LEU B 1 158 ? 11.172 14.516 9.633 1 93.69 158 LEU B N 1
ATOM 3153 C CA . LEU B 1 158 ? 11.375 15.859 10.164 1 93.69 158 LEU B CA 1
ATOM 3154 C C . LEU B 1 158 ? 12.305 15.828 11.367 1 93.69 158 LEU B C 1
ATOM 3156 O O . LEU B 1 158 ? 12.891 16.859 11.727 1 93.69 158 LEU B O 1
ATOM 3160 N N . ASN B 1 159 ? 12.469 14.672 11.961 1 95.75 159 ASN B N 1
ATOM 3161 C CA . ASN B 1 159 ? 13.234 14.602 13.203 1 95.75 159 ASN B CA 1
ATOM 3162 C C . ASN B 1 159 ? 14.492 13.766 13.047 1 95.75 159 ASN B C 1
ATOM 3164 O O . ASN B 1 159 ? 15.266 13.609 13.992 1 95.75 159 ASN B O 1
ATOM 3168 N N . LEU B 1 160 ? 14.664 13.234 11.922 1 94.81 160 LEU B N 1
ATOM 3169 C CA . LEU B 1 160 ? 15.852 12.438 11.641 1 94.81 160 LEU B CA 1
ATOM 3170 C C . LEU B 1 160 ? 16.953 13.297 11.031 1 94.81 160 LEU B C 1
ATOM 3172 O O . LEU B 1 160 ? 16.672 14.359 10.469 1 94.81 160 LEU B O 1
ATOM 3176 N N . PRO B 1 161 ? 18.172 12.828 11.133 1 91.06 161 PRO B N 1
ATOM 3177 C CA . PRO B 1 161 ? 19.266 13.57 10.5 1 91.06 161 PRO B CA 1
ATOM 3178 C C . PRO B 1 161 ? 19.016 13.812 9.008 1 91.06 161 PRO B C 1
ATOM 3180 O O . PRO B 1 161 ? 18.609 12.891 8.289 1 91.06 161 PRO B O 1
ATOM 3183 N N . ARG B 1 162 ? 19.109 15.109 8.609 1 87.69 162 ARG B N 1
ATOM 3184 C CA . ARG B 1 162 ? 18.984 15.547 7.223 1 87.69 162 ARG B CA 1
ATOM 3185 C C . ARG B 1 162 ? 17.578 15.312 6.695 1 87.69 162 ARG B C 1
ATOM 3187 O O . ARG B 1 162 ? 17.359 15.297 5.484 1 87.69 162 ARG B O 1
ATOM 3194 N N . ASN B 1 163 ? 16.703 14.93 7.605 1 90.44 163 ASN B N 1
ATOM 3195 C CA . ASN B 1 163 ? 15.305 14.688 7.254 1 90.44 163 ASN B CA 1
ATOM 3196 C C . ASN B 1 163 ? 15.172 13.578 6.215 1 90.44 163 ASN B C 1
ATOM 3198 O O . ASN B 1 163 ? 14.43 13.719 5.246 1 90.44 163 ASN B O 1
ATOM 3202 N N . THR B 1 164 ? 16.016 12.641 6.473 1 88.75 164 THR B N 1
ATOM 3203 C CA . THR B 1 164 ? 16.016 11.5 5.555 1 88.75 164 THR B CA 1
ATOM 3204 C C . THR B 1 164 ? 15.953 10.188 6.324 1 88.75 164 THR B C 1
ATOM 3206 O O . THR B 1 164 ? 16.484 10.086 7.438 1 88.75 164 THR B O 1
ATOM 3209 N N . GLY B 1 165 ? 15.281 9.281 5.781 1 91.38 165 GLY B N 1
ATOM 3210 C CA . GLY B 1 165 ? 15.148 7.953 6.355 1 91.38 165 GLY B CA 1
ATOM 3211 C C . GLY B 1 165 ? 14.367 6.996 5.469 1 91.38 165 GLY B C 1
ATOM 3212 O O . GLY B 1 165 ? 13.742 7.414 4.496 1 91.38 165 GLY B O 1
ATOM 3213 N N . MET B 1 166 ? 14.531 5.688 5.809 1 92.94 166 MET B N 1
ATOM 3214 C CA . MET B 1 166 ? 13.82 4.625 5.109 1 92.94 166 MET B CA 1
ATOM 3215 C C . MET B 1 166 ? 12.969 3.811 6.078 1 92.94 166 MET B C 1
ATOM 3217 O O . MET B 1 166 ? 13.32 3.674 7.254 1 92.94 166 MET B O 1
ATOM 3221 N N . THR B 1 167 ? 11.922 3.35 5.492 1 96.94 167 THR B N 1
ATOM 3222 C CA . THR B 1 167 ? 11.055 2.502 6.305 1 96.94 167 THR B CA 1
ATOM 3223 C C . THR B 1 167 ? 11.727 1.156 6.578 1 96.94 167 THR B C 1
ATOM 3225 O O . THR B 1 167 ? 12.125 0.454 5.648 1 96.94 167 THR B O 1
ATOM 3228 N N . ALA B 1 168 ? 11.867 0.843 7.836 1 98.44 168 ALA B N 1
ATOM 3229 C CA . ALA B 1 168 ? 12.414 -0.454 8.227 1 98.44 168 ALA B CA 1
ATOM 3230 C C . ALA B 1 168 ? 11.312 -1.5 8.352 1 98.44 168 ALA B C 1
ATOM 3232 O O . ALA B 1 168 ? 11.469 -2.631 7.879 1 98.44 168 ALA B O 1
ATOM 3233 N N . TYR B 1 169 ? 10.273 -1.102 8.984 1 98.81 169 TYR B N 1
ATOM 3234 C CA . TYR B 1 169 ? 9.094 -1.967 9 1 98.81 169 TYR B CA 1
ATOM 3235 C C . TYR B 1 169 ? 7.816 -1.146 9.047 1 98.81 169 TYR B C 1
ATOM 3237 O O . TYR B 1 169 ? 7.844 0.045 9.367 1 98.81 169 TYR B O 1
ATOM 3245 N N . LEU B 1 170 ? 6.734 -1.728 8.688 1 98.88 170 LEU B N 1
ATOM 3246 C CA . LEU B 1 170 ? 5.371 -1.213 8.75 1 98.88 170 LEU B CA 1
ATOM 3247 C C . LEU B 1 170 ? 4.398 -2.301 9.195 1 98.88 170 LEU B C 1
ATOM 3249 O O . LEU B 1 170 ? 4.211 -3.297 8.492 1 98.88 170 LEU B O 1
ATOM 3253 N N . ASN B 1 171 ? 3.84 -2.125 10.375 1 98.94 171 ASN B N 1
ATOM 3254 C CA . ASN B 1 171 ? 2.867 -3.057 10.938 1 98.94 171 ASN B CA 1
ATOM 3255 C C . ASN B 1 171 ? 1.482 -2.426 11.039 1 98.94 171 ASN B C 1
ATOM 3257 O O . ASN B 1 171 ? 1.32 -1.377 11.672 1 98.94 171 ASN B O 1
ATOM 3261 N N . ILE B 1 172 ? 0.536 -3.102 10.453 1 98.94 172 ILE B N 1
ATOM 3262 C CA . ILE B 1 172 ? -0.809 -2.537 10.43 1 98.94 172 ILE B CA 1
ATOM 3263 C C . ILE B 1 172 ? -1.806 -3.549 10.992 1 98.94 172 ILE B C 1
ATOM 3265 O O . ILE B 1 172 ? -1.73 -4.742 10.68 1 98.94 172 ILE B O 1
ATOM 3269 N N . THR B 1 173 ? -2.699 -3.057 11.773 1 98.94 173 THR B N 1
ATOM 3270 C CA . THR B 1 173 ? -3.863 -3.814 12.219 1 98.94 173 THR B CA 1
ATOM 3271 C C . THR B 1 173 ? -5.152 -3.18 11.711 1 98.94 173 THR B C 1
ATOM 3273 O O . THR B 1 173 ? -5.414 -2.002 11.961 1 98.94 173 THR B O 1
ATOM 3276 N N . TYR B 1 174 ? -5.922 -3.992 11 1 98.44 174 TYR B N 1
ATOM 3277 C CA . TYR B 1 174 ? -7.199 -3.535 10.461 1 98.44 174 TYR B CA 1
ATOM 3278 C C . TYR B 1 174 ? -8.352 -3.908 11.383 1 98.44 174 TYR B C 1
ATOM 3280 O O . TYR B 1 174 ? -8.531 -5.078 11.727 1 98.44 174 TYR B O 1
ATOM 3288 N N . LYS B 1 175 ? -9.148 -2.879 11.703 1 98.06 175 LYS B N 1
ATOM 3289 C CA . LYS B 1 175 ? -10.133 -3.086 12.766 1 98.06 175 LYS B CA 1
ATOM 3290 C C . LYS B 1 175 ? -11.555 -3.045 12.211 1 98.06 175 LYS B C 1
ATOM 3292 O O . LYS B 1 175 ? -12.438 -3.766 12.688 1 98.06 175 LYS B O 1
ATOM 3297 N N . ALA B 1 176 ? -11.805 -2.182 11.266 1 96.19 176 ALA B N 1
ATOM 3298 C CA . ALA B 1 176 ? -13.117 -2.002 10.648 1 96.19 176 ALA B CA 1
ATOM 3299 C C . ALA B 1 176 ? -12.984 -1.569 9.188 1 96.19 176 ALA B C 1
ATOM 3301 O O . ALA B 1 176 ? -11.961 -1.009 8.789 1 96.19 176 ALA B O 1
ATOM 3302 N N . PRO B 1 177 ? -14.008 -1.904 8.391 1 94.19 177 PRO B N 1
ATOM 3303 C CA . PRO B 1 177 ? -13.938 -1.467 6.992 1 94.19 177 PRO B CA 1
ATOM 3304 C C . PRO B 1 177 ? -13.891 0.052 6.852 1 94.19 177 PRO B C 1
ATOM 3306 O O . PRO B 1 177 ? -14.586 0.766 7.574 1 94.19 177 PRO B O 1
ATOM 3309 N N . ALA B 1 178 ? -13.031 0.541 6.016 1 96.44 178 ALA B N 1
ATOM 3310 C CA . ALA B 1 178 ? -12.984 1.948 5.625 1 96.44 178 ALA B CA 1
ATOM 3311 C C . ALA B 1 178 ? -13.781 2.189 4.344 1 96.44 178 ALA B C 1
ATOM 3313 O O . ALA B 1 178 ? -13.375 1.755 3.266 1 96.44 178 ALA B O 1
ATOM 3314 N N . LEU B 1 179 ? -14.781 2.918 4.469 1 94.25 179 LEU B N 1
ATOM 3315 C CA . LEU B 1 179 ? -15.641 3.133 3.311 1 94.25 179 LEU B CA 1
ATOM 3316 C C . LEU B 1 179 ? -15.016 4.145 2.355 1 94.25 179 LEU B C 1
ATOM 3318 O O . LEU B 1 179 ? -14.328 5.074 2.789 1 94.25 179 LEU B O 1
ATOM 3322 N N . VAL B 1 180 ? -15.312 3.936 1.086 1 93.94 180 VAL B N 1
ATOM 3323 C CA . VAL B 1 180 ? -14.891 4.93 0.106 1 93.94 180 VAL B CA 1
ATOM 3324 C C . VAL B 1 180 ? -15.898 6.074 0.066 1 93.94 180 VAL B C 1
ATOM 3326 O O . VAL B 1 180 ? -16.938 6.016 0.726 1 93.94 180 VAL B O 1
ATOM 3329 N N . ASN B 1 181 ? -15.508 7.16 -0.664 1 94.44 181 ASN B N 1
ATOM 3330 C CA . ASN B 1 181 ? -16.297 8.391 -0.764 1 94.44 181 ASN B CA 1
ATOM 3331 C C . ASN B 1 181 ? -16.562 8.992 0.61 1 94.44 181 ASN B C 1
ATOM 3333 O O . ASN B 1 181 ? -17.656 9.484 0.871 1 94.44 181 ASN B O 1
ATOM 3337 N N . GLN B 1 182 ? -15.656 8.82 1.478 1 96.19 182 GLN B N 1
ATOM 3338 C CA . GLN B 1 182 ? -15.68 9.398 2.818 1 96.19 182 GLN B CA 1
ATOM 3339 C C . GLN B 1 182 ? -14.336 10.031 3.174 1 96.19 182 GLN B C 1
ATOM 3341 O O . GLN B 1 182 ? -13.336 9.789 2.496 1 96.19 182 GLN B O 1
ATOM 3346 N N . ILE B 1 183 ? -14.43 10.859 4.195 1 97.94 183 ILE B N 1
ATOM 3347 C CA . ILE B 1 183 ? -13.227 11.492 4.727 1 97.94 183 ILE B CA 1
ATOM 3348 C C . ILE B 1 183 ? -12.594 10.594 5.781 1 97.94 183 ILE B C 1
ATOM 3350 O O . ILE B 1 183 ? -13.266 10.141 6.707 1 97.94 183 ILE B O 1
ATOM 3354 N N . LEU B 1 184 ? -11.352 10.305 5.57 1 98.5 184 LEU B N 1
ATOM 3355 C CA . LEU B 1 184 ? -10.547 9.602 6.57 1 98.5 184 LEU B CA 1
ATOM 3356 C C . LEU B 1 184 ? -9.539 10.539 7.219 1 98.5 184 LEU B C 1
ATOM 3358 O O . LEU B 1 184 ? -8.938 11.375 6.539 1 98.5 184 LEU B O 1
ATOM 3362 N N . ILE B 1 185 ? -9.398 10.414 8.508 1 98.88 185 ILE B N 1
ATOM 3363 C CA . ILE B 1 185 ? -8.414 11.164 9.281 1 98.88 185 ILE B CA 1
ATOM 3364 C C . ILE B 1 185 ? -7.285 10.227 9.719 1 98.88 185 ILE B C 1
ATOM 3366 O O . ILE B 1 185 ? -7.531 9.195 10.344 1 98.88 185 ILE B O 1
ATOM 3370 N N . LEU B 1 186 ? -6.105 10.555 9.328 1 98.88 186 LEU B N 1
ATOM 3371 C CA . LEU B 1 186 ? -4.938 9.781 9.75 1 98.88 186 LEU B CA 1
ATOM 3372 C C . LEU B 1 186 ? -4.078 10.578 10.727 1 98.88 186 LEU B C 1
ATOM 3374 O O . LEU B 1 186 ? -3.623 11.68 10.398 1 98.88 186 LEU B O 1
ATOM 3378 N N . LYS B 1 187 ? -3.896 10.055 11.883 1 98.88 187 LYS B N 1
ATOM 3379 C CA . LYS B 1 187 ? -3.084 10.672 12.93 1 98.88 187 LYS B CA 1
ATOM 3380 C C . LYS B 1 187 ? -1.773 9.914 13.125 1 98.88 187 LYS B C 1
ATOM 3382 O O . LYS B 1 187 ? -1.78 8.719 13.422 1 98.88 187 LYS B O 1
ATOM 3387 N N . ALA B 1 188 ? -0.693 10.562 12.953 1 98.88 188 ALA B N 1
ATOM 3388 C CA . ALA B 1 188 ? 0.629 9.961 13.102 1 98.88 188 ALA B CA 1
ATOM 3389 C C . ALA B 1 188 ? 1.442 10.688 14.172 1 98.88 188 ALA B C 1
ATOM 3391 O O . ALA B 1 188 ? 1.47 11.922 14.203 1 98.88 188 ALA B O 1
ATOM 3392 N N . LYS B 1 189 ? 2.139 9.906 14.984 1 98.88 189 LYS B N 1
ATOM 3393 C CA . LYS B 1 189 ? 2.883 10.477 16.109 1 98.88 189 LYS B CA 1
ATOM 3394 C C . LYS B 1 189 ? 4.25 9.812 16.25 1 98.88 189 LYS B C 1
ATOM 3396 O O . LYS B 1 189 ? 4.355 8.586 16.266 1 98.88 189 LYS B O 1
ATOM 3401 N N . LEU B 1 190 ? 5.262 10.648 16.328 1 98.88 190 LEU B N 1
ATOM 3402 C CA . LEU B 1 190 ? 6.582 10.172 16.719 1 98.88 190 LEU B CA 1
ATOM 3403 C C . LEU B 1 190 ? 6.586 9.727 18.172 1 98.88 190 LEU B C 1
ATOM 3405 O O . LEU B 1 190 ? 6.48 10.555 19.094 1 98.88 190 LEU B O 1
ATOM 3409 N N . THR B 1 191 ? 6.812 8.453 18.391 1 98.81 191 THR B N 1
ATOM 3410 C CA . THR B 1 191 ? 6.672 7.926 19.75 1 98.81 191 THR B CA 1
ATOM 3411 C C . THR B 1 191 ? 8.039 7.789 20.422 1 98.81 191 THR B C 1
ATOM 3413 O O . THR B 1 191 ? 8.133 7.82 21.656 1 98.8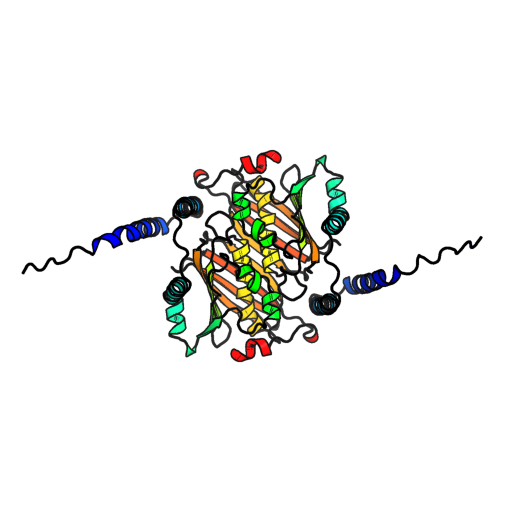1 191 THR B O 1
ATOM 3416 N N . GLU B 1 192 ? 9.031 7.57 19.656 1 98.62 192 GLU B N 1
ATOM 3417 C CA . GLU B 1 192 ? 10.391 7.422 20.172 1 98.62 192 GLU B CA 1
ATOM 3418 C C . GLU B 1 192 ? 11.43 7.824 19.125 1 98.62 192 GLU B C 1
ATOM 3420 O O . GLU B 1 192 ? 11.266 7.535 17.938 1 98.62 192 GLU B O 1
ATOM 3425 N N . LEU B 1 193 ? 12.453 8.5 19.547 1 98.12 193 LEU B N 1
ATOM 3426 C CA . LEU B 1 193 ? 13.609 8.859 18.734 1 98.12 193 LEU B CA 1
ATOM 3427 C C . LEU B 1 193 ? 14.906 8.398 19.391 1 98.12 193 LEU B C 1
ATOM 3429 O O . LEU B 1 193 ? 15.242 8.852 20.484 1 98.12 193 LEU B O 1
ATOM 3433 N N . ASN B 1 194 ? 15.531 7.523 18.75 1 97.56 194 ASN B N 1
ATOM 3434 C CA . ASN B 1 194 ? 16.797 7 19.234 1 97.56 194 ASN B CA 1
ATOM 3435 C C . ASN B 1 194 ? 17.891 7.133 18.172 1 97.56 194 ASN B C 1
ATOM 3437 O O . ASN B 1 194 ? 18.141 6.199 17.406 1 97.56 194 ASN B O 1
ATOM 3441 N N . GLY B 1 195 ? 18.594 8.297 18.219 1 95.38 195 GLY B N 1
ATOM 3442 C CA . GLY B 1 195 ? 19.594 8.531 17.203 1 95.38 195 GLY B CA 1
ATOM 3443 C C . GLY B 1 195 ? 19.016 8.562 15.797 1 95.38 195 GLY B C 1
ATOM 3444 O O . GLY B 1 195 ? 18.281 9.484 15.445 1 95.38 195 GLY B O 1
ATOM 3445 N N . ARG B 1 196 ? 19.359 7.516 15.062 1 96.06 196 ARG B N 1
ATOM 3446 C CA . ARG B 1 196 ? 18.953 7.473 13.664 1 96.06 196 ARG B CA 1
ATOM 3447 C C . ARG B 1 196 ? 17.656 6.672 13.5 1 96.06 196 ARG B C 1
ATOM 3449 O O . ARG B 1 196 ? 17.266 6.348 12.383 1 96.06 196 ARG B O 1
ATOM 3456 N N . LYS B 1 197 ? 17.078 6.352 14.609 1 98.19 197 LYS B N 1
ATOM 3457 C CA . LYS B 1 197 ? 15.875 5.531 14.578 1 98.19 197 LYS B CA 1
ATOM 3458 C C . LYS B 1 197 ? 14.664 6.316 15.078 1 98.19 197 LYS B C 1
ATOM 3460 O O . LYS B 1 197 ? 14.664 6.82 16.203 1 98.19 197 LYS B O 1
ATOM 3465 N N . ALA B 1 198 ? 13.68 6.41 14.266 1 98.75 198 ALA B N 1
ATOM 3466 C CA . ALA B 1 198 ? 12.438 7.082 14.625 1 98.75 198 ALA B CA 1
ATOM 3467 C C . ALA B 1 198 ? 11.266 6.098 14.641 1 98.75 198 ALA B C 1
ATOM 3469 O O . ALA B 1 198 ? 10.953 5.48 13.625 1 98.75 198 ALA B O 1
ATOM 3470 N N . PHE B 1 199 ? 10.641 5.941 15.797 1 98.94 199 PHE B N 1
ATOM 3471 C CA . PHE B 1 199 ? 9.461 5.102 15.953 1 98.94 199 PHE B CA 1
ATOM 3472 C C . PHE B 1 199 ? 8.188 5.938 15.859 1 98.94 199 PHE B C 1
ATOM 3474 O O . PHE B 1 199 ? 8.07 6.969 16.531 1 98.94 199 PHE B O 1
ATOM 3481 N N . VAL B 1 200 ? 7.277 5.484 15.016 1 98.94 200 VAL B N 1
ATOM 3482 C CA . VAL B 1 200 ? 6.055 6.242 14.773 1 98.94 200 VAL B CA 1
ATOM 3483 C C . VAL B 1 200 ? 4.836 5.34 14.969 1 98.94 200 VAL B C 1
ATOM 3485 O O . VAL B 1 200 ? 4.832 4.195 14.516 1 98.94 200 VAL B O 1
ATOM 3488 N N . SER B 1 201 ? 3.855 5.832 15.648 1 98.94 201 SER B N 1
ATOM 3489 C CA . SER B 1 201 ? 2.535 5.215 15.742 1 98.94 201 SER B CA 1
ATOM 3490 C C . SER B 1 201 ? 1.486 6.039 15.008 1 98.94 201 SER B C 1
ATOM 3492 O O . SER B 1 201 ? 1.603 7.262 14.914 1 98.94 201 SER B O 1
ATOM 3494 N N . ALA B 1 202 ? 0.464 5.305 14.461 1 98.94 202 ALA B N 1
ATOM 3495 C CA . ALA B 1 202 ? -0.566 6.027 13.727 1 98.94 202 ALA B CA 1
ATOM 3496 C C . ALA B 1 202 ? -1.893 5.273 13.75 1 98.94 202 ALA B C 1
ATOM 3498 O O . ALA B 1 202 ? -1.943 4.105 14.141 1 98.94 202 ALA B O 1
ATOM 3499 N N . GLN B 1 203 ? -2.904 5.988 13.383 1 98.94 203 GLN B N 1
ATOM 3500 C CA . GLN B 1 203 ? -4.23 5.398 13.211 1 98.94 203 GLN B CA 1
ATOM 3501 C C . GLN B 1 203 ? -5.023 6.133 12.133 1 98.94 203 GLN B C 1
ATOM 3503 O O . GLN B 1 203 ? -4.805 7.32 11.898 1 98.94 203 GLN B O 1
ATOM 3508 N N . ILE B 1 204 ? -5.906 5.402 11.516 1 98.88 204 ILE B N 1
ATOM 3509 C CA . ILE B 1 204 ? -6.898 5.961 10.609 1 98.88 204 ILE B CA 1
ATOM 3510 C C . ILE B 1 204 ? -8.281 5.91 11.266 1 98.88 204 ILE B C 1
ATOM 3512 O O . ILE B 1 204 ? -8.672 4.883 11.82 1 98.88 204 ILE B O 1
ATOM 3516 N N . GLU B 1 205 ? -8.945 7.055 11.203 1 98.75 205 GLU B N 1
ATOM 3517 C CA . GLU B 1 205 ? -10.305 7.188 11.711 1 98.75 205 GLU B CA 1
ATOM 3518 C C . GLU B 1 205 ? -11.25 7.715 10.633 1 98.75 205 GLU B C 1
ATOM 3520 O O . GLU B 1 205 ? -10.812 8.375 9.688 1 98.75 205 GLU B O 1
ATOM 3525 N N . ASN B 1 206 ? -12.516 7.355 10.828 1 97.5 206 ASN B N 1
ATOM 3526 C CA . ASN B 1 206 ? -13.484 8.102 10.039 1 97.5 206 ASN B CA 1
ATOM 3527 C C . ASN B 1 206 ? -13.812 9.453 10.672 1 97.5 206 ASN B C 1
ATOM 3529 O O . ASN B 1 206 ? -13.234 9.82 11.695 1 97.5 206 ASN B O 1
ATOM 3533 N N . ALA B 1 207 ? -14.672 10.211 10.07 1 95.5 207 ALA B N 1
ATOM 3534 C CA . ALA B 1 207 ? -14.961 11.578 10.5 1 95.5 207 ALA B CA 1
ATOM 3535 C C . ALA B 1 207 ? -15.641 11.594 11.867 1 95.5 207 ALA B C 1
ATOM 3537 O O . ALA B 1 207 ? -15.625 12.609 12.562 1 95.5 207 ALA B O 1
ATOM 3538 N N . GLU B 1 208 ? -16.219 10.508 12.203 1 94.44 208 GLU B N 1
ATOM 3539 C CA . GLU B 1 208 ? -16.922 10.414 13.477 1 94.44 208 GLU B CA 1
ATOM 3540 C C . GLU B 1 208 ? -16 9.945 14.594 1 94.44 208 GLU B C 1
ATOM 3542 O O . GLU B 1 208 ? -16.406 9.891 15.758 1 94.44 208 GLU B O 1
ATOM 3547 N N . GLY B 1 209 ? -14.828 9.562 14.289 1 96.12 209 GLY B N 1
ATOM 3548 C CA . GLY B 1 209 ? -13.844 9.234 15.312 1 96.12 209 GLY B CA 1
ATOM 3549 C C . GLY B 1 209 ? -13.672 7.742 15.516 1 96.12 209 GLY B C 1
ATOM 3550 O O . GLY B 1 209 ? -12.914 7.316 16.391 1 96.12 209 GLY B O 1
ATOM 3551 N N . LEU B 1 210 ? -14.367 6.938 14.688 1 97.44 210 LEU B N 1
ATOM 3552 C CA . LEU B 1 210 ? -14.172 5.492 14.766 1 97.44 210 LEU B CA 1
ATOM 3553 C C . LEU B 1 210 ? -12.805 5.098 14.211 1 97.44 210 LEU B C 1
ATOM 3555 O O . LEU B 1 210 ? -12.469 5.441 13.078 1 97.44 210 LEU B O 1
ATOM 3559 N N . VAL B 1 211 ? -12.023 4.34 15.039 1 98.75 211 VAL B N 1
ATOM 3560 C CA . VAL B 1 211 ? -10.719 3.867 14.578 1 98.75 211 VAL B CA 1
ATOM 3561 C C . VAL B 1 211 ? -10.906 2.68 13.633 1 98.75 211 VAL B C 1
ATOM 3563 O O . VAL B 1 211 ? -11.5 1.666 14.008 1 98.75 211 VAL B O 1
ATOM 3566 N N . LEU B 1 212 ? -10.414 2.844 12.461 1 98.69 212 LEU B N 1
ATOM 3567 C CA . LEU B 1 212 ? -10.602 1.835 11.422 1 98.69 212 LEU B CA 1
ATOM 3568 C C . LEU B 1 212 ? -9.383 0.93 11.312 1 98.69 212 LEU B C 1
ATOM 3570 O O . LEU B 1 212 ? -9.5 -0.235 10.93 1 98.69 212 LEU B O 1
ATOM 3574 N N . SER B 1 213 ? -8.25 1.411 11.602 1 98.88 213 SER B N 1
ATOM 3575 C CA . SER B 1 213 ? -6.988 0.673 11.609 1 98.88 213 SER B CA 1
ATOM 3576 C C . SER B 1 213 ? -5.914 1.416 12.398 1 98.88 213 SER B C 1
ATOM 3578 O O . SER B 1 213 ? -6.055 2.609 12.672 1 98.88 213 SER B O 1
ATOM 3580 N N . THR B 1 214 ? -4.898 0.667 12.82 1 98.94 214 THR B N 1
ATOM 3581 C CA . THR B 1 214 ? -3.736 1.223 13.508 1 98.94 214 THR B CA 1
ATOM 3582 C C . THR B 1 214 ? -2.443 0.717 12.875 1 98.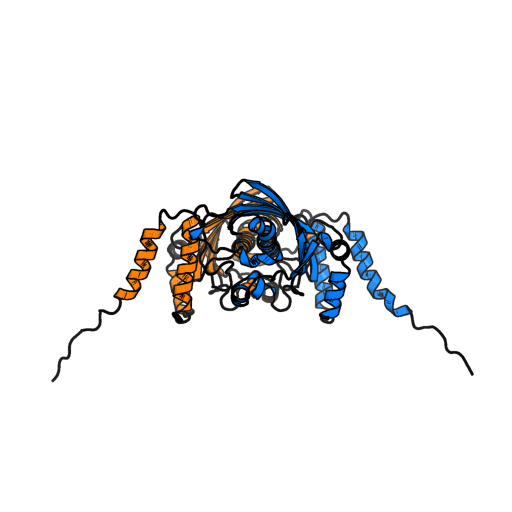94 214 THR B C 1
ATOM 3584 O O . THR B 1 214 ? -2.438 -0.314 12.195 1 98.94 214 THR B O 1
ATOM 3587 N N . ALA B 1 215 ? -1.367 1.48 13.125 1 98.94 215 ALA B N 1
ATOM 3588 C CA . ALA B 1 215 ? -0.09 1.079 12.547 1 98.94 215 ALA B CA 1
ATOM 3589 C C . ALA B 1 215 ? 1.078 1.534 13.414 1 98.94 215 ALA B C 1
ATOM 3591 O O . ALA B 1 215 ? 0.953 2.492 14.18 1 98.94 215 ALA B O 1
ATOM 3592 N N . GLU B 1 216 ? 2.148 0.837 13.297 1 98.94 216 GLU B N 1
ATOM 3593 C CA . GLU B 1 216 ? 3.455 1.182 13.852 1 98.94 216 GLU B CA 1
ATOM 3594 C C . GLU B 1 216 ? 4.559 1 12.812 1 98.94 216 GLU B C 1
ATOM 3596 O O . GLU B 1 216 ? 4.52 0.065 12.016 1 98.94 216 GLU B O 1
ATOM 3601 N N . SER B 1 217 ? 5.508 1.868 12.93 1 98.88 217 SER B N 1
ATOM 3602 C CA . SER B 1 217 ? 6.59 1.795 11.953 1 98.88 217 SER B CA 1
ATOM 3603 C C . SER B 1 217 ? 7.902 2.299 12.547 1 98.88 217 SER B C 1
ATOM 3605 O O . SER B 1 217 ? 7.902 3.059 13.516 1 98.88 217 SER B O 1
ATOM 3607 N N . LEU B 1 218 ? 8.945 1.811 11.992 1 98.88 218 LEU B N 1
ATOM 3608 C CA . LEU B 1 218 ? 10.297 2.291 12.266 1 98.88 218 LEU B CA 1
ATOM 3609 C C . LEU B 1 218 ? 10.938 2.863 11.008 1 98.88 218 LEU B C 1
ATOM 3611 O O . LEU B 1 218 ? 10.906 2.232 9.945 1 98.88 218 LEU B O 1
ATOM 3615 N N . PHE B 1 219 ? 11.445 4.043 11.133 1 98.12 219 PHE B N 1
ATOM 3616 C CA . PHE B 1 219 ? 12.242 4.684 10.094 1 98.12 219 PHE B CA 1
ATOM 3617 C C . PHE B 1 219 ? 13.688 4.852 10.547 1 98.12 219 PHE B C 1
ATOM 3619 O O . PHE B 1 219 ? 13.945 5.199 11.703 1 98.12 219 PHE B O 1
ATOM 3626 N N . ILE B 1 220 ? 14.617 4.648 9.594 1 96.62 220 ILE B N 1
ATOM 3627 C CA . ILE B 1 220 ? 16.031 4.703 9.969 1 96.62 220 ILE B CA 1
ATOM 3628 C C . ILE B 1 220 ? 16.781 5.578 8.977 1 96.62 220 ILE B C 1
ATOM 3630 O O . ILE B 1 220 ? 16.672 5.391 7.762 1 96.62 220 ILE B O 1
ATOM 3634 N N . SER B 1 221 ? 17.5 6.516 9.492 1 93.88 221 SER B N 1
ATOM 3635 C CA . SER B 1 221 ? 18.406 7.289 8.656 1 93.88 221 SER B CA 1
ATOM 3636 C C . SER B 1 221 ? 19.703 6.512 8.375 1 93.88 221 SER B C 1
ATOM 3638 O O . SER B 1 221 ? 20.219 5.832 9.266 1 93.88 221 SER B O 1
ATOM 3640 N N . PRO B 1 222 ? 20.188 6.688 7.199 1 87.94 222 PRO B N 1
ATOM 3641 C CA . PRO B 1 222 ? 21.422 5.969 6.883 1 87.94 222 PRO B CA 1
ATOM 3642 C C . PRO B 1 222 ? 22.609 6.461 7.699 1 87.94 222 PRO B C 1
ATOM 3644 O O . PRO B 1 222 ? 22.672 7.641 8.062 1 87.94 222 PRO B O 1
ATOM 3647 N N . LYS B 1 223 ? 23.469 5.512 7.879 1 84.44 223 LYS B N 1
ATOM 3648 C CA . LYS B 1 223 ? 24.688 5.863 8.602 1 84.44 223 LYS B CA 1
ATOM 3649 C C . LYS B 1 223 ? 25.531 6.836 7.789 1 84.44 223 LYS B C 1
ATOM 3651 O O . LYS B 1 223 ? 26.062 7.812 8.328 1 84.44 223 LYS B O 1
ATOM 3656 N N . ASN B 1 224 ? 25.656 6.52 6.527 1 80.81 224 ASN B N 1
ATOM 3657 C CA . ASN B 1 224 ? 26.391 7.414 5.637 1 80.81 224 ASN B CA 1
ATOM 3658 C C . ASN B 1 224 ? 25.453 8.422 4.969 1 80.81 224 ASN B C 1
ATOM 3660 O O . ASN B 1 224 ? 24.875 8.133 3.92 1 80.81 224 ASN B O 1
ATOM 3664 N N . LEU B 1 225 ? 25.438 9.578 5.465 1 69.75 225 LEU B N 1
ATOM 3665 C CA . LEU B 1 225 ? 24.453 10.578 5.082 1 69.75 225 LEU B CA 1
ATOM 3666 C C . LEU B 1 225 ? 24.781 11.164 3.709 1 69.75 225 LEU B C 1
ATOM 3668 O O . LEU B 1 225 ? 23.906 11.711 3.039 1 69.75 225 LEU B O 1
ATOM 3672 N N . GLU B 1 226 ? 25.969 11.016 3.32 1 67.06 226 GLU B N 1
ATOM 3673 C CA . GLU B 1 226 ? 26.375 11.602 2.047 1 67.06 226 GLU B CA 1
ATOM 3674 C C . GLU B 1 226 ? 25.75 10.852 0.872 1 67.06 226 GLU B C 1
ATOM 3676 O O . GLU B 1 226 ? 25.703 11.375 -0.246 1 67.06 226 GLU B O 1
ATOM 3681 N N . LEU B 1 227 ? 25.141 9.812 1.261 1 60.88 227 LEU B N 1
ATOM 3682 C CA . LEU B 1 227 ? 24.625 8.969 0.194 1 60.88 227 LEU B CA 1
ATOM 3683 C C . LEU B 1 227 ? 23.156 9.281 -0.074 1 60.88 227 LEU B C 1
ATOM 3685 O O . LEU B 1 227 ? 22.578 8.805 -1.06 1 60.88 227 LEU B O 1
ATOM 3689 N N . VAL B 1 228 ? 22.656 10.094 0.764 1 66.06 228 VAL B N 1
ATOM 3690 C CA . VAL B 1 228 ? 21.234 10.375 0.579 1 66.06 228 VAL B CA 1
ATOM 3691 C C . VAL B 1 228 ? 21.031 11.883 0.457 1 66.06 228 VAL B C 1
ATOM 3693 O O . VAL B 1 228 ? 21.859 12.672 0.918 1 66.06 228 VAL B O 1
ATOM 3696 N N . GLU B 1 229 ? 19.938 12.148 -0.254 1 69.75 229 GLU B N 1
ATOM 3697 C CA . GLU B 1 229 ? 19.609 13.555 -0.44 1 69.75 229 GLU B CA 1
ATOM 3698 C C . GLU B 1 229 ? 19.359 14.25 0.898 1 69.75 229 GLU B C 1
ATOM 3700 O O . GLU B 1 229 ? 18.812 13.648 1.825 1 69.75 229 GLU B O 1
ATOM 3705 N N . ASP B 1 230 ? 19.906 15.383 1.023 1 75.12 230 ASP B N 1
ATOM 3706 C CA . ASP B 1 230 ? 19.609 16.234 2.164 1 75.12 230 ASP B CA 1
ATOM 3707 C C . ASP B 1 230 ? 18.281 16.953 1.981 1 75.12 230 ASP B C 1
ATOM 3709 O O . ASP B 1 230 ? 18.141 17.828 1.13 1 75.12 230 ASP B O 1
ATOM 3713 N N . ASN B 1 231 ? 17.328 16.562 2.844 1 77 231 ASN B N 1
ATOM 3714 C CA . ASN B 1 231 ? 15.969 17.078 2.67 1 77 231 ASN B CA 1
ATOM 3715 C C . ASN B 1 231 ? 15.672 18.203 3.645 1 77 231 ASN B C 1
ATOM 3717 O O . ASN B 1 231 ? 14.523 18.641 3.775 1 77 231 ASN B O 1
ATOM 3721 N N . THR B 1 232 ? 16.641 18.781 4.234 1 76.94 232 THR B N 1
ATOM 3722 C CA . THR B 1 232 ? 16.453 19.828 5.242 1 76.94 232 THR B CA 1
ATOM 3723 C C . THR B 1 232 ? 15.797 21.062 4.633 1 76.94 232 THR B C 1
ATOM 3725 O O . THR B 1 232 ? 14.984 21.719 5.277 1 76.94 232 THR B O 1
ATOM 3728 N N . ASN B 1 233 ? 16.109 21.281 3.4 1 75.25 233 ASN B N 1
ATOM 3729 C CA . ASN B 1 233 ? 15.578 22.469 2.75 1 75.25 233 ASN B CA 1
ATOM 3730 C C . ASN B 1 233 ? 14.117 22.281 2.336 1 75.25 233 ASN B C 1
ATOM 3732 O O . ASN B 1 233 ? 13.391 23.25 2.158 1 75.25 233 ASN B O 1
ATOM 3736 N N . ARG B 1 234 ? 13.75 21.047 2.197 1 69.88 234 ARG B N 1
ATOM 3737 C CA . ARG B 1 234 ? 12.383 20.719 1.801 1 69.88 234 ARG B CA 1
ATOM 3738 C C . ARG B 1 234 ? 11.391 21.078 2.906 1 69.88 234 ARG B C 1
ATOM 3740 O O . ARG B 1 234 ? 10.242 21.406 2.629 1 69.88 234 ARG B O 1
ATOM 3747 N N . PHE B 1 235 ? 11.898 21.172 4.082 1 67.94 235 PHE B N 1
ATOM 3748 C CA . PHE B 1 235 ? 11 21.312 5.223 1 67.94 235 PHE B CA 1
ATOM 3749 C C . PHE B 1 235 ? 11.273 22.625 5.953 1 67.94 235 PHE B C 1
ATOM 3751 O O . PHE B 1 235 ? 10.891 22.781 7.113 1 67.94 235 PHE B O 1
ATOM 3758 N N . LYS B 1 236 ? 11.977 23.484 5.273 1 65 236 LYS B N 1
ATOM 3759 C CA . LYS B 1 236 ? 12.438 24.734 5.891 1 65 236 LYS B CA 1
ATOM 3760 C C . LYS B 1 236 ? 11.281 25.5 6.527 1 65 236 LYS B C 1
ATOM 3762 O O . LYS B 1 236 ? 11.453 26.141 7.562 1 65 236 LYS B O 1
ATOM 3767 N N . GLU B 1 237 ? 10.133 25.359 5.848 1 61.31 237 GLU B N 1
ATOM 3768 C CA . GLU B 1 237 ? 9.023 26.141 6.391 1 61.31 237 GLU B CA 1
ATOM 3769 C C . GLU B 1 237 ? 8.578 25.594 7.746 1 61.31 237 GLU B C 1
ATOM 3771 O O . GLU B 1 237 ? 7.883 26.281 8.5 1 61.31 237 GLU B O 1
ATOM 3776 N N . PHE B 1 238 ? 9.023 24.438 7.973 1 60.31 238 PHE B N 1
ATOM 3777 C CA . PHE B 1 238 ? 8.664 23.859 9.266 1 60.31 238 PHE B CA 1
ATOM 3778 C C . PHE B 1 238 ? 9.773 24.094 10.289 1 60.31 238 PHE B C 1
ATOM 3780 O O . PHE B 1 238 ? 9.586 23.844 11.484 1 60.31 238 PHE B O 1
ATOM 3787 N N . ASN B 1 239 ? 10.922 24.422 9.734 1 51.56 239 ASN B N 1
ATOM 3788 C CA . ASN B 1 239 ? 12.039 24.719 10.617 1 51.56 239 ASN B CA 1
ATOM 3789 C C . ASN B 1 239 ? 12 26.156 11.109 1 51.56 239 ASN B C 1
ATOM 3791 O O . ASN B 1 239 ? 11.586 27.062 10.367 1 51.56 239 ASN B O 1
#

Solvent-accessible surface area (backbone atoms only — not comparable to full-atom values): 24969 Å² total; per-residue (Å²): 140,87,84,83,78,79,81,77,74,68,78,68,56,68,68,53,51,64,54,48,63,55,53,69,68,54,73,82,55,52,79,35,55,51,48,41,45,27,46,54,49,38,61,56,48,73,73,47,82,65,75,79,76,50,71,67,58,53,51,49,53,54,59,62,31,62,66,51,44,54,45,62,72,38,48,91,46,27,46,78,42,51,66,63,62,62,55,50,70,69,52,35,65,36,15,26,65,64,38,60,38,61,34,92,45,20,33,69,48,87,37,38,29,34,38,33,68,85,41,40,36,33,38,34,43,40,34,34,16,60,45,39,8,49,50,73,45,27,41,18,67,25,52,53,43,28,51,46,51,58,55,46,41,49,30,33,20,73,69,25,67,50,35,29,61,42,68,40,33,45,35,37,39,49,65,42,87,44,57,36,72,35,53,36,36,35,42,25,33,48,74,44,76,59,83,46,34,27,32,29,40,36,35,36,21,40,76,86,63,52,68,24,30,39,35,40,34,36,33,37,32,57,87,52,55,89,35,45,75,71,34,52,73,48,43,43,90,72,99,141,87,84,82,82,80,85,73,77,70,77,68,58,69,69,54,52,65,54,48,62,56,53,68,67,57,73,83,56,52,80,41,53,51,50,40,46,26,46,54,50,39,62,58,48,72,70,46,80,64,75,80,76,49,71,67,59,52,51,50,53,53,58,64,31,62,67,50,43,54,44,62,72,39,49,92,46,27,45,79,42,51,67,64,62,62,55,51,71,68,53,34,64,37,14,27,64,64,39,60,39,60,34,91,45,21,34,69,47,87,40,39,29,33,37,32,69,87,41,37,34,34,39,34,45,40,35,35,16,60,44,40,8,50,51,74,46,25,41,18,68,26,53,54,42,27,52,46,50,58,55,44,41,50,30,35,19,73,69,24,67,49,36,28,62,43,68,40,32,45,36,37,39,48,65,44,88,44,57,34,71,34,53,36,36,37,42,24,33,49,74,44,75,58,83,46,34,27,33,29,40,36,36,37,20,41,77,87,64,51,68,24,30,38,36,41,35,36,32,37,32,54,86,52,57,88,34,45,75,72,36,52,72,48,43,42,89,73,99

Organism: Zancudomyces culisetae (NCBI:txid1213189)

Secondary structure (DSSP, 8-state):
------GGGGGGHHHHHHHHHHHHTTSS--TTHHHHHHHHHHHHHHHS------HHHHHHHHHTSHHHHHHHHTTTTEEEEETTTT--HHHHHH-IIIIITTSTTSBSS--EEEEETTSSEEEEEEEE-GGGBSSTTBB-HHHHHHHHHHHHHHHHHTTSGGG--EEEEEEEEE-S--BSSEEEEEEEEEEEEETTEEEEEEEEEETT--EEEEEEEEEE--S-GGGS---GGGGGGG-/------GGGGGGHHHHHHHHHHHHTTSS--TTHHHHHHHHHHHHHHHS------HHHHHHHHHTSHHHHHHHHTTTTEEEEETTTT--HHHHHH-IIIIITTSTTSBSS--EEEEETTSSEEEEEEEE-GGGBSSTTBB-HHHHHHHHHHHHHHHHHTTSGGG--EEEEEEEEE-S--BSSEEEEEEEEEEEEETTEEEEEEEEEETT--EEEEEEEEEE--S-GGGS---GGGGGGG-

InterPro domains:
  IPR006683 Thioesterase domain [PF03061] (137-211)
  IPR029069 HotDog domain superfamily [SSF54637] (69-220)
  IPR052061 Post-transcriptional expression and antimicrobial biosynthesis protein [PTHR47260] (8-225)

Radius of gyration: 24.77 Å; Cα contacts (8 Å, |Δi|>4): 896; chains: 2; bounding box: 93×72×77 Å

Nearest PDB structures (foldseek):
  2h4u-assembly1_A  TM=9.105E-01  e=1.309E-08  Homo sapiens
  3f5o-assembly1_B  TM=9.029E-01  e=8.924E-08  Homo sapiens
  2h4u-assembly1_D  TM=9.086E-01  e=1.489E-07  Homo sapiens
  4ord-assembly1_A  TM=7.224E-01  e=5.017E-08  Danio rerio
  4xy5-assembly1_A  TM=8.308E-01  e=1.923E-07  Streptococcus pneumoniae TIGR4

pLDDT: mean 79.7, std 24.72, range [21.36, 98.94]

Sequence (478 aa):
MAKRFGISSTFFLLGAGMSYILSQRKLSATRTDSAKFGQELLAEENKNEEPKKTLESMRNEVSNVSIVKELREKSEIWREVLLSHGLDENRVRQSFLHDTFNQPDHLLLPPTMFVKDDKTECIYIFYIGKKLCGHPGITHGGVQAMLYDEAMARPALLNLPRNTGMTAYLNITYKAPALVNQILILKAKLTELNGRKAFVSAQIENAEGLVLSTAESLFISPKNLELVEDNTNRFKEFNMAKRFGISSTFFLLGAGMSYILSQRKLSATRTDSAKFGQELLAEENKNEEPKKTLESMRNEVSNVSIVKELREKSEIWREVLLSHGLDENRVRQSFLHDTFNQPDHLLLPPTMFVKDDKTECIYIFYIGKKLCGHPGITHGGVQAMLYDEAMARPALLNLPRNTGMTAYLNITYKAPALVNQILILKAKLTELNGRKAFVSAQIENAEGLVLSTAESLFISPKNLELVEDNTNRFKEFN

Foldseek 3Di:
DDCPDDPPDPPPPPVVVVVVVVPVVPPPDAQVVAQVVLVVVVVVVVVDPPDDDDPVRVVVVQCPQPVNVVQVVPCVFKPKDFLCQLPDPVRLCVDCCNNVCPDPQAFPDGKMKIATLVLFKMKIKTQGGQVQDDPRFFGDPVVVQVVCLSRQLRSLLLPAVLSDWDWPDKDKDFGHTDGHRFMKMKMKGFDDDDHQKTKMKMFIDGSVGHTGMIMITIIGDDPDNVVDDRCCVSCVVSD/DDCPDDPPDPPPPPVVVVVVVVVPVPPPDAQVVAPVVLVVVVVVVVVDPPDDDDPVRVVVVQCPQPVNVVQVVPCVFKPKDFLCQLPDPVRLCVDCCNNVCPDPQAFPDGKMKIATLVLFKMKIKTQGGQVQDDPRFFGDPVVVQVVCLSRQLRSLLLPAVLSDWDWPDKDKDFGHTDGHRFMKMKMKGFDDDDHQKTKMKMFIDGSVGHTGMIMITIIGADPDNVVDDRCCVSCVVSD